Protein 8TJI (pdb70)

Radius of gyration: 29.15 Å; Cα contacts (8 Å, |Δi|>4): 1268; chains: 2; bounding box: 77×82×42 Å

Organism: NCBI:txid77133

Nearest PDB structures (foldseek):
  8tji-assembly1_A  TM=1.003E+00  e=8.456E-65  uncultured bacterium
  8tjk-assembly1_B  TM=1.001E+00  e=4.618E-63  uncultured bacterium
  8tji-assembly1_B  TM=9.912E-01  e=3.218E-62  uncultured bacterium
  8tjk-assembly1_A  TM=9.911E-01  e=1.400E-61  uncultured bacterium
  8tjj-assembly2_C  TM=9.813E-01  e=2.114E-61  uncultured bacterium

B-factor: mean 21.98, std 10.26, range [7.07, 82.97]

Structure (mmCIF, N/CA/C/O backbone):
data_8TJI
#
_entry.id   8TJI
#
_cell.length_a   61.950
_cell.length_b   71.610
_cell.length_c   145.000
_cell.angle_alpha   90.000
_cell.angle_beta   90.000
_cell.angle_gamma   90.000
#
_symmetry.space_group_name_H-M   'P 21 21 21'
#
loop_
_entity.id
_entity.type
_entity.pdbx_description
1 polymer RedM
2 non-polymer 'SULFATE ION'
3 non-polymer 1,2-ETHANEDIOL
4 non-polymer 'CHLORIDE ION'
5 water water
#
loop_
_atom_site.group_PDB
_atom_site.id
_atom_site.type_symbol
_atom_site.label_atom_id
_atom_site.label_alt_id
_atom_site.label_comp_id
_atom_site.label_asym_id
_atom_site.label_entity_id
_atom_site.label_seq_id
_atom_site.pdbx_PDB_ins_code
_atom_site.Cartn_x
_atom_site.Cartn_y
_atom_site.Cartn_z
_atom_site.occupancy
_atom_site.B_iso_or_equiv
_atom_site.auth_seq_id
_atom_site.auth_comp_id
_atom_site.auth_asym_id
_atom_site.auth_atom_id
_atom_site.pdbx_PDB_model_num
ATOM 1 N N . PRO A 1 12 ? 21.97500 32.07600 -28.36600 1.000 55.59319 12 PRO A N 1
ATOM 2 C CA . PRO A 1 12 ? 22.50300 31.07000 -27.44000 1.000 50.75775 12 PRO A CA 1
ATOM 3 C C . PRO A 1 12 ? 21.44700 30.56400 -26.45900 1.000 48.91640 12 PRO A C 1
ATOM 4 O O . PRO A 1 12 ? 20.35700 31.13500 -26.36800 1.000 35.30433 12 PRO A O 1
ATOM 8 N N . ALA A 1 13 ? 21.78200 29.49900 -25.72800 1.000 33.29569 13 ALA A N 1
ATOM 9 C CA . ALA A 1 13 ? 20.80100 28.85300 -24.86200 1.000 24.82325 13 ALA A CA 1
ATOM 10 C C . ALA A 1 13 ? 20.35900 29.77000 -23.72900 1.000 29.48241 13 ALA A C 1
ATOM 11 O O . ALA A 1 13 ? 19.18700 29.75100 -23.33800 1.000 22.77538 13 ALA A O 1
ATOM 13 N N . ILE A 1 14 ? 21.27400 30.58600 -23.19300 1.000 26.59795 14 ILE A N 1
ATOM 14 C CA . ILE A 1 14 ? 20.91200 31.44900 -22.06900 1.000 23.21532 14 ILE A CA 1
ATOM 15 C C . ILE A 1 14 ? 19.83400 32.44600 -22.47900 1.000 26.19582 14 ILE A C 1
ATOM 16 O O . ILE A 1 14 ? 18.93800 32.76900 -21.69100 1.000 21.83360 14 ILE A O 1
ATOM 21 N N . ASP A 1 15 ? 19.89000 32.94000 -23.71800 1.000 26.41138 15 ASP A N 1
ATOM 22 C CA . ASP A 1 15 ? 18.86300 33.86900 -24.17700 1.000 27.14853 15 ASP A CA 1
ATOM 23 C C . ASP A 1 15 ? 17.49200 33.20200 -24.21800 1.000 22.71226 15 ASP A C 1
ATOM 24 O O . ASP A 1 15 ? 16.49300 33.78900 -23.78200 1.000 24.53676 15 ASP A O 1
ATOM 29 N N . ARG A 1 16 ? 17.42400 31.97300 -24.73200 1.000 23.30051 16 ARG A N 1
ATOM 30 C CA . ARG A 1 16 ? 16.15800 31.24600 -24.73700 1.000 18.60696 16 ARG A CA 1
ATOM 31 C C . ARG A 1 16 ? 15.66600 30.99400 -23.31700 1.000 18.58897 16 ARG A C 1
ATOM 32 O O . ARG A 1 16 ? 14.47500 31.15200 -23.02800 1.000 17.79528 16 ARG A O 1
ATOM 40 N N . LEU A 1 17 ? 16.57500 30.59900 -22.42300 1.000 17.08598 17 LEU A N 1
ATOM 41 C CA . LEU A 1 17 ? 16.22100 30.38300 -21.02500 1.000 16.08428 17 LEU A CA 1
ATOM 42 C C . LEU A 1 17 ? 15.64000 31.64900 -20.40800 1.000 18.06174 17 LEU A C 1
ATOM 43 O O . LEU A 1 17 ? 14.61400 31.60500 -19.71800 1.000 17.09357 17 LEU A O 1
ATOM 48 N N . LEU A 1 18 ? 16.28100 32.79600 -20.65200 1.000 17.98393 18 LEU A N 1
ATOM 49 C CA . LEU A 1 18 ? 15.77300 34.04400 -20.09500 1.000 18.30072 18 LEU A CA 1
ATOM 50 C C . LEU A 1 18 ? 14.40500 34.38800 -20.67000 1.000 17.56152 18 LEU A C 1
ATOM 51 O O . LEU A 1 18 ? 13.55100 34.93900 -19.96700 1.000 16.87506 18 LEU A O 1
ATOM 56 N N . GLN A 1 19 ? 14.17900 34.06500 -21.94600 1.000 16.97340 19 GLN A N 1
ATOM 57 C CA . GLN A 1 19 ? 12.88500 34.34500 -22.56100 1.000 17.38451 19 GLN A CA 1
ATOM 58 C C . GLN A 1 19 ? 11.77500 33.52700 -21.91000 1.000 14.60231 19 GLN A C 1
ATOM 59 O O . GLN A 1 19 ? 10.68400 34.04900 -21.64300 1.000 15.54538 19 GLN A O 1
ATOM 65 N N . ILE A 1 20 ? 12.03400 32.24500 -21.64500 1.000 13.03812 20 ILE A N 1
ATOM 66 C CA . ILE A 1 20 ? 11.06700 31.42500 -20.91800 1.000 13.71826 20 ILE A CA 1
ATOM 67 C C . ILE A 1 20 ? 10.83000 32.00000 -19.52900 1.000 13.31905 20 ILE A C 1
ATOM 68 O O . ILE A 1 20 ? 9.68600 32.12600 -19.07300 1.000 12.82604 20 ILE A O 1
ATOM 73 N N . ALA A 1 21 ? 11.91500 32.36200 -18.83900 1.000 12.19271 21 ALA A N 1
ATOM 74 C CA . ALA A 1 21 ? 11.81500 32.81100 -17.45500 1.000 13.75005 21 ALA A CA 1
ATOM 75 C C . ALA A 1 21 ? 10.99200 34.08600 -17.33000 1.000 14.37887 21 ALA A C 1
ATOM 76 O O . ALA A 1 21 ? 10.26700 34.26200 -16.34500 1.000 15.80025 21 ALA A O 1
ATOM 78 N N . THR A 1 22 ? 11.09400 34.99100 -18.30700 1.000 14.53462 22 THR A N 1
ATOM 79 C CA . THR A 1 22 ? 10.34100 36.23800 -18.26500 1.000 15.77912 22 THR A CA 1
ATOM 80 C C . THR A 1 22 ? 9.04200 36.15900 -19.05900 1.000 13.09550 22 THR A C 1
ATOM 81 O O . THR A 1 22 ? 8.39600 37.18900 -19.28200 1.000 14.39728 22 THR A O 1
ATOM 85 N N . GLY A 1 23 ? 8.63000 34.95400 -19.45400 1.000 13.04739 23 GLY A N 1
ATOM 86 C CA . GLY A 1 23 ? 7.42100 34.76200 -20.23500 1.000 12.09685 23 GLY A CA 1
ATOM 87 C C . GLY A 1 23 ? 6.14100 35.14800 -19.52500 1.000 11.06879 23 GLY A C 1
ATOM 88 O O . GLY A 1 23 ? 5.09900 35.23800 -20.18400 1.000 12.72611 23 GLY A O 1
ATOM 89 N N . PHE A 1 24 ? 6.18500 35.38000 -18.20700 1.000 10.81054 24 PHE A N 1
ATOM 90 C CA . PHE A 1 24 ? 4.98100 35.80600 -17.50600 1.000 9.92777 24 PHE A CA 1
ATOM 91 C C . PHE A 1 24 ? 4.48500 37.16300 -17.98600 1.000 10.25783 24 PHE A C 1
ATOM 92 O O . PHE A 1 24 ? 3.29500 37.46100 -17.82500 1.000 10.90372 24 PHE A O 1
ATOM 100 N N . MET A 1 25 ? 5.35900 37.98500 -18.57900 1.000 10.64453 25 MET A N 1
ATOM 101 C CA . MET A 1 25 ? 4.95900 39.33000 -18.99400 1.000 10.46360 25 MET A CA 1
ATOM 102 C C . MET A 1 25 ? 4.06700 39.28300 -20.22800 1.000 12.14432 25 MET A C 1
ATOM 103 O O . MET A 1 25 ? 2.93200 39.77200 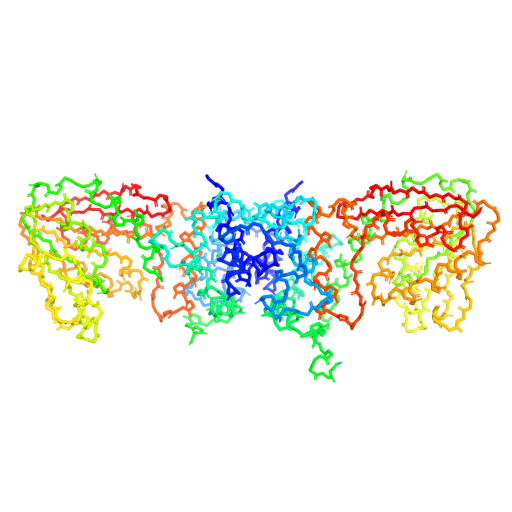-20.20700 1.000 11.96483 25 MET A O 1
ATOM 108 N N . ALA A 1 26 ? 4.56500 38.69200 -21.31700 1.000 10.15498 26 ALA A N 1
ATOM 109 C CA . ALA A 1 26 ? 3.74200 38.54900 -22.51000 1.000 11.00959 26 ALA A CA 1
ATOM 110 C C . ALA A 1 26 ? 2.50000 37.72300 -22.21500 1.000 11.90396 26 ALA A C 1
ATOM 111 O O . ALA A 1 26 ? 1.43200 37.97300 -22.78600 1.000 11.52283 26 ALA A O 1
ATOM 113 N N . SER A 1 27 ? 2.61600 36.75200 -21.30900 1.000 10.80707 27 SER A N 1
ATOM 114 C CA . SER A 1 27 ? 1.45000 35.98600 -20.88800 1.000 9.89297 27 SER A CA 1
ATOM 115 C C . SER A 1 27 ? 0.36000 36.89600 -20.32500 1.000 13.68946 27 SER A C 1
ATOM 116 O O . SER A 1 27 ? -0.79600 36.83400 -20.75900 1.000 13.09340 27 SER A O 1
ATOM 119 N N . LYS A 1 28 ? 0.71300 37.75700 -19.35900 1.000 10.19423 28 LYS A N 1
ATOM 120 C CA . LYS A 1 28 ? -0.28300 38.64600 -18.75800 1.000 10.86846 28 LYS A CA 1
ATOM 121 C C . LYS A 1 28 ? -0.87000 39.61300 -19.77300 1.000 11.27364 28 LYS A C 1
ATOM 122 O O . LYS A 1 28 ? -2.04600 39.97700 -19.67400 1.000 12.93664 28 LYS A O 1
ATOM 128 N N . VAL A 1 29 ? -0.07300 40.06600 -20.73900 1.000 10.14980 29 VAL A N 1
ATOM 129 C CA . VAL A 1 29 ? -0.62100 40.94200 -21.77100 1.000 10.75236 29 VAL A CA 1
ATOM 130 C C . VAL A 1 29 ? -1.78500 40.25600 -22.48100 1.000 11.13894 29 VAL A C 1
ATOM 131 O O . VAL A 1 29 ? -2.86400 40.83900 -22.64600 1.000 11.08704 29 VAL A O 1
ATOM 135 N N . LEU A 1 30 ? -1.58600 38.99700 -22.89100 1.000 10.89451 30 LEU A N 1
ATOM 136 C CA . LEU A 1 30 ? -2.64000 38.24400 -23.56700 1.000 14.19678 30 LEU A CA 1
ATOM 137 C C . LEU A 1 30 ? -3.78600 37.90700 -22.61900 1.000 12.55799 30 LEU A C 1
ATOM 138 O O . LEU A 1 30 ? -4.95800 37.95700 -23.01400 1.000 13.05909 30 LEU A O 1
ATOM 143 N N . LEU A 1 31 ? -3.47100 37.54600 -21.37300 1.000 10.24628 31 LEU A N 1
ATOM 144 C CA . LEU A 1 31 ? -4.52200 37.18400 -20.42800 1.000 11.57608 31 LEU A CA 1
ATOM 145 C C . LEU A 1 31 ? -5.43600 38.36800 -20.13700 1.000 15.13730 31 LEU A C 1
ATOM 146 O O . LEU A 1 31 ? -6.66700 38.21800 -20.07300 1.000 13.78346 31 LEU A O 1
ATOM 151 N N . VAL A 1 32 ? -4.85100 39.55500 -19.96500 1.000 13.79019 32 VAL A N 1
ATOM 152 C CA . VAL A 1 32 ? -5.65400 40.74300 -19.69200 1.000 13.49502 32 VAL A CA 1
ATOM 153 C C . VAL A 1 32 ? -6.48200 41.11700 -20.91500 1.000 14.99442 32 VAL A C 1
ATOM 154 O O . VAL A 1 32 ? -7.65300 41.49900 -20.79500 1.000 13.81041 32 VAL A O 1
ATOM 158 N N . ALA A 1 33 ? -5.90200 40.99200 -22.11300 1.000 11.76887 33 ALA A N 1
ATOM 159 C CA . ALA A 1 33 ? -6.68100 41.22900 -23.32300 1.000 12.45680 33 ALA A CA 1
ATOM 160 C C . ALA A 1 33 ? -7.91200 40.33000 -23.36900 1.000 13.22180 33 ALA A C 1
ATOM 161 O O . ALA A 1 33 ? -9.00600 40.78300 -23.72200 1.000 16.21418 33 ALA A O 1
ATOM 163 N N . ALA A 1 34 ? -7.75300 39.05500 -23.00500 1.000 15.23726 34 ALA A N 1
ATOM 164 C CA . ALA A 1 34 ? -8.89300 38.14300 -22.98200 1.000 14.48229 34 ALA A CA 1
ATOM 165 C C . ALA A 1 34 ? -9.90200 38.53600 -21.90700 1.000 17.63678 34 ALA A C 1
ATOM 166 O O . ALA A 1 34 ? -11.11300 38.51500 -22.15500 1.000 18.78538 34 ALA A O 1
ATOM 168 N N . SER A 1 35 ? -9.42800 38.90300 -20.71300 1.000 14.75862 35 SER A N 1
ATOM 169 C CA . SER A 1 35 ? -10.34300 39.29000 -19.64000 1.000 14.18149 35 SER A CA 1
ATOM 170 C C . SER A 1 35 ? -11.10700 40.56600 -19.97100 1.000 20.41676 35 SER A C 1
ATOM 171 O O . SER A 1 35 ? -12.26400 40.71900 -19.56000 1.000 18.88002 35 SER A O 1
ATOM 174 N N . LEU A 1 36 ? -10.48700 41.48300 -20.71100 1.000 17.41192 36 LEU A N 1
ATOM 175 C CA . LEU A 1 36 ? -11.15900 42.69200 -21.16300 1.000 16.46569 36 LEU A CA 1
ATOM 176 C C . LEU A 1 36 ? -12.12400 42.44500 -22.31400 1.000 16.08004 36 LEU A C 1
ATOM 177 O O . LEU A 1 36 ? -12.90100 43.34500 -22.64800 1.000 18.71104 36 LEU A O 1
ATOM 182 N N . GLY A 1 37 ? -12.09000 41.26400 -22.92700 1.000 17.75783 37 GLY A N 1
ATOM 183 C CA . GLY A 1 37 ? -12.88000 41.02300 -24.11900 1.000 16.77321 37 GLY A CA 1
ATOM 184 C C . GLY A 1 37 ? -12.43600 41.84300 -25.30800 1.000 16.31579 37 GLY A C 1
ATOM 185 O O . GLY A 1 37 ? -13.26200 42.19200 -26.16100 1.000 18.96126 37 GLY A O 1
ATOM 186 N N . LEU A 1 38 ? -11.14100 42.15100 -25.39000 1.000 15.08781 38 LEU A N 1
ATOM 187 C CA . LEU A 1 38 ? -10.63900 43.05400 -26.42100 1.000 15.62184 38 LEU A CA 1
ATOM 188 C C . LEU A 1 38 ? -10.95200 42.53100 -27.81700 1.000 15.18114 38 LEU A C 1
ATOM 189 O O . LEU A 1 38 ? -11.39600 43.28400 -28.69100 1.000 15.76587 38 LEU A O 1
ATOM 194 N N . PHE A 1 39 ? -10.70600 41.24200 -28.05300 1.000 18.01830 39 PHE A N 1
ATOM 195 C CA . PHE A 1 39 ? -10.90800 40.70400 -29.39200 1.000 17.38414 39 PHE A CA 1
ATOM 196 C C . PHE A 1 39 ? -12.38000 40.69400 -29.76200 1.000 17.36106 39 PHE A C 1
ATOM 197 O O . PHE A 1 39 ? -12.72600 40.84500 -30.94200 1.000 19.28436 39 PHE A O 1
ATOM 205 N N . THR A 1 40 ? -13.25700 40.55100 -28.76600 1.000 17.72918 40 THR A N 1
ATOM 206 C CA . THR A 1 40 ? -14.68800 40.65800 -29.01300 1.000 19.68687 40 THR A CA 1
ATOM 207 C C . THR A 1 40 ? -15.08100 42.07800 -29.40300 1.000 21.22477 40 THR A C 1
ATOM 208 O O . THR A 1 40 ? -15.96800 42.26100 -30.24300 1.000 22.82395 40 THR A O 1
ATOM 212 N N . GLU A 1 41 ? -14.41800 43.09100 -28.83200 1.000 20.87953 41 GLU A N 1
ATOM 213 C CA . GLU A 1 41 ? -14.72900 44.47000 -29.20200 1.000 22.44191 41 GLU A CA 1
ATOM 214 C C . GLU A 1 41 ? -14.37300 44.76100 -30.65400 1.000 21.55053 41 GLU A C 1
ATOM 215 O O . GLU A 1 41 ? -15.00300 45.62000 -31.28200 1.000 21.14011 41 GLU A O 1
ATOM 221 N N . LEU A 1 42 ? -13.38400 44.06000 -31.20100 1.000 19.03201 42 LEU A N 1
ATOM 222 C CA . LEU A 1 42 ? -12.96100 44.23500 -32.58400 1.000 18.60019 42 LEU A CA 1
ATOM 223 C C . LEU A 1 42 ? -13.69400 43.31900 -33.55400 1.000 21.69720 42 LEU A C 1
ATOM 224 O O . LEU A 1 42 ? -13.38500 43.33600 -34.75000 1.000 24.77395 42 LEU A O 1
ATOM 229 N N . ALA A 1 43 ? -14.66300 42.53300 -33.07600 1.000 20.88491 43 ALA A N 1
ATOM 230 C CA . ALA A 1 43 ? -15.28200 41.52100 -33.92600 1.000 21.71869 43 ALA A CA 1
ATOM 231 C C . ALA A 1 43 ? -16.06400 42.15000 -35.07300 1.000 27.58851 43 ALA A C 1
ATOM 232 O O . ALA A 1 43 ? -16.08300 41.61000 -36.18500 1.000 29.29418 43 ALA A O 1
ATOM 234 N N . ALA A 1 44 ? -16.71100 43.28700 -34.82600 1.000 25.18450 44 ALA A N 1
ATOM 235 C CA . ALA A 1 44 ? -17.51900 43.93400 -35.85000 1.000 28.06045 44 ALA A CA 1
ATOM 236 C C . ALA A 1 44 ? -16.68800 44.71600 -36.85800 1.000 29.33566 44 ALA A C 1
ATOM 237 O O . ALA A 1 44 ? -17.23200 45.14400 -37.88000 1.000 32.18746 44 ALA A O 1
ATOM 239 N N . GLY A 1 45 ? -15.39800 44.91000 -36.60500 1.000 28.88694 45 GLY A N 1
ATOM 240 C CA . GLY A 1 45 ? -14.55100 45.64400 -37.51500 1.000 28.50975 45 GLY A CA 1
ATOM 241 C C . GLY A 1 45 ? -13.45000 46.39000 -36.79200 1.000 26.99894 45 GLY A C 1
ATOM 242 O O . GLY A 1 45 ? -13.44900 46.49500 -35.56000 1.000 24.75613 45 GLY A O 1
ATOM 243 N N . PRO A 1 46 ? -12.49000 46.92700 -37.54700 1.000 21.33676 46 PRO A N 1
ATOM 244 C CA . PRO A 1 46 ? -11.34700 47.60000 -36.91500 1.000 20.33232 46 PRO A CA 1
ATOM 245 C C . PRO A 1 46 ? -11.77900 48.83900 -36.14300 1.000 20.13788 46 PRO A C 1
ATOM 246 O O . PRO A 1 46 ? -12.79600 49.46400 -36.44900 1.000 25.78054 46 PRO A O 1
ATOM 250 N N . LEU A 1 47 ? -10.97900 49.19800 -35.14000 1.000 20.96493 47 LEU A N 1
ATOM 251 C CA . LEU A 1 47 ? -11.23100 50.37000 -34.31400 1.000 25.38785 47 LEU A CA 1
ATOM 252 C C . LEU A 1 47 ? -9.95000 51.16800 -34.12400 1.000 20.25517 47 LEU A C 1
ATOM 253 O O . LEU A 1 47 ? -8.87000 50.59600 -33.95200 1.000 19.72199 47 LEU A O 1
ATOM 258 N N . ARG A 1 48 ? -10.07600 52.49100 -34.14300 1.000 22.02392 48 ARG A N 1
ATOM 259 C CA . ARG A 1 48 ? -8.93600 53.31800 -33.78900 1.000 22.35169 48 ARG A CA 1
ATOM 260 C C . ARG A 1 48 ? -8.62400 53.16300 -32.30100 1.000 21.41940 48 ARG A C 1
ATOM 261 O O . ARG A 1 48 ? -9.48000 52.78500 -31.49400 1.000 24.54505 48 ARG A O 1
ATOM 269 N N . GLY A 1 49 ? -7.37100 53.45700 -31.94500 1.000 19.13335 49 GLY A N 1
ATOM 270 C CA . GLY A 1 49 ? -6.91800 53.21800 -30.58300 1.000 19.90936 49 GLY A CA 1
ATOM 271 C C . GLY A 1 49 ? -7.71900 53.97700 -29.54100 1.000 21.95363 49 GLY A C 1
ATOM 272 O O . GLY A 1 49 ? -8.02700 53.44500 -28.47000 1.000 23.03402 49 GLY A O 1
ATOM 273 N N . GLU A 1 50 ? -8.06000 55.23200 -29.83200 1.000 21.66990 50 GLU A N 1
ATOM 274 C CA . GLU A 1 50 ? -8.86900 55.99800 -28.88900 1.000 23.34462 50 GLU A CA 1
ATOM 275 C C . GLU A 1 50 ? -10.23600 55.35600 -28.69400 1.000 24.07095 50 GLU A C 1
ATOM 276 O O . GLU A 1 50 ? -10.71500 55.23100 -27.56000 1.000 22.66723 50 GLU A O 1
ATOM 282 N N . GLU A 1 51 ? -10.87400 54.92500 -29.78600 1.000 23.13406 51 GLU A N 1
ATOM 283 C CA . GLU A 1 51 ? -12.16800 54.26100 -29.66200 1.000 27.21252 51 GLU A CA 1
ATOM 284 C C . GLU A 1 51 ? -12.04100 52.95300 -28.89300 1.000 23.20156 51 GLU A C 1
ATOM 285 O O . GLU A 1 51 ? -12.89000 52.63500 -28.05100 1.000 24.37751 51 GLU A O 1
ATOM 291 N N . LEU A 1 52 ? -10.97900 52.18600 -29.15200 1.000 18.52667 52 LEU A N 1
ATOM 292 C CA . LEU A 1 52 ? -10.80500 50.93300 -28.42800 1.000 18.93496 52 LEU A CA 1
ATOM 293 C C . LEU A 1 52 ? -10.52000 51.19900 -26.95800 1.000 21.28930 52 LEU A C 1
ATOM 294 O O . LEU A 1 52 ? -11.04000 50.49900 -26.08300 1.000 20.81100 52 LEU A O 1
ATOM 299 N N . ARG A 1 53 ? -9.70700 52.22000 -26.67100 1.000 18.66415 53 ARG A N 1
ATOM 300 C CA . ARG A 1 53 ? -9.42500 52.58000 -25.28600 1.000 17.16930 53 ARG A CA 1
ATOM 301 C C . ARG A 1 53 ? -10.69600 53.00300 -24.56900 1.000 22.82648 53 ARG A C 1
ATOM 302 O O . ARG A 1 53 ? -10.94400 52.59100 -23.42800 1.000 22.10704 53 ARG A O 1
ATOM 310 N N . ALA A 1 54 ? -11.51400 53.82600 -25.22900 1.000 22.52984 54 ALA A N 1
ATOM 311 C CA . ALA A 1 54 ? -12.75200 54.29400 -24.61900 1.000 23.34038 54 ALA A CA 1
ATOM 312 C C . ALA A 1 54 ? -13.70100 53.13800 -24.33800 1.000 28.08240 54 ALA A C 1
ATOM 313 O O . ALA A 1 54 ? -14.32400 53.08500 -23.27200 1.000 29.83441 54 ALA A O 1
ATOM 315 N N . ARG A 1 55 ? -13.81900 52.19600 -25.27800 1.000 25.68536 55 ARG A N 1
ATOM 316 C CA . ARG A 1 55 ? -14.75300 51.09100 -25.08300 1.000 28.55407 55 ARG A CA 1
ATOM 317 C C . ARG A 1 55 ? -14.28800 50.13900 -23.98900 1.000 23.78931 55 ARG A C 1
ATOM 318 O O . ARG A 1 55 ? -15.12200 49.52500 -23.31500 1.000 27.32807 55 ARG A O 1
ATOM 326 N N . LEU A 1 56 ? -12.97800 50.00500 -23.78600 1.000 23.28050 56 LEU A N 1
ATOM 327 C CA . LEU A 1 56 ? -12.45000 49.14900 -22.73200 1.000 22.54725 56 LEU A CA 1
ATOM 328 C C . LEU A 1 56 ? -12.21900 49.88900 -21.42000 1.000 21.66562 56 LEU A C 1
ATOM 329 O O . LEU A 1 56 ? -11.79700 49.26400 -20.44300 1.000 23.67395 56 LEU A O 1
ATOM 334 N N . ARG A 1 57 ? -12.47200 51.19900 -21.38300 1.000 25.32937 57 ARG A N 1
ATOM 335 C CA . ARG A 1 57 ? -12.31900 52.01000 -20.17300 1.000 27.62547 57 ARG A CA 1
ATOM 336 C C . ARG A 1 57 ? -10.89200 51.95100 -19.63000 1.000 27.71934 57 ARG A C 1
ATOM 337 O O . ARG A 1 57 ? -10.67300 51.89200 -18.41900 1.000 25.10940 57 ARG A O 1
ATOM 339 N N . LEU A 1 58 ? -9.91400 51.96700 -20.53100 1.000 19.88097 58 LEU A N 1
ATOM 340 C CA . LEU A 1 58 ? -8.51200 51.99300 -20.13900 1.000 17.39131 58 LEU A CA 1
ATOM 341 C C . LEU A 1 58 ? -8.02400 53.42900 -20.02600 1.000 20.96815 58 LEU A C 1
ATOM 342 O O . LEU A 1 58 ? -8.54300 54.33700 -20.68000 1.000 23.58104 58 LEU A O 1
ATOM 347 N N . HIS A 1 59 ? -7.01200 53.62500 -19.18900 1.000 23.79834 59 HIS A N 1
ATOM 348 C CA . HIS A 1 59 ? -6.43600 54.94600 -19.02200 1.000 19.13064 59 HIS A CA 1
ATOM 349 C C . HIS A 1 59 ? -5.59400 55.31200 -20.24500 1.000 18.43759 59 HIS A C 1
ATOM 350 O O . HIS A 1 59 ? -4.98800 54.44000 -20.87500 1.000 15.30631 59 HIS A O 1
ATOM 357 N N . PRO A 1 60 ? -5.55600 56.59600 -20.61400 1.000 18.58972 60 PRO A N 1
ATOM 358 C CA . PRO A 1 60 ? -4.78300 56.99100 -21.80500 1.000 18.41508 60 PRO A CA 1
ATOM 359 C C . PRO A 1 60 ? -3.27400 56.83300 -21.66600 1.000 20.40559 60 PRO A C 1
ATOM 360 O O . PRO A 1 60 ? -2.58200 56.84300 -22.69200 1.000 17.43043 60 PRO A O 1
ATOM 364 N N . ARG A 1 61 ? -2.73400 56.68500 -20.45200 1.000 17.52527 61 ARG A N 1
ATOM 365 C CA . ARG A 1 61 ? -1.28100 56.61600 -20.29900 1.000 18.20562 61 ARG A CA 1
ATOM 366 C C . ARG A 1 61 ? -0.68600 55.45700 -21.09400 1.000 14.67757 61 ARG A C 1
ATOM 367 O O . ARG A 1 61 ? 0.27800 55.63500 -21.85000 1.000 15.94347 61 ARG A O 1
ATOM 375 N N . SER A 1 62 ? -1.24300 54.25600 -20.93500 1.000 13.15408 62 SER A N 1
ATOM 376 C CA . SER A 1 62 ? -0.60700 53.05200 -21.45600 1.000 11.25108 62 SER A CA 1
ATOM 377 C C . SER A 1 62 ? -1.47900 52.26000 -22.42100 1.000 14.99957 62 SER A C 1
ATOM 378 O O . SER A 1 62 ? -1.09900 51.14200 -22.79500 1.000 13.19665 62 SER A O 1
ATOM 381 N N . ALA A 1 63 ? -2.62800 52.79700 -22.84100 1.000 14.78519 63 ALA A N 1
ATOM 382 C CA . ALA A 1 63 ? -3.49900 52.03800 -23.73600 1.000 13.65927 63 ALA A CA 1
ATOM 383 C C . ALA A 1 63 ? -2.81000 51.74400 -25.06300 1.000 14.71089 63 ALA A C 1
ATOM 384 O O . ALA A 1 63 ? -2.82700 50.60700 -25.54500 1.000 12.68953 63 ALA A O 1
ATOM 386 N N . ARG A 1 64 ? -2.20200 52.76600 -25.67500 1.000 12.87441 64 ARG A N 1
ATOM 387 C CA . ARG A 1 64 ? -1.49400 52.56100 -26.93500 1.000 12.53359 64 ARG A CA 1
ATOM 388 C C . ARG A 1 64 ? -0.34100 51.57700 -26.77100 1.000 14.66824 64 ARG A C 1
ATOM 389 O O . ARG A 1 64 ? -0.13000 50.71000 -27.62800 1.000 13.97400 64 ARG A O 1
ATOM 397 N N . ASP A 1 65 ? 0.41600 51.69100 -25.67500 1.000 11.89719 65 ASP A N 1
ATOM 398 C CA . ASP A 1 65 ? 1.46900 50.71500 -25.40100 1.000 9.34059 65 ASP A CA 1
ATOM 399 C C . ASP A 1 65 ? 0.90700 49.29900 -25.34400 1.000 9.28776 65 ASP A C 1
ATOM 400 O O . ASP A 1 65 ? 1.48800 48.36600 -25.91100 1.000 8.93157 65 ASP A O 1
ATOM 405 N N . PHE A 1 66 ? -0.22100 49.12600 -24.65500 1.000 11.40631 66 PHE A N 1
ATOM 406 C CA . PHE A 1 66 ? -0.82900 47.80800 -24.51100 1.000 12.71808 66 PHE A CA 1
ATOM 407 C C . PHE A 1 66 ? -1.28100 47.27000 -25.86600 1.000 12.82407 66 PHE A C 1
ATOM 408 O O . PHE A 1 66 ? -0.96900 46.13000 -26.23300 1.000 9.42919 66 PHE A O 1
ATOM 416 N N . PHE A 1 67 ? -1.98400 48.10000 -26.64400 1.000 9.55380 67 PHE A N 1
ATOM 417 C CA . PHE A 1 67 ? -2.45200 47.66300 -27.95500 1.000 11.62405 67 PHE A CA 1
ATOM 418 C C . PHE A 1 67 ? -1.28300 47.31100 -28.86500 1.000 11.18568 67 PHE A C 1
ATOM 419 O O . PHE A 1 67 ? -1.31600 46.29400 -29.56400 1.000 10.53037 67 PHE A O 1
ATOM 427 N N . ASP A 1 68 ? -0.23000 48.13300 -28.86400 1.000 10.34044 68 ASP A N 1
ATOM 428 C CA . ASP A 1 68 ? 0.89900 47.85100 -29.74500 1.000 8.86402 68 ASP A CA 1
ATOM 429 C C . ASP A 1 68 ? 1.70200 46.64500 -29.27300 1.000 8.93317 68 ASP A C 1
ATOM 430 O O . ASP A 1 68 ? 2.32800 45.96900 -30.09600 1.000 8.30164 68 ASP A O 1
ATOM 435 N N . THR A 1 69 ? 1.70800 46.35500 -27.96700 1.000 9.31911 69 THR A N 1
ATOM 436 C CA . THR A 1 69 ? 2.32600 45.10900 -27.53000 1.000 7.93603 69 THR A CA 1
ATOM 437 C C . THR A 1 69 ? 1.61100 43.91900 -28.15700 1.000 8.98353 69 THR A C 1
ATOM 438 O O . THR A 1 69 ? 2.25200 42.98500 -28.65000 1.000 9.42958 69 THR A O 1
ATOM 442 N N . LEU A 1 70 ? 0.27700 43.95300 -28.17700 1.000 8.97742 70 LEU A N 1
ATOM 443 C CA . LEU A 1 70 ? -0.47500 42.89200 -28.84000 1.000 8.79253 70 LEU A CA 1
ATOM 444 C C . LEU A 1 70 ? -0.13000 42.81500 -30.32800 1.000 10.64453 70 LEU A C 1
ATOM 445 O O . LEU A 1 70 ? -0.00400 41.71900 -30.88700 1.000 12.44080 70 LEU A O 1
ATOM 450 N N . VAL A 1 71 ? 0.05800 43.96600 -30.98100 1.000 9.91113 71 VAL A N 1
ATOM 451 C CA . VAL A 1 71 ? 0.46900 43.95800 -32.38600 1.000 9.45109 71 VAL A CA 1
ATOM 452 C C . VAL A 1 71 ? 1.82800 43.28400 -32.54000 1.000 9.38839 71 VAL A C 1
ATOM 453 O O . VAL A 1 71 ? 2.01300 42.40000 -33.38600 1.000 11.00326 71 VAL A O 1
ATOM 457 N N . ALA A 1 72 ? 2.80300 43.69200 -31.72100 1.000 9.21643 72 ALA A N 1
ATOM 458 C CA . ALA A 1 72 ? 4.14700 43.13100 -31.83800 1.000 11.10548 72 ALA A CA 1
ATOM 459 C C . ALA A 1 72 ? 4.17600 41.64500 -31.51500 1.000 11.13291 72 ALA A C 1
ATOM 460 O O . ALA A 1 72 ? 5.02000 40.91200 -32.04400 1.000 12.71566 72 ALA A O 1
ATOM 462 N N . LEU A 1 73 ? 3.28500 41.18800 -30.63700 1.000 9.52029 73 LEU A N 1
ATOM 463 C CA . LEU A 1 73 ? 3.14100 39.76800 -30.34700 1.000 9.84449 73 LEU A CA 1
ATOM 464 C C . LEU A 1 73 ? 2.43400 39.00300 -31.46300 1.000 15.67136 73 LEU A C 1
ATOM 465 O O . LEU A 1 73 ? 2.34000 37.77400 -31.38300 1.000 18.35094 73 LEU A O 1
ATOM 470 N N . GLY A 1 74 ? 1.93800 39.69100 -32.49200 1.000 13.09116 74 GLY A N 1
ATOM 471 C CA . GLY A 1 74 ? 1.30500 39.02100 -33.60800 1.000 11.53727 74 GLY A CA 1
ATOM 472 C C . GLY A 1 74 ? -0.12500 38.58200 -33.38900 1.000 17.82667 74 GLY A C 1
ATOM 473 O O . GLY A 1 74 ? -0.61900 37.72600 -34.13100 1.000 20.65586 74 GLY A O 1
ATOM 474 N N . VAL A 1 75 ? -0.82200 39.14200 -32.40600 1.000 14.32226 75 VAL A N 1
ATOM 475 C CA . VAL A 1 75 ? -2.20700 38.76100 -32.16300 1.000 18.10753 75 VAL A CA 1
ATOM 476 C C . VAL A 1 75 ? -3.20400 39.82000 -32.62100 1.000 17.19799 75 VAL A C 1
ATOM 477 O O . VAL A 1 75 ? -4.38000 39.48700 -32.82400 1.000 20.01995 75 VAL A O 1
ATOM 481 N N . LEU A 1 76 ? -2.77800 41.06400 -32.81500 1.000 12.21405 76 LEU A N 1
ATOM 482 C CA . LEU A 1 76 ? -3.59300 42.09800 -33.43400 1.000 12.74285 76 LEU A CA 1
ATOM 483 C C . LEU A 1 76 ? -2.89300 42.58900 -34.68700 1.000 16.02119 76 LEU A C 1
ATOM 484 O O . LEU A 1 76 ? -1.67200 42.48100 -34.81100 1.000 13.71015 76 LEU A O 1
ATOM 489 N N . GLU A 1 77 ? -3.68200 43.14000 -35.60500 1.000 14.82725 77 GLU A N 1
ATOM 490 C CA . GLU A 1 77 ? -3.17900 43.89400 -36.74100 1.000 13.91937 77 GLU A CA 1
ATOM 491 C C . GLU A 1 77 ? -3.40200 45.37800 -36.48400 1.000 15.36828 77 GLU A C 1
ATOM 492 O O . GLU A 1 77 ? -4.31400 45.76000 -35.74800 1.000 16.98280 77 GLU A O 1
ATOM 498 N N . ARG A 1 78 ? -2.55800 46.21500 -37.08900 1.000 15.45220 78 ARG A N 1
ATOM 499 C CA . ARG A 1 78 ? -2.75700 47.66100 -37.03700 1.000 14.67741 78 ARG A CA 1
ATOM 500 C C . ARG A 1 78 ? -2.26600 48.28800 -38.33500 1.000 16.47686 78 ARG A C 1
ATOM 501 O O . ARG A 1 78 ? -1.15300 47.99600 -38.78500 1.000 14.74181 78 ARG A O 1
ATOM 509 N N . THR A 1 79 ? -3.10000 49.12900 -38.94700 1.000 15.16298 79 THR A N 1
ATOM 510 C CA . THR A 1 79 ? -2.63800 49.98900 -40.02900 1.000 15.95252 79 THR A CA 1
ATOM 511 C C . THR A 1 79 ? -3.41800 51.29500 -39.98600 1.000 23.46976 79 THR A C 1
ATOM 512 O O . THR A 1 79 ? -4.60200 51.30900 -39.63800 1.000 18.49593 79 THR A O 1
ATOM 516 N N . ASN A 1 80 ? -2.73200 52.39600 -40.31100 1.000 20.52987 80 ASN A N 1
ATOM 517 C CA . ASN A 1 80 ? -3.33100 53.73100 -40.26800 1.000 19.82148 80 ASN A CA 1
ATOM 518 C C . ASN A 1 80 ? -3.96800 54.00800 -38.90700 1.000 28.63900 80 ASN A C 1
ATOM 519 O O . ASN A 1 80 ? -5.00000 54.67800 -38.80700 1.000 24.26468 80 ASN A O 1
ATOM 524 N N . GLY A 1 81 ? -3.35900 53.47600 -37.84700 1.000 17.25622 81 GLY A N 1
ATOM 525 C CA . GLY A 1 81 ? -3.84900 53.69900 -36.50000 1.000 18.43486 81 GLY A CA 1
ATOM 526 C C . GLY A 1 81 ? -5.09300 52.93400 -36.11700 1.000 22.73752 81 GLY A C 1
ATOM 527 O O . GLY A 1 81 ? -5.65100 53.19300 -35.04500 1.000 23.15974 81 GLY A O 1
ATOM 528 N N . ALA A 1 82 ? -5.54500 51.99500 -36.94400 1.000 18.69531 82 ALA A N 1
ATOM 529 C CA . ALA A 1 82 ? -6.73300 51.20200 -36.66100 1.000 21.62375 82 ALA A CA 1
ATOM 530 C C . ALA A 1 82 ? -6.33000 49.77100 -36.33400 1.000 18.07467 82 ALA A C 1
ATOM 531 O O . ALA A 1 82 ? -5.61300 49.13400 -37.11200 1.000 19.19967 82 ALA A O 1
ATOM 533 N N . TYR A 1 83 ? -6.81900 49.26700 -35.20400 1.000 15.56775 83 TYR A N 1
ATOM 534 C CA . TYR A 1 83 ? -6.52800 47.91500 -34.74600 1.000 14.51718 83 TYR A CA 1
ATOM 535 C C . TYR A 1 83 ? -7.60800 46.94400 -35.19700 1.000 18.19364 83 TYR A C 1
ATOM 536 O O . TYR A 1 83 ? -8.79400 47.28000 -35.21300 1.000 17.78480 83 TYR A O 1
ATOM 545 N N . ALA A 1 84 ? -7.19200 45.73000 -35.54900 1.000 15.05531 84 ALA A N 1
ATOM 546 C CA . ALA A 1 84 ? -8.11200 44.70200 -36.00900 1.000 15.89555 84 ALA A CA 1
ATOM 547 C C . ALA A 1 84 ? -7.64800 43.34800 -35.49600 1.000 15.79556 84 ALA A C 1
ATOM 548 O O . ALA A 1 84 ? -6.46200 43.14400 -35.22400 1.000 15.51358 84 ALA A O 1
ATOM 550 N N . ASN A 1 85 ? -8.59800 42.42500 -35.36500 1.000 16.38266 85 ASN A N 1
ATOM 551 C CA . ASN A 1 85 ? -8.26000 41.04100 -35.06300 1.000 15.87257 85 ASN A CA 1
ATOM 552 C C . ASN A 1 85 ? -7.36400 40.45300 -36.14700 1.000 15.89485 85 ASN A C 1
ATOM 553 O O . ASN A 1 85 ? -7.45100 40.81600 -37.32300 1.000 19.16123 85 ASN A O 1
ATOM 558 N N . THR A 1 86 ? -6.50000 39.53300 -35.74100 1.000 15.30904 86 THR A N 1
ATOM 559 C CA . THR A 1 86 ? -5.89600 38.59700 -36.67500 1.000 16.67068 86 THR A CA 1
ATOM 560 C C . THR A 1 86 ? -6.89800 37.49000 -36.95800 1.000 19.83990 86 THR A C 1
ATOM 561 O O . THR A 1 86 ? -7.89100 37.34600 -36.24000 1.000 19.94079 86 THR A O 1
ATOM 565 N N . PRO A 1 87 ? -6.68700 36.70000 -38.01500 1.000 20.94967 87 PRO A N 1
ATOM 566 C CA . PRO A 1 87 ? -7.61500 35.58300 -38.26200 1.000 25.87437 87 PRO A CA 1
ATOM 567 C C . PRO A 1 87 ? -7.82000 34.69800 -37.04400 1.000 21.68868 87 PRO A C 1
ATOM 568 O O . PRO A 1 87 ? -8.96000 34.34800 -36.72500 1.000 26.34325 87 PRO A O 1
ATOM 572 N N . ALA A 1 88 ? -6.74200 34.36300 -36.33300 1.000 21.64799 88 ALA A N 1
ATOM 573 C CA . ALA A 1 88 ? -6.85100 33.45100 -35.19900 1.000 22.62437 88 ALA A CA 1
ATOM 574 C C . ALA A 1 88 ? -7.67500 34.05100 -34.06300 1.000 23.03480 88 ALA A C 1
ATOM 575 O O . ALA A 1 88 ? -8.49400 33.35200 -33.45400 1.000 21.38576 88 ALA A O 1
ATOM 577 N N . THR A 1 89 ? -7.47600 35.33700 -33.74600 1.000 20.22863 89 THR A N 1
ATOM 578 C CA . THR A 1 89 ? -8.29400 35.92400 -32.68300 1.000 18.23095 89 THR A CA 1
ATOM 579 C C . THR A 1 89 ? -9.72300 36.18000 -33.15100 1.000 19.94803 89 THR A C 1
ATOM 580 O O . THR A 1 89 ? -10.65600 36.11900 -32.34200 1.000 20.99806 89 THR A O 1
ATOM 584 N N . ALA A 1 90 ? -9.92200 36.45700 -34.44300 1.000 20.19783 90 ALA A N 1
ATOM 585 C CA . ALA A 1 90 ? -11.28200 36.58700 -34.95300 1.000 22.44890 90 ALA A CA 1
ATOM 586 C C . ALA A 1 90 ? -12.01600 35.25500 -34.87800 1.000 24.80642 90 ALA A C 1
ATOM 587 O O . ALA A 1 90 ? -13.21500 35.21200 -34.57700 1.000 28.29892 90 ALA A O 1
ATOM 589 N N . GLN A 1 91 ? -11.30100 34.15600 -35.12000 1.000 21.84906 91 GLN A N 1
ATOM 590 C CA . GLN A 1 91 ? -11.93700 32.84700 -35.17800 1.000 21.81029 91 GLN A CA 1
ATOM 591 C C . GLN A 1 91 ? -12.12500 32.22100 -33.80100 1.000 24.21205 91 GLN A C 1
ATOM 592 O O . GLN A 1 91 ? -13.12400 31.52700 -33.57500 1.000 28.09261 91 GLN A O 1
ATOM 598 N N . TYR A 1 92 ? -11.19600 32.45100 -32.87000 1.000 24.04683 92 TYR A N 1
ATOM 599 C CA . TYR A 1 92 ? -11.15800 31.66900 -31.64500 1.000 22.98305 92 TYR A CA 1
ATOM 600 C C . TYR A 1 92 ? -11.17500 32.47500 -30.35600 1.000 19.57906 92 TYR A C 1
ATOM 601 O O . TYR A 1 92 ? -11.29200 31.86800 -29.28700 1.000 23.24820 92 TYR A O 1
ATOM 610 N N . LEU A 1 93 ? -11.07000 33.80400 -30.40600 1.000 20.02089 93 LEU A N 1
ATOM 611 C CA . LEU A 1 93 ? -11.03100 34.60600 -29.18700 1.000 20.82398 93 LEU A CA 1
ATOM 612 C C . LEU A 1 93 ? -12.16300 35.62500 -29.11900 1.000 18.92030 93 LEU A C 1
ATOM 613 O O . LEU A 1 93 ? -12.08300 36.57800 -28.33600 1.000 19.07159 93 LEU A O 1
ATOM 618 N N . VAL A 1 94 ? -13.21200 35.45100 -29.91400 1.000 19.36298 94 VAL A N 1
ATOM 619 C CA . VAL A 1 94 ? -14.40500 36.28800 -29.83100 1.000 20.73597 94 VAL A CA 1
ATOM 620 C C . VAL A 1 94 ? -15.47100 35.53500 -29.04200 1.000 22.79624 94 VAL A C 1
ATOM 621 O O . VAL A 1 94 ? -15.85500 34.41700 -29.40900 1.000 24.47381 94 VAL A O 1
ATOM 625 N N . ARG A 1 95 ? -15.95200 36.15500 -27.96500 1.000 21.59424 95 ARG A N 1
ATOM 626 C CA . ARG A 1 95 ? -16.92900 35.53000 -27.08500 1.000 22.67726 95 ARG A CA 1
ATOM 627 C C . ARG A 1 95 ? -18.25200 35.29000 -27.80700 1.000 27.60613 95 ARG A C 1
ATOM 628 O O . ARG A 1 95 ? -18.60000 35.96700 -28.77700 1.000 27.21778 95 ARG A O 1
ATOM 636 N N . GLY A 1 96 ? -19.00700 34.31800 -27.30000 1.000 27.54472 96 GLY A N 1
ATOM 637 C CA . GLY A 1 96 ? -20.32100 34.02300 -27.82500 1.000 27.74300 96 GLY A CA 1
ATOM 638 C C . GLY A 1 96 ? -20.34800 33.08200 -29.00600 1.000 30.29143 96 GLY A C 1
ATOM 639 O O . GLY A 1 96 ? -21.43900 32.75200 -29.48900 1.000 36.76272 96 GLY A O 1
ATOM 640 N N . LYS A 1 97 ? -19.19400 32.63900 -29.48500 1.000 27.37428 97 LYS A N 1
ATOM 641 C CA . LYS A 1 97 ? -19.10500 31.70200 -30.59400 1.000 30.08635 97 LYS A CA 1
ATOM 642 C C . LYS A 1 97 ? -18.77200 30.31900 -30.05500 1.000 28.43619 97 LYS A C 1
ATOM 643 O O . LYS A 1 97 ? -18.03000 30.19000 -29.07700 1.000 27.30230 97 LYS A O 1
ATOM 646 N N . SER A 1 98 ? -19.32600 29.28200 -30.68900 1.000 30.09821 98 SER A N 1
ATOM 647 C CA . SER A 1 98 ? -19.05300 27.92700 -30.21700 1.000 30.63144 98 SER A CA 1
ATOM 648 C C . SER A 1 98 ? -17.57100 27.57900 -30.30700 1.000 30.02837 98 SER A C 1
ATOM 649 O O . SER A 1 98 ? -17.09800 26.73200 -29.54100 1.000 29.09581 98 SER A O 1
ATOM 652 N N . ALA A 1 99 ? -16.82500 28.23300 -31.20000 1.000 28.10397 99 ALA A N 1
ATOM 653 C CA . ALA A 1 99 ? -15.39800 27.97500 -31.36100 1.000 29.05949 99 ALA A CA 1
ATOM 654 C C . ALA A 1 99 ? -14.53900 28.65900 -30.30600 1.000 29.24504 99 ALA A C 1
ATOM 655 O O . ALA A 1 99 ? -13.33000 28.40600 -30.26000 1.000 23.98294 99 ALA A O 1
ATOM 657 N N . TYR A 1 100 ? -15.13100 29.50300 -29.46400 1.000 24.64720 100 TYR A N 1
ATOM 658 C CA . TYR A 1 100 ? -14.36700 30.35200 -28.55400 1.000 22.98917 100 TYR A CA 1
ATOM 659 C C . TYR A 1 100 ? -13.48800 29.52300 -27.62200 1.000 22.51327 100 TYR A C 1
ATOM 660 O O . TYR A 1 100 ? -13.98200 28.65700 -26.89100 1.000 23.51950 100 TYR A O 1
ATOM 669 N N . LEU A 1 101 ? -12.18300 29.80300 -27.65000 1.000 21.87285 101 LEU A N 1
ATOM 670 C CA . LEU A 1 101 ? -11.21000 29.17100 -26.76900 1.000 20.60003 101 LEU A CA 1
ATOM 671 C C . LEU A 1 101 ? -10.68300 30.11200 -25.69700 1.000 25.12280 101 LEU A C 1
ATOM 672 O O . LEU A 1 101 ? -9.82000 29.71100 -24.90700 1.000 21.96209 101 LEU A O 1
ATOM 677 N N . GLY A 1 102 ? -11.16200 31.35400 -25.65400 1.000 23.14464 102 GLY A N 1
ATOM 678 C CA . GLY A 1 102 ? -10.64200 32.31300 -24.69900 1.000 17.73307 102 GLY A CA 1
ATOM 679 C C . GLY A 1 102 ? -11.00600 32.03200 -23.26000 1.000 18.18575 102 GLY A C 1
ATOM 680 O O . GLY A 1 102 ? -10.45200 32.68200 -22.36600 1.000 17.41994 102 GLY A O 1
ATOM 681 N N . GLY A 1 103 ? -11.91300 31.08500 -23.01500 1.000 19.56345 103 GLY A N 1
ATOM 682 C CA . GLY A 1 103 ? -12.24000 30.73300 -21.64200 1.000 20.17431 103 GLY A CA 1
ATOM 683 C C . GLY A 1 103 ? -11.02100 30.28100 -20.86400 1.000 22.57364 103 GLY A C 1
ATOM 684 O O . GLY A 1 103 ? -10.88600 30.57600 -19.67400 1.000 19.97940 103 GLY A O 1
ATOM 685 N N . LEU A 1 104 ? -10.12000 29.55100 -21.52600 1.000 19.29578 104 LEU A N 1
ATOM 686 C CA . LEU A 1 104 ? -8.87000 29.16100 -20.88600 1.000 20.33711 104 LEU A CA 1
ATOM 687 C C . LEU A 1 104 ? -8.09100 30.38500 -20.42600 1.000 23.68625 104 LEU A C 1
ATOM 688 O O . LEU A 1 104 ? -7.50700 30.39100 -19.33500 1.000 18.66248 104 LEU A O 1
ATOM 693 N N . LEU A 1 105 ? -8.08500 31.43800 -21.24500 1.000 16.54990 105 LEU A N 1
ATOM 694 C CA . LEU A 1 105 ? -7.34200 32.64600 -20.90500 1.000 15.36212 105 LEU A CA 1
ATOM 695 C C . LEU A 1 105 ? -8.05300 33.44500 -19.82000 1.000 15.56723 105 LEU A C 1
ATOM 696 O O . LEU A 1 105 ? -7.40300 33.99800 -18.92500 1.000 15.54742 105 LEU A O 1
ATOM 701 N N . GLU A 1 106 ? -9.38500 33.52400 -19.88500 1.000 16.52264 106 GLU A N 1
ATOM 702 C CA . GLU A 1 106 ? -10.12400 34.21300 -18.83300 1.000 16.91219 106 GLU A CA 1
ATOM 703 C C . GLU A 1 106 ? -9.91900 33.53400 -17.48600 1.000 18.82361 106 GLU A C 1
ATOM 704 O O . GLU A 1 106 ? -9.71100 34.20400 -16.46700 1.000 17.35131 106 GLU A O 1
ATOM 710 N N . MET A 1 107 ? -9.97300 32.20200 -17.46100 1.000 19.51750 107 MET A N 1
ATOM 711 C CA . MET A 1 107 ? -9.77100 31.48700 -16.20600 1.000 19.65444 107 MET A CA 1
ATOM 712 C C . MET A 1 107 ? -8.32200 31.59900 -15.73800 1.000 21.06168 107 MET A C 1
ATOM 713 O O . MET A 1 107 ? -8.06000 31.71100 -14.53400 1.000 20.26785 107 MET A O 1
ATOM 718 N N . SER A 1 108 ? -7.36900 31.59300 -16.67400 1.000 17.18714 108 SER A N 1
ATOM 719 C CA . SER A 1 108 ? -5.97200 31.78400 -16.29400 1.000 18.43799 108 SER A CA 1
ATOM 720 C C . SER A 1 108 ? -5.76000 33.15300 -15.66500 1.000 15.66812 108 SER A C 1
ATOM 721 O O . SER A 1 108 ? -5.05900 33.28200 -14.65400 1.000 17.55343 108 SER A O 1
ATOM 724 N N . ASP A 1 109 ? -6.36300 34.18800 -16.24800 1.000 15.21569 109 ASP A N 1
ATOM 725 C CA . ASP A 1 109 ? -6.20200 35.53300 -15.71100 1.000 16.37413 109 ASP A CA 1
ATOM 726 C C . ASP A 1 109 ? -6.87000 35.66400 -14.34900 1.000 15.70142 109 ASP A C 1
ATOM 727 O O . ASP A 1 109 ? -6.30600 36.27000 -13.43000 1.000 16.73245 109 ASP A O 1
ATOM 732 N N . ALA A 1 110 ? -8.05900 35.08000 -14.19400 1.000 16.77948 110 ALA A N 1
ATOM 733 C CA . ALA A 1 110 ? -8.83000 35.24900 -12.96700 1.000 17.89108 110 ALA A CA 1
ATOM 734 C C . ALA A 1 110 ? -8.32300 34.37300 -11.83000 1.000 18.59089 110 ALA A C 1
ATOM 735 O O . ALA A 1 110 ? -8.50800 34.72300 -10.65900 1.000 19.64441 110 ALA A O 1
ATOM 737 N N . ARG A 1 111 ? -7.69500 33.23900 -12.13700 1.000 18.55542 111 ARG A N 1
ATOM 738 C CA . ARG A 1 111 ? -7.37700 32.27600 -11.08800 1.000 19.55166 111 ARG A CA 1
ATOM 739 C C . ARG A 1 111 ? -5.97700 31.68100 -11.20500 1.000 19.04652 111 ARG A C 1
ATOM 740 O O . ARG A 1 111 ? -5.24300 31.61800 -10.21200 1.000 19.38388 111 ARG A O 1
ATOM 748 N N . MET A 1 112 ? -5.59500 31.22200 -12.40100 1.000 14.44010 112 MET A N 1
ATOM 749 C CA . MET A 1 112 ? -4.41800 30.36400 -12.49200 1.000 13.03501 112 MET A CA 1
ATOM 750 C C . MET A 1 112 ? -3.10800 31.13500 -12.35900 1.000 11.69008 112 MET A C 1
ATOM 751 O O . MET A 1 112 ? -2.13400 30.59600 -11.81300 1.000 10.91991 112 MET A O 1
ATOM 756 N N . TYR A 1 113 ? -3.04600 32.36700 -12.86800 1.000 11.72041 113 TYR A N 1
ATOM 757 C CA . TYR A 1 113 ? -1.81400 33.14300 -12.75800 1.000 11.29168 113 TYR A CA 1
ATOM 758 C C . TYR A 1 113 ? -1.41100 33.31700 -11.29900 1.000 11.73895 113 TYR A C 1
ATOM 759 O O . TYR A 1 113 ? -0.26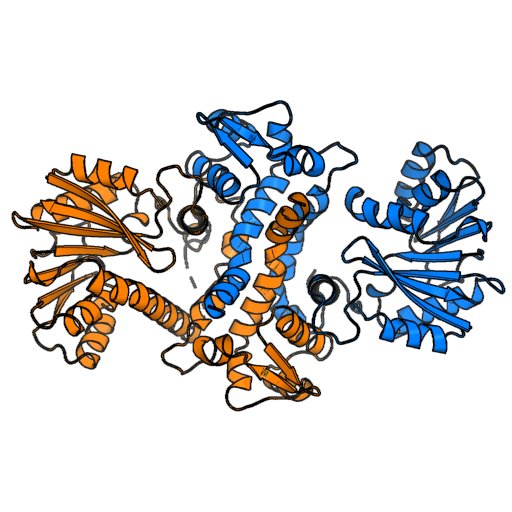100 33.05900 -10.92200 1.000 11.68893 113 TYR A O 1
ATOM 768 N N . GLU A 1 114 ? -2.35800 33.72000 -10.45200 1.000 12.97485 114 GLU A N 1
ATOM 769 C CA . GLU A 1 114 ? -2.03200 33.89300 -9.04200 1.000 12.07799 114 GLU A CA 1
ATOM 770 C C . GLU A 1 114 ? -1.81700 32.55300 -8.35400 1.000 17.18112 114 GLU A C 1
ATOM 771 O O . GLU A 1 114 ? -0.95300 32.43800 -7.47600 1.000 14.07579 114 GLU A O 1
ATOM 777 N N . LEU A 1 115 ? -2.57600 31.52400 -8.74400 1.000 13.44650 115 LEU A N 1
ATOM 778 C CA . LEU A 1 115 ? -2.38900 30.21400 -8.13000 1.000 11.55548 115 LEU A CA 1
ATOM 779 C C . LEU A 1 115 ? -0.98100 29.69800 -8.38500 1.000 13.29180 115 LEU A C 1
ATOM 780 O O . LEU A 1 115 ? -0.30900 29.21100 -7.46900 1.000 12.93383 115 LEU A O 1
ATOM 785 N N . TRP A 1 116 ? -0.50400 29.82300 -9.62400 1.000 9.92284 116 TRP A N 1
ATOM 786 C CA . TRP A 1 116 ? 0.86800 29.44400 -9.92800 1.000 11.43420 116 TRP A CA 1
ATOM 787 C C . TRP A 1 116 ? 1.88600 30.34200 -9.23200 1.000 12.89726 116 TRP A C 1
ATOM 788 O O . TRP A 1 116 ? 3.03700 29.92800 -9.05400 1.000 12.28933 116 TRP A O 1
ATOM 799 N N . GLY A 1 117 ? 1.48500 31.54400 -8.81200 1.000 11.26350 117 GLY A N 1
ATOM 800 C CA . GLY A 1 117 ? 2.33400 32.35400 -7.95600 1.000 10.22296 117 GLY A CA 1
ATOM 801 C C . GLY A 1 117 ? 2.72200 31.66700 -6.66500 1.000 14.67019 117 GLY A C 1
ATOM 802 O O . GLY A 1 117 ? 3.71000 32.06100 -6.03300 1.000 15.03452 117 GLY A O 1
ATOM 803 N N . ARG A 1 118 ? 1.96500 30.64800 -6.25400 1.000 11.79645 118 ARG A N 1
ATOM 804 C CA . ARG A 1 118 ? 2.25100 29.88300 -5.04900 1.000 13.92934 118 ARG A CA 1
ATOM 805 C C . ARG A 1 118 ? 2.91300 28.54700 -5.35600 1.000 14.19447 118 ARG A C 1
ATOM 806 O O . ARG A 1 118 ? 2.85400 27.62700 -4.53100 1.000 12.68963 118 ARG A O 1
ATOM 814 N N . LEU A 1 119 ? 3.54300 28.42000 -6.52600 1.000 10.75127 119 LEU A N 1
ATOM 815 C CA . LEU A 1 119 ? 4.18600 27.15700 -6.88100 1.000 10.66664 119 LEU A CA 1
ATOM 816 C C . LEU A 1 119 ? 5.20300 26.73500 -5.82900 1.000 12.02788 119 LEU A C 1
ATOM 817 O O . LEU A 1 119 ? 5.27500 25.55600 -5.47000 1.000 12.82901 119 LEU A O 1
ATOM 822 N N . ASP A 1 120 ? 5.99800 27.67900 -5.31900 1.000 11.51721 120 ASP A N 1
ATOM 823 C CA . ASP A 1 120 ? 7.04100 27.28700 -4.37500 1.000 13.40860 120 ASP A CA 1
ATOM 824 C C . ASP A 1 120 ? 6.44600 26.70200 -3.09800 1.000 15.76286 120 ASP A C 1
ATOM 825 O O . ASP A 1 120 ? 6.96300 25.71700 -2.56300 1.000 11.87286 120 ASP A O 1
ATOM 830 N N . GLU A 1 121 ? 5.34800 27.27400 -2.59800 1.000 14.23582 121 GLU A N 1
ATOM 831 C CA . GLU A 1 121 ? 4.73600 26.70500 -1.39900 1.000 13.38047 121 GLU A CA 1
ATOM 832 C C . GLU A 1 121 ? 4.14100 25.33000 -1.68300 1.000 12.00077 121 GLU A C 1
ATOM 833 O O . GLU A 1 121 ? 4.18900 24.43900 -0.82600 1.000 12.95277 121 GLU A O 1
ATOM 839 N N . GLY A 1 122 ? 3.58000 25.13700 -2.88000 1.000 10.06363 122 GLY A N 1
ATOM 840 C CA . GLY A 1 122 ? 3.13300 23.80800 -3.26700 1.000 13.96100 122 GLY A CA 1
ATOM 841 C C . GLY A 1 122 ? 4.26700 22.79800 -3.28200 1.000 11.59304 122 GLY A C 1
ATOM 842 O O . GLY A 1 122 ? 4.12500 21.68100 -2.77800 1.000 11.95022 122 GLY A O 1
ATOM 843 N N . LEU A 1 123 ? 5.41800 23.18700 -3.83000 1.000 9.08787 123 LEU A N 1
ATOM 844 C CA . LEU A 1 123 ? 6.54300 22.25700 -3.90500 1.000 9.58116 123 LEU A CA 1
ATOM 845 C C . LEU A 1 123 ? 7.10000 21.94300 -2.52300 1.000 13.40891 123 LEU A C 1
ATOM 846 O O . LEU A 1 123 ? 7.51300 20.80600 -2.25900 1.000 13.84797 123 LEU A O 1
ATOM 851 N N . ARG A 1 124 ? 7.11600 22.93100 -1.62400 1.000 11.16885 124 ARG A N 1
ATOM 852 C CA . ARG A 1 124 ? 7.67600 22.70000 -0.29500 1.000 11.30947 124 ARG A CA 1
ATOM 853 C C . ARG A 1 124 ? 6.76200 21.84900 0.57400 1.000 13.00006 124 ARG A C 1
ATOM 854 O O . ARG A 1 124 ? 7.25000 21.06100 1.39400 1.000 16.45485 124 ARG A O 1
ATOM 862 N N . THR A 1 125 ? 5.44100 21.99800 0.43000 1.000 12.72325 125 THR A N 1
ATOM 863 C CA . THR A 1 125 ? 4.50400 21.36100 1.34800 1.000 15.29211 125 THR A CA 1
ATOM 864 C C . THR A 1 125 ? 3.79600 20.15500 0.76400 1.000 15.21067 125 THR A C 1
ATOM 865 O O . THR A 1 125 ? 3.26000 19.34700 1.53300 1.000 15.07683 125 THR A O 1
ATOM 869 N N . GLY A 1 126 ? 3.76100 20.02900 -0.56100 1.000 11.47132 126 GLY A N 1
ATOM 870 C CA . GLY A 1 126 ? 2.94500 19.01800 -1.20000 1.000 14.54762 126 GLY A CA 1
ATOM 871 C C . GLY A 1 126 ? 1.46000 19.27800 -1.12300 1.000 12.87546 126 GLY A C 1
ATOM 872 O O . GLY A 1 126 ? 0.67200 18.41700 -1.52000 1.000 11.06403 126 GLY A O 1
ATOM 873 N N . ASN A 1 127 ? 1.05600 20.43200 -0.63500 1.000 13.07609 127 ASN A N 1
ATOM 874 C CA . ASN A 1 127 ? -0.34200 20.76300 -0.41300 1.000 12.56724 127 ASN A CA 1
ATOM 875 C C . ASN A 1 127 ? -0.85800 21.69800 -1.49600 1.000 13.68655 127 ASN A C 1
ATOM 876 O O . ASN A 1 127 ? -0.11700 22.54900 -1.99600 1.000 13.70254 127 ASN A O 1
ATOM 881 N N . PRO A 1 128 ? -2.13000 21.58500 -1.85600 1.000 12.12343 128 PRO A N 1
ATOM 882 C CA . PRO A 1 128 ? -2.69800 22.51900 -2.83100 1.000 12.29126 128 PRO A CA 1
ATOM 883 C C . PRO A 1 128 ? -2.75400 23.92300 -2.25500 1.000 15.66638 128 PRO A C 1
ATOM 884 O O . PRO A 1 128 ? -2.74400 24.13100 -1.03900 1.000 16.72529 128 PRO A O 1
ATOM 888 N N . GLN A 1 129 ? -2.81000 24.89600 -3.15800 1.000 15.45032 129 GLN A N 1
ATOM 889 C CA . GLN A 1 129 ? -2.65800 26.30000 -2.80000 1.000 14.24360 129 GLN A CA 1
ATOM 890 C C . GLN A 1 129 ? -3.86400 27.12900 -3.21700 1.000 19.22779 129 GLN A C 1
ATOM 891 O O . GLN A 1 129 ? -3.75600 28.35100 -3.34700 1.000 21.45148 129 GLN A O 1
ATOM 897 N N . ASN A 1 130 ? -5.01000 26.48900 -3.42600 1.000 19.99903 130 ASN A N 1
ATOM 898 C CA . ASN A 1 130 ? -6.20200 27.18500 -3.88500 1.000 26.26526 130 ASN A CA 1
ATOM 899 C C . ASN A 1 130 ? -7.19700 27.39200 -2.75100 1.000 32.17916 130 ASN A C 1
ATOM 900 O O . ASN A 1 130 ? -8.33700 27.79500 -2.98600 1.000 50.12666 130 ASN A O 1
ATOM 905 N N . MET A 1 157 ? -16.11800 28.06100 -20.83100 1.000 56.27277 157 MET A N 1
ATOM 906 C CA . MET A 1 157 ? -15.18200 26.96300 -20.61400 1.000 53.69491 157 MET A CA 1
ATOM 907 C C . MET A 1 157 ? -15.46500 25.78600 -21.54400 1.000 57.87430 157 MET A C 1
ATOM 908 O O . MET A 1 157 ? -14.59100 24.94900 -21.78200 1.000 46.28783 157 MET A O 1
ATOM 910 N N . THR A 1 158 ? -16.69100 25.74000 -22.07400 1.000 59.36028 158 THR A N 1
ATOM 911 C CA . THR A 1 158 ? -17.14500 24.56800 -22.82000 1.000 54.35847 158 THR A CA 1
ATOM 912 C C . THR A 1 158 ? -16.28400 24.29600 -24.04600 1.000 58.36309 158 THR A C 1
ATOM 913 O O . THR A 1 158 ? -16.10500 23.13400 -24.43000 1.000 54.25027 158 THR A O 1
ATOM 915 N N . GLY A 1 159 ? -15.74200 25.34300 -24.67000 1.000 57.69386 159 GLY A N 1
ATOM 916 C CA . GLY A 1 159 ? -14.96000 25.15900 -25.88000 1.000 53.07988 159 GLY A CA 1
ATOM 917 C C . GLY A 1 159 ? -13.68700 24.36100 -25.68500 1.000 46.45118 159 GLY A C 1
ATOM 918 O O . GLY A 1 159 ? -13.17100 23.79000 -26.65100 1.000 48.38400 159 GLY A O 1
ATOM 919 N N . LEU A 1 160 ? -13.17100 24.29900 -24.45400 1.000 37.91707 160 LEU A N 1
ATOM 920 C CA . LEU A 1 160 ? -11.88500 23.64700 -24.22300 1.000 45.93399 160 LEU A CA 1
ATOM 921 C C . LEU A 1 160 ? -11.96000 22.13500 -24.41300 1.000 38.45034 160 LEU A C 1
ATOM 922 O O . LEU A 1 160 ? -10.97600 21.51900 -24.83500 1.000 35.25305 160 LEU A O 1
ATOM 924 N N . SER A 1 161 ? -13.09800 21.52000 -24.10000 1.000 46.13106 161 SER A N 1
ATOM 925 C CA . SER A 1 161 ? -13.25100 20.07500 -24.21900 1.000 29.67922 161 SER A CA 1
ATOM 926 C C . SER A 1 161 ? -13.66100 19.63300 -25.61700 1.000 33.85811 161 SER A C 1
ATOM 927 O O . SER A 1 161 ? -13.78300 18.42500 -25.86000 1.000 25.36592 161 SER A O 1
ATOM 930 N N . MET A 1 162 ? -13.85600 20.57600 -26.54100 1.000 29.85619 162 MET A N 1
ATOM 931 C CA . MET A 1 162 ? -14.45800 20.23900 -27.82700 1.000 28.88509 162 MET A CA 1
ATOM 932 C C . MET A 1 162 ? -13.49900 19.45600 -28.71300 1.000 25.11796 162 MET A C 1
ATOM 933 O O . MET A 1 162 ? -13.90500 18.49100 -29.36700 1.000 23.43403 162 MET A O 1
ATOM 938 N N . ARG A 1 163 ? -12.23000 19.86400 -28.76200 1.000 24.89602 163 ARG A N 1
ATOM 939 C CA . ARG A 1 163 ? -11.26800 19.18700 -29.62500 1.000 22.82884 163 ARG A CA 1
ATOM 940 C C . ARG A 1 163 ? -11.12500 17.71800 -29.24800 1.000 20.26423 163 ARG A C 1
ATOM 941 O O . ARG A 1 163 ? -11.13900 16.83700 -30.11700 1.000 18.67761 163 ARG A O 1
ATOM 949 N N . SER A 1 164 ? -10.98700 17.43400 -27.95000 1.000 20.30248 164 SER A N 1
ATOM 950 C CA . SER A 1 164 ? -10.89400 16.04700 -27.50500 1.000 18.63929 164 SER A CA 1
ATOM 951 C C . SER A 1 164 ? -12.19800 15.30200 -27.74600 1.000 18.15509 164 SER A C 1
ATOM 952 O O . SER A 1 164 ? -12.18500 14.12000 -28.10700 1.000 16.54905 164 SER A O 1
ATOM 955 N N . ALA A 1 165 ? -13.33400 15.97500 -27.54500 1.000 19.89478 165 ALA A N 1
ATOM 956 C CA . ALA A 1 165 ? -14.62800 15.33200 -27.75000 1.000 19.94692 165 ALA A CA 1
ATOM 957 C C . ALA A 1 165 ? -14.79100 14.88500 -29.19400 1.000 18.52746 165 ALA A C 1
ATOM 958 O O . ALA A 1 165 ? -15.24500 13.76600 -29.46200 1.000 17.36307 165 ALA A O 1
ATOM 960 N N . HIS A 1 166 ? -14.41900 15.74600 -30.14200 1.000 19.02345 166 HIS A N 1
ATOM 961 C CA . HIS A 1 166 ? -14.53900 15.38000 -31.54800 1.000 18.29983 166 HIS A CA 1
ATOM 962 C C . HIS A 1 166 ? -13.58900 14.24800 -31.90200 1.000 19.32121 166 HIS A C 1
ATOM 963 O O . HIS A 1 166 ? -13.97900 13.29800 -32.59200 1.000 14.95616 166 HIS A O 1
ATOM 970 N N . ALA A 1 167 ? -12.34400 14.32400 -31.42400 1.000 15.44486 167 ALA A N 1
ATOM 971 C CA . ALA A 1 167 ? -11.37000 13.27800 -31.72300 1.000 14.30223 167 ALA A CA 1
ATOM 972 C C . ALA A 1 167 ? -11.79000 11.93500 -31.13800 1.000 14.94816 167 ALA A C 1
ATOM 973 O O . ALA A 1 167 ? -11.61500 10.89100 -31.77800 1.000 14.42862 167 ALA A O 1
ATOM 975 N N . LEU A 1 168 ? -12.33400 11.93700 -29.91700 1.000 13.40666 168 LEU A N 1
ATOM 976 C CA . LEU A 1 168 ? -12.76400 10.68800 -29.29800 1.000 14.81120 168 LEU A CA 1
ATOM 977 C C . LEU A 1 168 ? -13.79400 9.96900 -30.16300 1.000 14.09796 168 LEU A C 1
ATOM 978 O O . LEU A 1 168 ? -13.75200 8.74100 -30.30100 1.000 14.26779 168 LEU A O 1
ATOM 983 N N . ALA A 1 169 ? -14.71500 10.71600 -30.76800 1.000 13.22388 169 ALA A N 1
ATOM 984 C CA . ALA A 1 169 ? -15.74400 10.09400 -31.59600 1.000 13.09862 169 ALA A CA 1
ATOM 985 C C . ALA A 1 169 ? -15.19000 9.54700 -32.90500 1.000 18.77091 169 ALA A C 1
ATOM 986 O O . ALA A 1 169 ? -15.81700 8.67300 -33.51300 1.000 14.87651 169 ALA A O 1
ATOM 988 N N . GLU A 1 170 ? -14.03800 10.04000 -33.35700 1.000 11.60117 170 GLU A N 1
ATOM 989 C CA . GLU A 1 170 ? -13.43300 9.56200 -34.59500 1.000 13.79980 170 GLU A CA 1
ATOM 990 C C . GLU A 1 170 ? -12.36700 8.49500 -34.38800 1.000 15.23725 170 GLU A C 1
ATOM 991 O O . GLU A 1 170 ? -12.08300 7.74700 -35.32900 1.000 17.56388 170 GLU A O 1
ATOM 997 N N . ALA A 1 171 ? -11.76300 8.40300 -33.19800 1.000 11.41666 171 ALA A N 1
ATOM 998 C CA . ALA A 1 171 ? -10.56700 7.59400 -33.00300 1.000 13.60015 171 ALA A CA 1
ATOM 999 C C . ALA A 1 171 ? -10.86100 6.15900 -32.58200 1.000 12.50101 171 ALA A C 1
ATOM 1000 O O . ALA A 1 171 ? -9.94100 5.33800 -32.56100 1.000 17.84369 171 ALA A O 1
ATOM 1002 N N . ILE A 1 172 ? -12.11100 5.84400 -32.25700 1.000 14.91541 172 ILE A N 1
ATOM 1003 C CA . ILE A 1 172 ? -12.51900 4.52800 -31.77600 1.000 14.75456 172 ILE A CA 1
ATOM 1004 C C . ILE A 1 172 ? -13.64500 4.03500 -32.67300 1.000 19.91796 172 ILE A C 1
ATOM 1005 O O . ILE A 1 172 ? -14.49000 4.82700 -33.10400 1.000 15.36787 172 ILE A O 1
ATOM 1010 N N . ASP A 1 173 ? -13.65400 2.73300 -32.96600 1.000 19.28463 173 ASP A N 1
ATOM 1011 C CA . ASP A 1 173 ? -14.72700 2.13100 -33.75700 1.000 17.66553 173 ASP A CA 1
ATOM 1012 C C . ASP A 1 173 ? -15.94600 1.95700 -32.85500 1.000 18.17898 173 ASP A C 1
ATOM 1013 O O . ASP A 1 173 ? -16.19900 0.89200 -32.28800 1.000 19.29805 173 ASP A O 1
ATOM 1018 N N . TRP A 1 174 ? -16.72200 3.03300 -32.72900 1.000 15.25101 174 TRP A N 1
ATOM 1019 C CA . TRP A 1 174 ? -17.88500 2.99900 -31.85300 1.000 13.83070 174 TRP A CA 1
ATOM 1020 C C . TRP A 1 174 ? -19.00100 2.10100 -32.37400 1.000 14.52429 174 TRP A C 1
ATOM 1021 O O . TRP A 1 174 ? -19.92000 1.78400 -31.60500 1.000 16.53472 174 TRP A O 1
ATOM 1032 N N . SER A 1 175 ? -18.94100 1.67000 -33.63900 1.000 18.85068 175 SER A N 1
ATOM 1033 C CA . SER A 1 175 ? -19.94600 0.74300 -34.15000 1.000 20.37481 175 SER A CA 1
ATOM 1034 C C . SER A 1 175 ? -19.93300 -0.59000 -33.41200 1.000 25.81000 175 SER A C 1
ATOM 1035 O O . SER A 1 175 ? -20.92300 -1.32800 -33.46700 1.000 23.47931 175 SER A O 1
ATOM 1038 N N . ALA A 1 176 ? -18.84100 -0.91500 -32.72200 1.000 22.27432 176 ALA A N 1
ATOM 1039 C CA . ALA A 1 176 ? -18.73800 -2.19200 -32.02700 1.000 21.56730 176 ALA A CA 1
ATOM 1040 C C . ALA A 1 176 ? -19.53000 -2.23600 -30.72800 1.000 20.15275 176 ALA A C 1
ATOM 1041 O O . ALA A 1 176 ? -19.68400 -3.32200 -30.15800 1.000 22.04734 176 ALA A O 1
ATOM 1043 N N . TYR A 1 177 ? -20.03600 -1.10000 -30.25000 1.000 17.21684 177 TYR A N 1
ATOM 1044 C CA . TYR A 1 177 ? -20.65300 -1.00000 -28.93500 1.000 18.60178 177 TYR A CA 1
ATOM 1045 C C . TYR A 1 177 ? -22.05700 -0.43300 -29.07000 1.000 17.96566 177 TYR A C 1
ATOM 1046 O O . TYR A 1 177 ? -22.35800 0.29300 -30.02200 1.000 19.77302 177 TYR A O 1
ATOM 1055 N N . ARG A 1 178 ? -22.92300 -0.79300 -28.12500 1.000 14.49411 178 ARG A N 1
ATOM 1056 C CA . ARG A 1 178 ? -24.28000 -0.25900 -28.10100 1.000 14.55256 178 ARG A CA 1
ATOM 1057 C C . ARG A 1 178 ? -24.48900 0.80000 -27.02600 1.000 15.46655 178 ARG A C 1
ATOM 1058 O O . ARG A 1 178 ? -25.31100 1.70400 -27.21400 1.000 16.26721 178 ARG A O 1
ATOM 1066 N N . THR A 1 179 ? -23.76900 0.71500 -25.91400 1.000 15.71915 179 THR A N 1
ATOM 1067 C CA . THR A 1 179 ? -23.96800 1.61100 -24.78700 1.000 11.75796 179 THR A CA 1
ATOM 1068 C C . THR A 1 179 ? -22.62700 2.16300 -24.32700 1.000 11.85694 179 THR A C 1
ATOM 1069 O O . THR A 1 179 ? -21.58900 1.51000 -24.45600 1.000 13.60817 179 THR A O 1
ATOM 1073 N N . VAL A 1 180 ? -22.65400 3.38500 -23.80400 1.000 10.31313 180 VAL A N 1
ATOM 1074 C CA . VAL A 1 180 ? -21.44900 4.03000 -23.30000 1.000 9.73171 180 VAL A CA 1
ATOM 1075 C C . VAL A 1 180 ? -21.81400 4.79800 -22.04200 1.000 12.86440 180 VAL A C 1
ATOM 1076 O O . VAL A 1 180 ? -22.92300 5.32700 -21.92100 1.000 13.48838 180 VAL A O 1
ATOM 1080 N N . ALA A 1 181 ? -20.89600 4.82300 -21.08400 1.000 10.90131 181 ALA A N 1
ATOM 1081 C CA . ALA A 1 181 ? -21.05500 5.64100 -19.89000 1.000 9.52153 181 ALA A CA 1
ATOM 1082 C C . ALA A 1 181 ? -19.84500 6.55100 -19.76700 1.000 9.88596 181 ALA A C 1
ATOM 1083 O O . ALA A 1 181 ? -18.70300 6.09200 -19.88000 1.000 12.61587 181 ALA A O 1
ATOM 1085 N N . ASP A 1 182 ? -20.09300 7.84000 -19.56900 1.000 8.55860 182 ASP A N 1
ATOM 1086 C CA . ASP A 1 182 ? -19.03100 8.80900 -19.33800 1.000 10.09211 182 ASP A CA 1
ATOM 1087 C C . ASP A 1 182 ? -18.96200 9.05500 -17.83600 1.000 11.20555 182 ASP A C 1
ATOM 1088 O O . ASP A 1 182 ? -19.91300 9.57600 -17.24200 1.000 11.86571 182 ASP A O 1
ATOM 1093 N N . ILE A 1 183 ? -17.84600 8.66100 -17.22900 1.000 9.31069 183 ILE A N 1
ATOM 1094 C CA . ILE A 1 183 ? -17.69300 8.67600 -15.77700 1.000 10.95215 183 ILE A CA 1
ATOM 1095 C C . ILE A 1 183 ? -17.10600 10.02100 -15.36000 1.000 10.43285 183 ILE A C 1
ATOM 1096 O O . ILE A 1 183 ? -15.97500 10.35700 -15.72900 1.000 11.63513 183 ILE A O 1
ATOM 1101 N N . GLY A 1 184 ? -17.87000 10.79600 -14.59300 1.000 11.34472 184 GLY A N 1
ATOM 1102 C CA . GLY A 1 184 ? -17.47700 12.16000 -14.30100 1.000 13.21019 184 GLY A CA 1
ATOM 1103 C C . GLY A 1 184 ? -17.78400 13.05100 -15.48600 1.000 11.07518 184 GLY A C 1
ATOM 1104 O O . GLY A 1 184 ? -16.91300 13.76100 -15.99500 1.000 13.43395 184 GLY A O 1
ATOM 1105 N N . CYS A 1 185 ? -19.03700 13.01700 -15.92700 1.000 10.09373 185 CYS A N 1
ATOM 1106 C CA . CYS A 1 185 ? -19.42500 13.59900 -17.20700 1.000 10.58585 185 CYS A CA 1
ATOM 1107 C C . CYS A 1 185 ? -19.56400 15.11600 -17.18400 1.000 12.94333 185 CYS A C 1
ATOM 1108 O O . CYS A 1 185 ? -19.66600 15.71900 -18.25900 1.000 12.93190 185 CYS A O 1
ATOM 1111 N N . ALA A 1 186 ? -19.58200 15.74300 -16.00500 1.000 12.00539 186 ALA A N 1
ATOM 1112 C CA . ALA A 1 186 ? -19.83700 17.17600 -15.88900 1.000 16.67717 186 ALA A CA 1
ATOM 1113 C C . ALA A 1 186 ? -21.08800 17.55000 -16.68000 1.000 12.10251 186 ALA A C 1
ATOM 1114 O O . ALA A 1 186 ? -22.10200 16.85000 -16.60200 1.000 12.96073 186 ALA A O 1
ATOM 1116 N N . GLU A 1 187 ? -21.03100 18.63500 -17.44900 1.000 13.78528 187 GLU A N 1
ATOM 1117 C CA . GLU A 1 187 ? -22.22400 19.08200 -18.15600 1.000 13.04103 187 GLU A CA 1
ATOM 1118 C C . GLU A 1 187 ? -22.56000 18.21700 -19.36500 1.000 15.56025 187 GLU A C 1
ATOM 1119 O O . GLU A 1 187 ? -23.57500 18.47400 -20.01900 1.000 15.56032 187 GLU A O 1
ATOM 1125 N N . GLY A 1 188 ? -21.74600 17.21100 -19.68100 1.000 14.86320 188 GLY A N 1
ATOM 1126 C CA . GLY A 1 188 ? -22.10500 16.23400 -20.68800 1.000 13.94785 188 GLY A CA 1
ATOM 1127 C C . GLY A 1 188 ? -21.66900 16.54700 -22.10100 1.000 12.64819 188 GLY A C 1
ATOM 1128 O O . GLY A 1 188 ? -22.11200 15.85500 -23.02800 1.000 14.66434 188 GLY A O 1
ATOM 1129 N N . THR A 1 189 ? -20.79700 17.54400 -22.29200 1.000 14.17629 189 THR A N 1
ATOM 1130 C CA . THR A 1 189 ? -20.37900 17.95800 -23.63300 1.000 12.09260 189 THR A CA 1
ATOM 1131 C C . THR A 1 189 ? -19.80900 16.79900 -24.44100 1.000 17.33128 189 THR A C 1
ATOM 1132 O O . THR A 1 189 ? -20.15800 16.60800 -25.61200 1.000 14.04203 189 THR A O 1
ATOM 1136 N N . VAL A 1 190 ? -18.90000 16.03000 -23.84100 1.000 12.99358 190 VAL A N 1
ATOM 1137 C CA . VAL A 1 190 ? -18.21400 14.98200 -24.59200 1.000 12.76812 190 VAL A CA 1
ATOM 1138 C C . VAL A 1 190 ? -19.18300 13.86500 -24.96700 1.000 13.12304 190 VAL A C 1
ATOM 1139 O O . VAL A 1 190 ? -19.20000 13.39200 -26.11100 1.000 13.88006 190 VAL A O 1
ATOM 1143 N N . LEU A 1 191 ? -20.00700 13.43000 -24.01300 1.000 11.73208 191 LEU A N 1
ATOM 1144 C CA . LEU A 1 191 ? -20.93200 12.32900 -24.26500 1.000 9.84755 191 LEU A CA 1
ATOM 1145 C C . LEU A 1 191 ? -22.01400 12.73100 -25.26300 1.000 13.22421 191 LEU A C 1
ATOM 1146 O O . LEU A 1 191 ? -22.40700 11.92900 -26.11900 1.000 12.67923 191 LEU A O 1
ATOM 1151 N N . ILE A 1 192 ? -22.50200 13.97100 -25.17200 1.000 11.15882 192 ILE A N 1
ATOM 1152 C CA . ILE A 1 192 ? -23.50200 14.44500 -26.12300 1.000 11.46667 192 ILE A CA 1
ATOM 1153 C C . ILE A 1 192 ? -22.94500 14.41800 -27.53900 1.000 14.92004 192 ILE A C 1
ATOM 1154 O O . ILE A 1 192 ? -23.60800 13.95000 -28.47100 1.000 14.61156 192 ILE A O 1
ATOM 1159 N N . HIS A 1 193 ? -21.71200 14.89500 -27.72900 1.000 13.88625 193 HIS A N 1
ATOM 1160 C CA . HIS A 1 193 ? -21.15800 14.85500 -29.07600 1.000 13.49374 193 HIS A CA 1
ATOM 1161 C C . HIS A 1 193 ? -21.00000 13.42200 -29.56000 1.000 16.31703 193 HIS A C 1
ATOM 1162 O O . HIS A 1 193 ? -21.28000 13.11700 -30.72600 1.000 14.17462 193 HIS A O 1
ATOM 1169 N N . LEU A 1 194 ? -20.54200 12.53100 -28.68100 1.000 12.93801 194 LEU A N 1
ATOM 1170 C CA . LEU A 1 194 ? -20.37200 11.13900 -29.07400 1.000 14.49416 194 LEU A CA 1
ATOM 1171 C C . LEU A 1 194 ? -21.68800 10.54700 -29.56400 1.000 14.45627 194 LEU A C 1
ATOM 1172 O O . LEU A 1 194 ? -21.72600 9.86500 -30.59800 1.000 14.46635 194 LEU A O 1
ATOM 1177 N N . LEU A 1 195 ? -22.78400 10.82200 -28.84500 1.000 12.17148 195 LEU A N 1
ATOM 1178 C CA . LEU A 1 195 ? -24.08400 10.27900 -29.22000 1.000 13.63828 195 LEU A CA 1
ATOM 1179 C C . LEU A 1 195 ? -24.62700 10.92700 -30.48500 1.000 13.02358 195 LEU A C 1
ATOM 1180 O O . LEU A 1 195 ? -25.31300 10.26700 -31.27500 1.000 15.58597 195 LEU A O 1
ATOM 1185 N N . GLU A 1 196 ? -24.35500 12.21700 -30.68600 1.000 14.86779 196 GLU A N 1
ATOM 1186 C CA . GLU A 1 196 ? -24.78300 12.86400 -31.92100 1.000 14.29842 196 GLU A CA 1
ATOM 1187 C C . GLU A 1 196 ? -24.04000 12.29400 -33.12000 1.000 14.17666 196 GLU A C 1
ATOM 1188 O O . GLU A 1 196 ? -24.62300 12.12000 -34.19900 1.000 16.90507 196 GLU A O 1
ATOM 1194 N N . ARG A 1 197 ? -22.75300 11.99000 -32.94500 1.000 14.95298 197 ARG A N 1
ATOM 1195 C CA . ARG A 1 197 ? -21.94400 11.46800 -34.03800 1.000 15.30329 197 ARG A CA 1
ATOM 1196 C C . ARG A 1 197 ? -22.30100 10.02200 -34.36200 1.000 15.89546 197 ARG A C 1
ATOM 1197 O O . ARG A 1 197 ? -22.21000 9.60900 -35.52600 1.000 16.96644 197 ARG A O 1
ATOM 1205 N N . HIS A 1 198 ? -22.71400 9.24700 -33.35800 1.000 15.86134 198 HIS A N 1
ATOM 1206 C CA . HIS A 1 198 ? -23.00800 7.82200 -33.51400 1.000 14.05152 198 HIS A CA 1
ATOM 1207 C C . HIS A 1 198 ? -24.42900 7.56300 -33.03000 1.000 18.68722 198 HIS A C 1
ATOM 1208 O O . HIS A 1 198 ? -24.65400 7.23700 -31.85700 1.000 14.98046 198 HIS A O 1
ATOM 1215 N N . PRO A 1 199 ? -25.42100 7.69700 -33.91400 1.000 17.86720 199 PRO A N 1
ATOM 1216 C CA . PRO A 1 199 ? -26.82300 7.63200 -33.46900 1.000 16.47072 199 PRO A CA 1
ATOM 1217 C C . PRO A 1 199 ? -27.24900 6.27900 -32.91700 1.000 18.64293 199 PRO A C 1
ATOM 1218 O O . PRO A 1 199 ? -28.30300 6.21100 -32.27600 1.000 19.56541 199 PRO A O 1
ATOM 1222 N N . HIS A 1 200 ? -26.47900 5.21000 -33.12800 1.000 16.70841 200 HIS A N 1
ATOM 1223 C CA . HIS A 1 200 ? -26.85100 3.91000 -32.57600 1.000 20.13455 200 HIS A CA 1
ATOM 1224 C C . HIS A 1 200 ? -26.53800 3.77500 -31.09000 1.000 19.38234 200 HIS A C 1
ATOM 1225 O O . HIS A 1 200 ? -27.00200 2.81400 -30.46400 1.000 20.35225 200 HIS A O 1
ATOM 1232 N N . LEU A 1 201 ? -25.77100 4.69800 -30.51300 1.000 13.39912 201 LEU A N 1
ATOM 1233 C CA . LEU A 1 201 ? -25.30300 4.56100 -29.13900 1.000 13.04082 201 LEU A CA 1
ATOM 1234 C C . LEU A 1 201 ? -26.33700 5.08400 -28.15700 1.000 19.88724 201 LEU A C 1
ATOM 1235 O O . LEU A 1 201 ? -26.99700 6.09300 -28.40800 1.000 17.10995 201 LEU A O 1
ATOM 1240 N N . ARG A 1 202 ? -26.46100 4.39500 -27.03100 1.000 13.65944 202 ARG A N 1
ATOM 1241 C CA . ARG A 1 202 ? -27.18900 4.88900 -25.87600 1.000 12.20409 202 ARG A CA 1
ATOM 1242 C C . ARG A 1 202 ? -26.16900 5.25600 -24.80700 1.000 14.34787 202 ARG A C 1
ATOM 1243 O O . ARG A 1 202 ? -25.18400 4.54100 -24.61700 1.000 16.89476 202 ARG A O 1
ATOM 1251 N N . GLY A 1 203 ? -26.37800 6.38000 -24.13400 1.000 13.60652 203 GLY A N 1
ATOM 1252 C CA . GLY A 1 203 ? -25.36900 6.92300 -23.24500 1.000 15.47840 203 GLY A CA 1
ATOM 1253 C C . GLY A 1 203 ? -25.89900 7.22100 -21.85900 1.000 13.34612 203 GLY A C 1
ATOM 1254 O O . GLY A 1 203 ? -27.06900 7.55100 -21.67300 1.000 15.34995 203 GLY A O 1
ATOM 1255 N N . THR A 1 204 ? -25.00200 7.09900 -20.87900 1.000 12.34905 204 THR A N 1
ATOM 1256 C CA . THR A 1 204 ? -25.26400 7.46600 -19.49100 1.000 11.71444 204 THR A CA 1
ATOM 1257 C C . THR A 1 204 ? -24.15000 8.38500 -19.01300 1.000 11.72874 204 THR A C 1
ATOM 1258 O O . THR A 1 204 ? -22.97300 8.01600 -19.07300 1.000 12.79537 204 THR A O 1
ATOM 1262 N N . GLY A 1 205 ? -24.51700 9.57600 -18.54700 1.000 12.12494 205 GLY A N 1
ATOM 1263 C CA . GLY A 1 205 ? -23.57600 10.47100 -17.89200 1.000 9.98677 205 GLY A CA 1
ATOM 1264 C C . GLY A 1 205 ? -23.66300 10.29300 -16.38800 1.000 10.75005 205 GLY A C 1
ATOM 1265 O O . GLY A 1 205 ? -24.74200 10.38900 -15.80300 1.000 13.40823 205 GLY A O 1
ATOM 1266 N N . PHE A 1 206 ? -22.51400 10.03000 -15.77100 1.000 10.81858 206 PHE A N 1
ATOM 1267 C CA . PHE A 1 206 ? -22.42900 9.75000 -14.33800 1.000 12.28930 206 PHE A CA 1
ATOM 1268 C C . PHE A 1 206 ? -21.65200 10.86900 -13.65600 1.000 12.27908 206 PHE A C 1
ATOM 1269 O O . PHE A 1 206 ? -20.50600 11.14900 -14.02600 1.000 12.81433 206 PHE A O 1
ATOM 1277 N N . ASP A 1 207 ? -22.26500 11.50000 -12.65600 1.000 9.44229 207 ASP A N 1
ATOM 1278 C CA . ASP A 1 207 ? -21.57500 12.52200 -11.87700 1.000 9.79824 207 ASP A CA 1
ATOM 1279 C C . ASP A 1 207 ? -22.36800 12.78000 -10.60100 1.000 12.31096 207 ASP A C 1
ATOM 1280 O O . ASP A 1 207 ? -23.43900 12.20800 -10.38200 1.000 14.24281 207 ASP A O 1
ATOM 1285 N N . LEU A 1 208 ? -21.81300 13.62800 -9.74000 1.000 13.11284 208 LEU A N 1
ATOM 1286 C CA . LEU A 1 208 ? -22.50900 14.02300 -8.52100 1.000 15.08300 208 LEU A CA 1
ATOM 1287 C C . LEU A 1 208 ? -23.86000 14.65200 -8.84900 1.000 19.60932 208 LEU A C 1
ATOM 1288 O O . LEU A 1 208 ? -24.04000 15.27000 -9.90000 1.000 16.67579 208 LEU A O 1
ATOM 1293 N N . ALA A 1 209 ? -24.81100 14.49900 -7.91900 1.000 18.57160 209 ALA A N 1
ATOM 1294 C CA . ALA A 1 209 ? -26.18000 14.95600 -8.16100 1.000 23.16323 209 ALA A CA 1
ATOM 1295 C C . ALA A 1 209 ? -26.22700 16.43900 -8.51300 1.000 20.88580 209 ALA A C 1
ATOM 1296 O O . ALA A 1 209 ? -27.03900 16.86000 -9.34600 1.000 27.52860 209 ALA A O 1
ATOM 1298 N N . ALA A 1 210 ? -25.35000 17.24400 -7.90300 1.000 17.61523 210 ALA A N 1
ATOM 1299 C CA . ALA A 1 210 ? -25.35900 18.68700 -8.12900 1.000 27.39243 210 ALA A CA 1
ATOM 1300 C C . ALA A 1 210 ? -25.04600 19.05900 -9.57200 1.000 28.95225 210 ALA A C 1
ATOM 1301 O O . ALA A 1 210 ? -25.32200 20.19200 -9.98600 1.000 23.48956 210 ALA A O 1
ATOM 1303 N N . VAL A 1 211 ? -24.46300 18.13800 -10.33900 1.000 21.67509 211 VAL A N 1
ATOM 1304 C CA . VAL A 1 211 ? -24.14700 18.39700 -11.73700 1.000 20.65950 211 VAL A CA 1
ATOM 1305 C C . VAL A 1 211 ? -25.38500 18.33000 -12.63300 1.000 19.17381 211 VAL A C 1
ATOM 1306 O O . VAL A 1 211 ? -25.37700 18.91200 -13.72700 1.000 20.01296 211 VAL A O 1
ATOM 1310 N N . ARG A 1 212 ? -26.47100 17.70600 -12.16400 1.000 19.14261 212 ARG A N 1
ATOM 1311 C CA A ARG A 1 212 ? -27.60600 17.41300 -13.04100 0.547 19.26354 212 ARG A CA 1
ATOM 1312 C CA B ARG A 1 212 ? -27.60800 17.41300 -13.03800 0.453 19.29855 212 ARG A CA 1
ATOM 1313 C C . ARG A 1 212 ? -28.18200 18.64200 -13.73400 1.000 22.50793 212 ARG A C 1
ATOM 1314 O O . ARG A 1 212 ? -28.45100 18.56500 -14.94600 1.000 19.43858 212 ARG A O 1
ATOM 1329 N N . PRO A 1 213 ? -28.42000 19.78100 -13.06000 1.000 20.94319 213 PRO A N 1
ATOM 1330 C CA . PRO A 1 213 ? -29.00100 20.92300 -13.79500 1.000 23.75268 213 PRO A CA 1
ATOM 1331 C C . PRO A 1 213 ? -28.19500 21.34300 -15.01900 1.000 23.44275 213 PRO A C 1
ATOM 1332 O O . PRO A 1 213 ? -28.78000 21.59700 -16.07900 1.000 22.21572 213 PRO A O 1
ATOM 1336 N N . SER A 1 214 ? -26.86600 21.40900 -14.90800 1.000 19.41068 214 SER A N 1
ATOM 1337 C CA . SER A 1 214 ? -26.04700 21.80200 -16.05200 1.000 20.06303 214 SER A CA 1
ATOM 1338 C C . SER A 1 214 ? -26.10000 20.75000 -17.15300 1.000 21.70807 214 SER A C 1
ATOM 1339 O O . SER A 1 214 ? -26.18400 21.08600 -18.34100 1.000 22.29914 214 SER A O 1
ATOM 1342 N N . PHE A 1 215 ? -26.05100 19.47300 -16.77100 1.000 17.22574 215 PHE A N 1
ATOM 1343 C CA . PHE A 1 215 ? -26.19700 18.38400 -17.73000 1.000 15.92919 215 PHE A CA 1
ATOM 1344 C C . PHE A 1 215 ? -27.55300 18.44600 -18.42500 1.000 21.52705 215 PHE A C 1
ATOM 1345 O O . PHE A 1 215 ? -27.64500 18.32200 -19.65100 1.000 16.56447 215 PHE A O 1
ATOM 1353 N N . GLN A 1 216 ? -28.62100 18.64600 -17.65000 1.000 19.34697 216 GLN A N 1
ATOM 1354 C CA . GLN A 1 216 ? -29.96200 18.65400 -18.22700 1.000 16.74638 216 GLN A CA 1
ATOM 1355 C C . GLN A 1 216 ? -30.10400 19.74000 -19.28500 1.000 18.70069 216 GLN A C 1
ATOM 1356 O O . GLN A 1 216 ? -30.74200 19.52600 -20.32200 1.000 21.78527 216 GLN A O 1
ATOM 1362 N N . ARG A 1 217 ? -29.51300 20.91300 -19.04200 1.000 20.89271 217 ARG A N 1
ATOM 1363 C CA . ARG A 1 217 ? -29.57900 21.99800 -20.01500 1.000 20.46839 217 ARG A CA 1
ATOM 1364 C C . ARG A 1 217 ? -28.97500 21.57400 -21.34800 1.000 27.80059 217 ARG A C 1
ATOM 1365 O O . ARG A 1 217 ? -29.58500 21.76300 -22.40800 1.000 22.96336 217 ARG A O 1
ATOM 1373 N N . ARG A 1 218 ? -27.77200 20.99600 -21.31500 1.000 19.99720 218 ARG A N 1
ATOM 1374 C CA . ARG A 1 218 ? -27.13800 20.53500 -22.54800 1.000 16.50018 218 ARG A CA 1
ATOM 1375 C C . ARG A 1 218 ? -27.90500 19.36500 -23.15500 1.000 18.30212 218 ARG A C 1
ATOM 1376 O O . ARG A 1 218 ? -28.00500 19.24800 -24.38200 1.000 19.28065 218 ARG A O 1
ATOM 1381 N N . HIS A 1 219 ? -28.44200 18.48500 -22.30700 1.000 17.51114 219 HIS A N 1
ATOM 1382 C CA . HIS A 1 219 ? -29.24000 17.35700 -22.78300 1.000 16.18316 219 HIS A CA 1
ATOM 1383 C C . HIS A 1 219 ? -30.48000 17.84000 -23.53000 1.000 23.14694 219 HIS A C 1
ATOM 1384 O O . HIS A 1 219 ? -30.80200 17.33500 -24.61300 1.000 19.82698 219 HIS A O 1
ATOM 1391 N N . GLU A 1 220 ? -31.18100 18.83100 -22.97400 1.000 19.78025 220 GLU A N 1
ATOM 1392 C CA . GLU A 1 220 ? -32.35200 19.37700 -23.65100 1.000 20.05148 220 GLU A CA 1
ATOM 1393 C C . GLU A 1 220 ? -31.96500 19.99500 -24.98700 1.000 24.81884 220 GLU A C 1
ATOM 1394 O O . GLU A 1 220 ? -32.62500 19.76700 -26.00600 1.000 22.28191 220 GLU A O 1
ATOM 1400 N N . GLU A 1 221 ? -30.88300 20.77800 -24.99900 1.000 20.26160 221 GLU A N 1
ATOM 1401 C CA . GLU A 1 221 ? -30.46900 21.46000 -26.21900 1.000 23.38996 221 GLU A CA 1
ATOM 1402 C C . GLU A 1 221 ? -30.08700 20.47200 -27.31300 1.000 24.40449 221 GLU A C 1
ATOM 1403 O O . GLU A 1 221 ? -30.27400 20.76200 -28.50000 1.000 24.13720 221 GLU A O 1
ATOM 1409 N N . SER A 1 222 ? -29.58400 19.29400 -26.93200 1.000 22.05669 222 SER A N 1
ATOM 1410 C CA . SER A 1 222 ? -29.11200 18.32500 -27.91500 1.000 22.75279 222 SER A CA 1
ATOM 1411 C C . SER A 1 222 ? -30.25700 17.66300 -28.66800 1.000 21.54595 222 SER A C 1
ATOM 1412 O O . SER A 1 222 ? -30.06100 17.19200 -29.79500 1.000 23.63604 222 SER A O 1
ATOM 1415 N N . GLY A 1 223 ? -31.43900 17.58400 -28.06300 1.000 21.88667 223 GLY A N 1
ATOM 1416 C CA . GLY A 1 223 ? -32.51700 16.83300 -28.67400 1.000 23.71565 223 GLY A CA 1
ATOM 1417 C C . GLY A 1 223 ? -32.33800 15.33200 -28.65600 1.000 28.05945 223 GLY A C 1
ATOM 1418 O O . GLY A 1 223 ? -33.10000 14.62400 -29.32100 1.000 27.26940 223 GLY A O 1
ATOM 1419 N N . LEU A 1 224 ? -31.35500 14.82000 -27.90900 1.000 21.01441 224 LEU A N 1
ATOM 1420 C CA . LEU A 1 224 ? -31.11300 13.38200 -27.85400 1.000 24.38809 224 LEU A CA 1
ATOM 1421 C C . LEU A 1 224 ? -32.24000 12.61600 -27.17300 1.000 24.39811 224 LEU A C 1
ATOM 1422 O O . LEU A 1 224 ? -32.38400 11.41300 -27.41800 1.000 24.84921 224 LEU A O 1
ATOM 1427 N N . GLY A 1 225 ? -33.03200 13.27100 -26.32800 1.000 18.24070 225 GLY A N 1
ATOM 1428 C CA . GLY A 1 225 ? -34.15900 12.58700 -25.71400 1.000 23.85193 225 GLY A CA 1
ATOM 1429 C C . GLY A 1 225 ? -33.70800 11.40200 -24.88600 1.000 20.99579 225 GLY A C 1
ATOM 1430 O O . GLY A 1 225 ? -32.67100 11.44000 -24.21500 1.000 24.60096 225 GLY A O 1
ATOM 1431 N N . ASP A 1 226 ? -34.47600 10.31200 -24.95900 1.000 22.23143 226 ASP A N 1
ATOM 1432 C CA . ASP A 1 226 ? -34.23800 9.17800 -24.07400 1.000 25.59804 226 ASP A CA 1
ATOM 1433 C C . ASP A 1 226 ? -33.01200 8.36100 -24.45900 1.000 23.79955 226 ASP A C 1
ATOM 1434 O O . ASP A 1 226 ? -32.70500 7.38100 -23.77300 1.000 28.06924 226 ASP A O 1
ATOM 1439 N N . ARG A 1 227 ? -32.30100 8.74000 -25.52100 1.000 19.09560 227 ARG A N 1
ATOM 1440 C CA . ARG A 1 227 ? -31.04300 8.08000 -25.84400 1.000 20.57783 227 ARG A CA 1
ATOM 1441 C C . ARG A 1 227 ? -29.92200 8.46100 -24.88000 1.000 20.27612 227 ARG A C 1
ATOM 1442 O O . ARG A 1 227 ? -28.88600 7.78800 -24.85000 1.000 17.53495 227 ARG A O 1
ATOM 1450 N N . LEU A 1 228 ? -30.10300 9.52800 -24.10600 1.000 16.83612 228 LEU A N 1
ATOM 1451 C CA . LEU A 1 228 ? -29.12400 9.98800 -23.13300 1.000 14.26983 228 LEU A CA 1
ATOM 1452 C C . LEU A 1 228 ? -29.80200 10.11700 -21.77900 1.000 18.58584 228 LEU A C 1
ATOM 1453 O O . LEU A 1 228 ? -30.94300 10.57500 -21.69600 1.000 19.84665 228 LEU A O 1
ATOM 1458 N N . ALA A 1 229 ? -29.10200 9.71000 -20.72100 1.000 15.54767 229 ALA A N 1
ATOM 1459 C CA . ALA A 1 229 ? -29.62000 9.83900 -19.36800 1.000 14.72996 229 ALA A CA 1
ATOM 1460 C C . ALA A 1 229 ? -28.49700 10.24000 -18.42600 1.000 13.44642 229 ALA A C 1
ATOM 1461 O O . ALA A 1 229 ? -27.33000 9.91100 -18.64600 1.000 14.39638 229 ALA A O 1
ATOM 1463 N N . PHE A 1 230 ? -28.86700 10.96800 -17.37600 1.000 13.60883 230 PHE A N 1
ATOM 1464 C CA . PHE A 1 230 ? -27.96300 11.30800 -16.29000 1.000 15.14576 230 PHE A CA 1
ATOM 1465 C C . PHE A 1 230 ? -28.16800 10.32800 -15.14300 1.000 15.34103 230 PHE A C 1
ATOM 1466 O O . PHE A 1 230 ? -29.30200 9.95600 -14.83100 1.000 15.86744 230 PHE A O 1
ATOM 1474 N N . ARG A 1 231 ? -27.06900 9.91200 -14.52000 1.000 13.11787 231 ARG A N 1
ATOM 1475 C CA . ARG A 1 231 ? -27.12300 9.07300 -13.33000 1.000 15.31568 231 ARG A CA 1
ATOM 1476 C C . ARG A 1 231 ? -26.29100 9.73100 -12.24300 1.000 12.64794 231 ARG A C 1
ATOM 1477 O O . ARG A 1 231 ? -25.08200 9.91100 -12.40600 1.000 12.42305 231 ARG A O 1
ATOM 1485 N N . ALA A 1 232 ? -26.93600 10.08200 -11.13500 1.000 13.56989 232 ALA A N 1
ATOM 1486 C CA . ALA A 1 232 ? -26.23700 10.72400 -10.03500 1.000 12.48209 232 ALA A CA 1
ATOM 1487 C C . ALA A 1 232 ? -25.53500 9.68600 -9.16600 1.000 15.75030 232 ALA A C 1
ATOM 1488 O O . ALA A 1 232 ? -26.08300 8.61400 -8.89200 1.000 15.15416 232 ALA A O 1
ATOM 1490 N N . GLY A 1 233 ? -24.32100 10.00600 -8.73500 1.000 11.96293 233 GLY A N 1
ATOM 1491 C CA . GLY A 1 233 ? -23.60100 9.11000 -7.84800 1.000 17.39434 233 GLY A CA 1
ATOM 1492 C C . GLY A 1 233 ? -22.19000 9.58900 -7.60200 1.000 17.83017 233 GLY A C 1
ATOM 1493 O O . GLY A 1 233 ? -21.66300 10.45500 -8.30100 1.000 13.14707 233 GLY A O 1
ATOM 1494 N N . ASP A 1 234 ? -21.58200 8.99200 -6.58100 1.000 15.30994 234 ASP A N 1
ATOM 1495 C CA . ASP A 1 234 ? -20.19900 9.24500 -6.17900 1.000 14.11333 234 ASP A CA 1
ATOM 1496 C C . ASP A 1 234 ? -19.41200 7.98700 -6.52700 1.000 13.47234 234 ASP A C 1
ATOM 1497 O O . ASP A 1 234 ? -19.64100 6.93200 -5.92600 1.000 16.46202 234 ASP A O 1
ATOM 1502 N N . PHE A 1 235 ? -18.47700 8.09000 -7.48300 1.000 12.83434 235 PHE A N 1
ATOM 1503 C CA . PHE A 1 235 ? -17.81200 6.86500 -7.92100 1.000 14.21631 235 PHE A CA 1
ATOM 1504 C C . PHE A 1 235 ? -16.89400 6.25900 -6.86200 1.000 18.02909 235 PHE A C 1
ATOM 1505 O O . PHE A 1 235 ? -16.40500 5.14200 -7.06500 1.000 19.79319 235 PHE A O 1
ATOM 1513 N N . PHE A 1 236 ? -16.66900 6.93300 -5.73600 1.000 11.90469 236 PHE A N 1
ATOM 1514 C CA . PHE A 1 236 ? -15.93600 6.32500 -4.63300 1.000 15.00459 236 PHE A CA 1
ATOM 1515 C C . PHE A 1 236 ? -16.84800 5.67000 -3.60700 1.000 17.90598 236 PHE A C 1
ATOM 1516 O O . PHE A 1 236 ? -16.35200 5.12000 -2.61700 1.000 21.76263 236 PHE A O 1
ATOM 1524 N N . ALA A 1 237 ? -18.16200 5.71200 -3.81800 1.000 16.99341 237 ALA A N 1
ATOM 1525 C CA . ALA A 1 237 ? -19.11300 5.18500 -2.85200 1.000 19.13629 237 ALA A CA 1
ATOM 1526 C C . ALA A 1 237 ? -20.03400 4.11100 -3.40900 1.000 15.13500 237 ALA A C 1
ATOM 1527 O O . ALA A 1 237 ? -20.68300 3.41400 -2.62000 1.000 19.16704 237 ALA A O 1
ATOM 1529 N N . GLU A 1 238 ? -20.10100 3.94100 -4.72400 1.000 16.86842 238 GLU A N 1
ATOM 1530 C CA . GLU A 1 238 ? -21.06600 3.02700 -5.31400 1.000 17.59392 238 GLU A CA 1
ATOM 1531 C C . GLU A 1 238 ? -20.49900 2.50100 -6.61900 1.000 15.70863 238 GLU A C 1
ATOM 1532 O O . GLU A 1 238 ? -19.53500 3.06500 -7.15500 1.000 16.40346 238 GLU A O 1
ATOM 1538 N N . PRO A 1 239 ? -21.06100 1.41900 -7.15200 1.000 18.55082 239 PRO A N 1
ATOM 1539 C CA . PRO A 1 239 ? -20.56600 0.89100 -8.42100 1.000 17.62264 239 PRO A CA 1
ATOM 1540 C C . PRO A 1 239 ? -20.83200 1.85500 -9.56500 1.000 21.60394 239 PRO A C 1
ATOM 1541 O O . PRO A 1 239 ? -21.70900 2.72100 -9.50800 1.000 17.95884 239 PRO A O 1
ATOM 1545 N N . LEU A 1 240 ? -20.05300 1.68100 -10.61600 1.000 17.09272 240 LEU A N 1
ATOM 1546 C CA . LEU A 1 240 ? -20.22400 2.44900 -11.83400 1.000 15.78874 240 LEU A CA 1
ATOM 1547 C C . LEU A 1 240 ? -21.36100 1.87400 -12.67300 1.000 17.05820 240 LEU A C 1
ATOM 1548 O O . LEU A 1 240 ? -21.72200 0.70100 -12.52800 1.000 17.32551 240 LEU A O 1
ATOM 1553 N N . PRO A 1 241 ? -21.95900 2.68900 -13.54200 1.000 15.33139 241 PRO A N 1
ATOM 1554 C CA . PRO A 1 241 ? -22.97900 2.16900 -14.45900 1.000 15.97912 241 PRO A CA 1
ATOM 1555 C C . PRO A 1 241 ? -22.39300 1.13400 -15.40200 1.000 19.36068 241 PRO A C 1
ATOM 1556 O O . PRO A 1 241 ? -21.29100 1.29900 -15.92900 1.000 16.53272 241 PRO A O 1
ATOM 1560 N N . GLN A 1 242 ? -23.14500 0.06200 -15.61600 1.000 15.94011 242 GLN A N 1
ATOM 1561 C CA . GLN A 1 242 ? -22.76200 -0.90900 -16.62800 1.000 14.50380 242 GLN A CA 1
ATOM 1562 C C . GLN A 1 242 ? -22.98600 -0.32200 -18.01600 1.000 19.63833 242 GLN A C 1
ATOM 1563 O O . GLN A 1 242 ? -24.03300 0.27300 -18.29200 1.000 16.37010 242 GLN A O 1
ATOM 1569 N N . ALA A 1 243 ? -21.99600 -0.48600 -18.88300 1.000 13.95893 243 ALA A N 1
ATOM 1570 C CA . ALA A 1 243 ? -22.10100 -0.10600 -20.28700 1.000 13.38292 243 ALA A CA 1
ATOM 1571 C C . ALA A 1 243 ? -21.02300 -0.87000 -21.03800 1.000 13.96854 243 ALA A C 1
ATOM 1572 O O . ALA A 1 243 ? -20.11100 -1.44100 -20.43500 1.000 15.53707 243 ALA A O 1
ATOM 1574 N N . ASP A 1 244 ? -21.13900 -0.88000 -22.36700 1.000 13.98021 244 ASP A N 1
ATOM 1575 C CA . ASP A 1 244 ? -20.13800 -1.56000 -23.18600 1.000 11.52094 244 ASP A CA 1
ATOM 1576 C C . ASP A 1 244 ? -18.80900 -0.82300 -23.18000 1.000 13.10185 244 ASP A C 1
ATOM 1577 O O . ASP A 1 244 ? -17.76300 -1.44200 -23.40200 1.000 12.25220 244 ASP A O 1
ATOM 1582 N N . ALA A 1 245 ? -18.83300 0.49300 -22.97100 1.000 13.16317 245 ALA A N 1
ATOM 1583 C CA . ALA A 1 245 ? -17.63700 1.32100 -22.96700 1.000 13.20412 245 ALA A CA 1
ATOM 1584 C C . ALA A 1 245 ? -17.76900 2.35400 -21.86000 1.000 13.60337 245 ALA A C 1
ATOM 1585 O O . ALA A 1 245 ? -18.82800 2.97000 -21.71600 1.000 11.28310 245 ALA A O 1
ATOM 1587 N N . LEU A 1 246 ? -16.71000 2.52200 -21.07300 1.000 10.33176 246 LEU A N 1
ATOM 1588 C CA . LEU A 1 246 ? -16.64700 3.51600 -20.00700 1.000 11.19258 246 LEU A CA 1
ATOM 1589 C C . LEU A 1 246 ? -15.53600 4.50500 -20.32900 1.000 13.97087 246 LEU A C 1
ATOM 1590 O O . LEU A 1 246 ? -14.41600 4.09400 -20.64600 1.000 12.83686 246 LEU A O 1
ATOM 1595 N N . VAL A 1 247 ? -15.84100 5.79900 -20.23800 1.000 11.06954 247 VAL A N 1
ATOM 1596 C CA . VAL A 1 247 ? -14.91200 6.86900 -20.59500 1.000 10.56260 247 VAL A CA 1
ATOM 1597 C C . VAL A 1 247 ? -14.51400 7.62300 -19.33200 1.000 11.11886 247 VAL A C 1
ATOM 1598 O O . VAL A 1 247 ? -15.37400 7.98100 -18.51500 1.000 11.68500 247 VAL A O 1
ATOM 1602 N N . PHE A 1 248 ? -13.21500 7.87500 -19.18200 1.000 9.74037 248 PHE A N 1
ATOM 1603 C CA . PHE A 1 248 ? -12.64300 8.64700 -18.07400 1.000 8.85842 248 PHE A CA 1
ATOM 1604 C C . PHE A 1 248 ? -11.84200 9.79100 -18.69100 1.000 10.11791 248 PHE A C 1
ATOM 1605 O O . PHE A 1 248 ? -10.65700 9.62800 -18.99600 1.000 9.25701 248 PHE A O 1
ATOM 1613 N N . GLY A 1 249 ? -12.48100 10.94400 -18.87200 1.000 9.04408 249 GLY A N 1
ATOM 1614 C CA . GLY A 1 249 ? -11.78000 12.08900 -19.43000 1.000 10.50537 249 GLY A CA 1
ATOM 1615 C C . GLY A 1 249 ? -11.27400 13.03000 -18.35800 1.000 11.03287 249 GLY A C 1
ATOM 1616 O O . GLY A 1 249 ? -12.07100 13.71600 -17.71300 1.000 11.87104 249 GLY A O 1
ATOM 1617 N N . HIS A 1 250 ? -9.95600 13.05700 -18.14300 1.000 9.58391 250 HIS A N 1
ATOM 1618 C CA . HIS A 1 250 ? -9.35400 13.91000 -17.11600 1.000 11.44368 250 HIS A CA 1
ATOM 1619 C C . HIS A 1 250 ? -9.98800 13.65300 -15.75100 1.000 12.61352 250 HIS A C 1
ATOM 1620 O O . HIS A 1 250 ? -10.33700 14.58400 -15.02400 1.000 12.99215 250 HIS A O 1
ATOM 1627 N N . ILE A 1 251 ? -10.16000 12.37500 -15.42000 1.000 9.36710 251 ILE A N 1
ATOM 1628 C CA . ILE A 1 251 ? -10.70900 11.95900 -14.13400 1.000 9.35273 251 ILE A CA 1
ATOM 1629 C C . ILE A 1 251 ? -9.60200 11.43000 -13.23100 1.000 14.01474 251 ILE A C 1
ATOM 1630 O O . ILE A 1 251 ? -9.39700 11.94500 -12.12600 1.000 11.77382 251 ILE A O 1
ATOM 1635 N N . LEU A 1 252 ? -8.89500 10.38600 -13.68100 1.000 9.82782 252 LEU A N 1
ATOM 1636 C CA . LEU A 1 252 ? -7.94100 9.70500 -12.80700 1.000 10.02911 252 LEU A CA 1
ATOM 1637 C C . LEU A 1 252 ? -6.88200 10.66400 -12.27400 1.000 9.30151 252 LEU A C 1
ATOM 1638 O O . LEU A 1 252 ? -6.46100 10.55600 -11.11700 1.000 11.51158 252 LEU A O 1
ATOM 1643 N N . SER A 1 253 ? -6.45000 11.61400 -13.10500 1.000 10.37722 253 SER A N 1
ATOM 1644 C CA . SER A 1 253 ? -5.40200 12.55400 -12.73400 1.000 9.53247 253 SER A CA 1
ATOM 1645 C C . SER A 1 253 ? -5.80500 13.49300 -11.60200 1.000 13.82982 253 SER A C 1
ATOM 1646 O O . SER A 1 253 ? -4.93600 14.18100 -11.06000 1.000 11.86950 253 SER A O 1
ATOM 1649 N N . ASN A 1 254 ? -7.08600 13.55100 -11.23500 1.000 10.25411 254 ASN A N 1
ATOM 1650 C CA . ASN A 1 254 ? -7.51100 14.41400 -10.13800 1.000 11.40365 254 ASN A CA 1
ATOM 1651 C C . ASN A 1 254 ? -7.36000 13.77200 -8.76500 1.000 12.66323 254 ASN A C 1
ATOM 1652 O O . ASN A 1 254 ? -7.58800 14.45100 -7.75300 1.000 13.33282 254 ASN A O 1
ATOM 1657 N N . TRP A 1 255 ? -6.96600 12.50300 -8.70000 1.000 13.25426 255 TRP A N 1
ATOM 1658 C CA . TRP A 1 255 ? -7.07800 11.72000 -7.48000 1.000 11.35225 255 TRP A CA 1
ATOM 1659 C C . TRP A 1 255 ? -5.77500 10.99900 -7.18300 1.000 13.39389 255 TRP A C 1
ATOM 1660 O O . TRP A 1 255 ? -4.99600 10.69600 -8.09200 1.000 12.94933 255 TRP A O 1
ATOM 1671 N N . ALA A 1 256 ? -5.56000 10.71300 -5.90000 1.000 13.36360 256 ALA A N 1
ATOM 1672 C CA . ALA A 1 256 ? -4.39700 9.93600 -5.49600 1.000 12.98111 256 ALA A CA 1
ATOM 1673 C C . ALA A 1 256 ? -4.41100 8.56700 -6.17000 1.000 16.51798 256 ALA A C 1
ATOM 1674 O O . ALA A 1 256 ? -5.46900 8.02300 -6.50600 1.000 15.97459 256 ALA A O 1
ATOM 1676 N N . LEU A 1 257 ? -3.21400 8.01500 -6.36500 1.000 16.93852 257 LEU A N 1
ATOM 1677 C CA . LEU A 1 257 ? -3.05600 6.76200 -7.10400 1.000 17.44101 257 LEU A CA 1
ATOM 1678 C C . LEU A 1 257 ? -3.93000 5.62100 -6.59200 1.000 16.86203 257 LEU A C 1
ATOM 1679 O O . LEU A 1 257 ? -4.53700 4.92600 -7.42400 1.000 15.06522 257 LEU A O 1
ATOM 1684 N N . PRO A 1 258 ? -4.03300 5.35200 -5.28300 1.000 15.91233 258 PRO A N 1
ATOM 1685 C CA . PRO A 1 258 ? -4.94700 4.28500 -4.85000 1.000 17.35132 258 PRO A CA 1
ATOM 1686 C C . PRO A 1 258 ? -6.38200 4.52800 -5.27100 1.000 18.85898 258 PRO A C 1
ATOM 1687 O O . PRO A 1 258 ? -7.09500 3.56900 -5.59100 1.000 18.10252 258 PRO A O 1
ATOM 1691 N N . LYS A 1 259 ? -6.82800 5.78600 -5.29200 1.000 16.68871 259 LYS A N 1
ATOM 1692 C CA . LYS A 1 259 ? -8.19900 6.06800 -5.71200 1.000 15.65595 259 LYS A CA 1
ATOM 1693 C C . LYS A 1 259 ? -8.37000 5.87600 -7.21500 1.000 17.27852 259 LYS A C 1
ATOM 1694 O O . LYS A 1 259 ? -9.40500 5.37200 -7.66600 1.000 15.50971 259 LYS A O 1
ATOM 1700 N N . ALA A 1 260 ? -7.37500 6.28700 -8.00600 1.000 11.61002 260 ALA A N 1
ATOM 1701 C CA . ALA A 1 260 ? -7.41100 6.02800 -9.44000 1.000 14.12389 260 ALA A CA 1
ATOM 1702 C C . ALA A 1 260 ? -7.45300 4.53000 -9.71700 1.000 17.43203 260 ALA A C 1
ATOM 1703 O O . ALA A 1 260 ? -8.16500 4.07000 -10.61900 1.000 13.51128 260 ALA A O 1
ATOM 1705 N N . LYS A 1 261 ? -6.70400 3.75000 -8.94200 1.000 15.16414 261 LYS A N 1
ATOM 1706 C CA . LYS A 1 261 ? -6.73100 2.30300 -9.12200 1.000 14.44871 261 LYS A CA 1
ATOM 1707 C C . LYS A 1 261 ? -8.09400 1.73200 -8.75800 1.000 16.20861 261 LYS A C 1
ATOM 1708 O O . LYS A 1 261 ? -8.57400 0.79000 -9.40500 1.000 17.59978 261 LYS A O 1
ATOM 1714 N N . THR A 1 262 ? -8.74200 2.29900 -7.73900 1.000 17.44426 262 THR A N 1
ATOM 1715 C CA . THR A 1 262 ? -10.08200 1.85600 -7.37300 1.000 14.27243 262 THR A CA 1
ATOM 1716 C C . THR A 1 262 ? -11.07100 2.10100 -8.50400 1.000 15.47795 262 THR A C 1
ATOM 1717 O O . THR A 1 262 ? -11.93400 1.25600 -8.77800 1.000 16.40088 262 THR A O 1
ATOM 1721 N N . LEU A 1 263 ? -10.95300 3.24400 -9.18200 1.000 14.76785 263 LEU A N 1
ATOM 1722 C CA . LEU A 1 263 ? -11.85300 3.53300 -10.29500 1.000 12.46336 263 LEU A CA 1
ATOM 1723 C C . LEU A 1 263 ? -11.65000 2.54900 -11.44000 1.000 13.98112 263 LEU A C 1
ATOM 1724 O O . LEU A 1 263 ? -12.61600 2.15500 -12.10300 1.000 12.81632 263 LEU A O 1
ATOM 1729 N N . LEU A 1 264 ? -10.40000 2.14700 -11.69500 1.000 13.83027 264 LEU A N 1
ATOM 1730 C CA . LEU A 1 264 ? -10.14400 1.17200 -12.75300 1.000 14.50338 264 LEU A CA 1
ATOM 1731 C C . LEU A 1 264 ? -10.68400 -0.20600 -12.38400 1.000 17.33076 264 LEU A C 1
ATOM 1732 O O . LEU A 1 264 ? -11.19100 -0.93100 -13.25000 1.000 14.52268 264 LEU A O 1
ATOM 1737 N N . ARG A 1 265 ? -10.56900 -0.59600 -11.11000 1.000 14.62480 265 ARG A N 1
ATOM 1738 C CA . ARG A 1 265 ? -11.21500 -1.82700 -10.65900 1.000 16.18242 265 ARG A CA 1
ATOM 1739 C C . ARG A 1 265 ? -12.71800 -1.76200 -10.89300 1.000 18.63877 265 ARG A C 1
ATOM 1740 O O . ARG A 1 265 ? -13.32300 -2.70900 -11.41200 1.000 16.85035 265 ARG A O 1
ATOM 1748 N N . LYS A 1 266 ? -13.34000 -0.64100 -10.51800 1.000 14.31179 266 LYS A N 1
ATOM 1749 C CA . LYS A 1 266 ? -14.78100 -0.51300 -10.70100 1.000 17.34285 266 LYS A CA 1
ATOM 1750 C C . LYS A 1 266 ? -15.15900 -0.50700 -12.17500 1.000 15.45742 266 LYS A C 1
ATOM 1751 O O . LYS A 1 266 ? -16.21600 -1.03700 -12.54000 1.000 16.93929 266 LYS A O 1
ATOM 1757 N N . ALA A 1 267 ? -14.31600 0.07800 -13.03300 1.000 13.41642 267 ALA A N 1
ATOM 1758 C CA . ALA A 1 267 ? -14.58300 0.03200 -14.46800 1.000 14.86473 267 ALA A CA 1
ATOM 1759 C C . ALA A 1 267 ? -14.55900 -1.40200 -14.97200 1.000 16.38793 267 ALA A C 1
ATOM 1760 O O . ALA A 1 267 ? -15.43300 -1.81200 -15.74400 1.000 14.02011 267 ALA A O 1
ATOM 1762 N N . HIS A 1 268 ? -13.57500 -2.18800 -14.52600 1.000 15.12738 268 HIS A N 1
ATOM 1763 C CA . HIS A 1 268 ? -13.52100 -3.59100 -14.92600 1.000 15.30566 268 HIS A CA 1
ATOM 1764 C C . HIS A 1 268 ? -14.77400 -4.33900 -14.49000 1.000 18.72993 268 HIS A C 1
ATOM 1765 O O . HIS A 1 268 ? -15.27400 -5.20800 -15.21700 1.000 17.22034 268 HIS A O 1
ATOM 1772 N N . GLU A 1 269 ? -15.30600 -4.00700 -13.31300 1.000 15.59514 269 GLU A N 1
ATOM 1773 C CA . GLU A 1 269 ? -16.49800 -4.68800 -12.82200 1.000 15.66564 269 GLU A CA 1
ATOM 1774 C C . GLU A 1 269 ? -17.74500 -4.28100 -13.59800 1.000 16.27951 269 GLU A C 1
ATOM 1775 O O . GLU A 1 269 ? -18.67600 -5.08300 -13.73200 1.000 19.37553 269 GLU A O 1
ATOM 1781 N N . ALA A 1 270 ? -17.77600 -3.05500 -14.12800 1.000 15.14824 270 ALA A N 1
ATOM 1782 C CA . ALA A 1 270 ? -18.95300 -2.55800 -14.83000 1.000 16.32648 270 ALA A CA 1
ATOM 1783 C C . ALA A 1 270 ? -19.01400 -3.00100 -16.28600 1.000 14.92699 270 ALA A C 1
ATOM 1784 O O . ALA A 1 270 ? -20.09500 -2.97200 -16.88500 1.000 18.24191 270 ALA A O 1
ATOM 1786 N N . LEU A 1 271 ? -17.91700 -3.40900 -16.84700 1.000 13.18247 271 LEU A N 1
ATOM 1787 C CA . LEU A 1 271 ? -17.85800 -3.69700 -18.27400 1.000 12.54676 271 LEU A CA 1
ATOM 1788 C C . LEU A 1 271 ? -18.23200 -5.14900 -18.56900 1.000 16.60688 271 LEU A C 1
ATOM 1789 O O . LEU A 1 271 ? -18.08500 -6.02700 -17.71100 1.000 17.15078 271 LEU A O 1
ATOM 1794 N N . PRO A 1 272 ? -18.72200 -5.42800 -19.77300 1.000 14.40112 272 PRO A N 1
ATOM 1795 C CA . PRO A 1 272 ? -18.91100 -6.80900 -20.21200 1.000 16.00457 272 PRO A CA 1
ATOM 1796 C C . PRO A 1 272 ? -17.62000 -7.35100 -20.81400 1.000 13.87695 272 PRO A C 1
ATOM 1797 O O . PRO A 1 272 ? -16.66200 -6.61600 -21.05600 1.000 15.75012 272 PRO A O 1
ATOM 1801 N N . GLU A 1 273 ? -17.63300 -8.65300 -21.09300 1.000 16.46745 273 GLU A N 1
ATOM 1802 C CA . GLU A 1 273 ? -16.54400 -9.24400 -21.85500 1.000 18.78003 273 GLU A CA 1
ATOM 1803 C C . GLU A 1 273 ? -16.43000 -8.53600 -23.19700 1.000 14.86126 273 GLU A C 1
ATOM 1804 O O . GLU A 1 273 ? -17.42200 -8.37700 -23.91800 1.000 16.07560 273 GLU A O 1
ATOM 1810 N N . GLY A 1 274 ? -15.22300 -8.08600 -23.52000 1.000 16.98316 274 GLY A N 1
ATOM 1811 C CA . GLY A 1 274 ? -15.00900 -7.36100 -24.75000 1.000 15.67803 274 GLY A CA 1
ATOM 1812 C C . GLY A 1 274 ? -15.34000 -5.88800 -24.68200 1.000 16.34977 274 GLY A C 1
ATOM 1813 O O . GLY A 1 274 ? -15.14300 -5.18000 -25.67700 1.000 17.26846 274 GLY A O 1
ATOM 1814 N N . GLY A 1 275 ? -15.84800 -5.40500 -23.55300 1.000 15.91952 275 GLY A N 1
ATOM 1815 C CA . GLY A 1 275 ? -16.03900 -3.98300 -23.38000 1.000 14.55620 275 GLY A CA 1
ATOM 1816 C C . GLY A 1 275 ? -14.71000 -3.27300 -23.19600 1.000 13.04126 275 GLY A C 1
ATOM 1817 O O . GLY A 1 275 ? -13.66800 -3.88400 -22.94500 1.000 15.12093 275 GLY A O 1
ATOM 1818 N N . ILE A 1 276 ? -14.74200 -1.94900 -23.33000 1.000 11.76994 276 ILE A N 1
ATOM 1819 C CA . ILE A 1 276 ? -13.51300 -1.16700 -23.30700 1.000 11.55543 276 ILE A CA 1
ATOM 1820 C C . ILE A 1 276 ? -13.61200 -0.06700 -22.26900 1.000 15.63585 276 ILE A C 1
ATOM 1821 O O . ILE A 1 276 ? -14.69000 0.47700 -22.00600 1.000 12.31153 276 ILE A O 1
ATOM 1826 N N . VAL A 1 277 ? -12.46500 0.25900 -21.67600 1.000 10.13719 277 VAL A N 1
ATOM 1827 C CA . VAL A 1 277 ? -12.30500 1.46700 -20.87600 1.000 10.35303 277 VAL A CA 1
ATOM 1828 C C . VAL A 1 277 ? -11.46400 2.44300 -21.69000 1.000 13.50138 277 VAL A C 1
ATOM 1829 O O . VAL A 1 277 ? -10.48300 2.04500 -22.33200 1.000 12.74279 277 VAL A O 1
ATOM 1833 N N . VAL A 1 278 ? -11.89500 3.70100 -21.73100 1.000 9.72985 278 VAL A N 1
ATOM 1834 C CA . VAL A 1 278 ? -11.24900 4.73600 -22.53200 1.000 11.58994 278 VAL A CA 1
ATOM 1835 C C . VAL A 1 278 ? -10.85300 5.86100 -21.58500 1.000 12.83754 278 VAL A C 1
ATOM 1836 O O . VAL A 1 278 ? -11.71700 6.51900 -20.99800 1.000 13.72339 278 VAL A O 1
ATOM 1840 N N . ILE A 1 279 ? -9.55100 6.07500 -21.43000 1.000 10.62155 279 ILE A N 1
ATOM 1841 C CA . ILE A 1 279 ? -9.00100 7.08200 -20.53200 1.000 10.84750 279 ILE A CA 1
ATOM 1842 C C . ILE A 1 279 ? -8.28200 8.10200 -21.39600 1.000 11.21438 279 ILE A C 1
ATOM 1843 O O . ILE A 1 279 ? -7.50600 7.71900 -22.27300 1.000 13.52936 279 ILE A O 1
ATOM 1848 N N . TYR A 1 280 ? -8.52600 9.39300 -21.16900 1.000 10.64271 280 TYR A N 1
ATOM 1849 C CA . TYR A 1 280 ? -7.70200 10.36300 -21.87700 1.000 11.24492 280 TYR A CA 1
ATOM 1850 C C . TYR A 1 280 ? -7.28700 11.48900 -20.94000 1.000 13.44324 280 TYR A C 1
ATOM 1851 O O . TYR A 1 280 ? -7.99800 11.84100 -19.99000 1.000 11.06944 280 TYR A O 1
ATOM 1860 N N . GLU A 1 281 ? -6.07900 11.99000 -21.19000 1.000 11.27607 281 GLU A N 1
ATOM 1861 C CA . GLU A 1 281 ? -5.35600 12.90500 -20.31400 1.000 11.27909 281 GLU A CA 1
ATOM 1862 C C . GLU A 1 281 ? -4.33500 13.65100 -21.15800 1.000 12.02228 281 GLU A C 1
ATOM 1863 O O . GLU A 1 281 ? -4.01400 13.24500 -22.27200 1.000 11.06618 281 GLU A O 1
ATOM 1869 N N . THR A 1 282 ? -3.78300 14.72700 -20.59700 1.000 12.62988 282 THR A N 1
ATOM 1870 C CA A THR A 1 282 ? -2.55800 15.29700 -21.16700 0.505 10.97857 282 THR A CA 1
ATOM 1871 C CA B THR A 1 282 ? -2.56100 15.32600 -21.11700 0.495 11.02997 282 THR A CA 1
ATOM 1872 C C . THR A 1 282 ? -1.38400 14.53100 -20.55800 1.000 14.49429 282 THR A C 1
ATOM 1873 O O . THR A 1 282 ? -0.69600 14.96700 -19.63600 1.000 12.41815 282 THR A O 1
ATOM 1880 N N . LEU A 1 283 ? -1.18500 13.33100 -21.09600 1.000 12.10910 283 LEU A N 1
ATOM 1881 C CA . LEU A 1 283 ? -0.19900 12.41700 -20.53100 1.000 9.33337 283 LEU A CA 1
ATOM 1882 C C . LEU A 1 283 ? 1.21300 12.97500 -20.64800 1.000 13.56553 283 LEU A C 1
ATOM 1883 O O . LEU A 1 283 ? 1.55900 13.65500 -21.61500 1.000 14.18117 283 LEU A O 1
ATOM 1888 N N . ILE A 1 284 ? 2.03500 12.66600 -19.64400 1.000 12.48387 284 ILE A N 1
ATOM 1889 C CA . ILE A 1 284 ? 3.47900 12.84000 -19.75000 1.000 11.72502 284 ILE A CA 1
ATOM 1890 C C . ILE A 1 284 ? 4.02900 11.72200 -20.62600 1.000 12.83808 284 ILE A C 1
ATOM 1891 O O . ILE A 1 284 ? 3.49600 10.60400 -20.63500 1.000 13.63754 284 ILE A O 1
ATOM 1896 N N . ASP A 1 285 ? 5.09200 12.01400 -21.37400 1.000 14.44746 285 ASP A N 1
ATOM 1897 C CA . ASP A 1 285 ? 5.75300 10.98200 -22.16300 1.000 18.55217 285 ASP A CA 1
ATOM 1898 C C . ASP A 1 285 ? 6.34300 9.91500 -21.24700 1.000 14.94298 285 ASP A C 1
ATOM 1899 O O . ASP A 1 285 ? 6.69000 10.17900 -20.09600 1.000 14.78547 285 ASP A O 1
ATOM 1904 N N . ASP A 1 286 ? 6.46400 8.69100 -21.77700 1.000 13.05778 286 ASP A N 1
ATOM 1905 C CA . ASP A 1 286 ? 6.92100 7.57600 -20.94800 1.000 19.09475 286 ASP A CA 1
ATOM 1906 C C . ASP A 1 286 ? 8.28000 7.86200 -20.31200 1.000 20.30949 286 ASP A C 1
ATOM 1907 O O . ASP A 1 286 ? 8.51700 7.51100 -19.14900 1.000 17.51389 286 ASP A O 1
ATOM 1912 N N . GLU A 1 287 ? 9.18300 8.50200 -21.05000 1.000 16.08696 287 GLU A N 1
ATOM 1913 C CA . GLU A 1 287 ? 10.51100 8.78400 -20.52100 1.000 19.04427 287 GLU A CA 1
ATOM 1914 C C . GLU A 1 287 ? 10.55600 10.02600 -19.63800 1.000 21.07452 287 GLU A C 1
ATOM 1915 O O . GLU A 1 287 ? 11.62000 10.33300 -19.08900 1.000 19.48697 287 GLU A O 1
ATOM 1921 N N . ARG A 1 288 ? 9.43500 10.73200 -19.48500 1.000 14.24996 288 ARG A N 1
ATOM 1922 C CA . ARG A 1 288 ? 9.31400 11.86500 -18.56100 1.000 19.49121 288 ARG A CA 1
ATOM 1923 C C . ARG A 1 288 ? 10.40600 12.90900 -18.79500 1.000 16.02644 288 ARG A C 1
ATOM 1924 O O . ARG A 1 288 ? 11.04000 13.40300 -17.86100 1.000 17.01553 288 ARG A O 1
ATOM 1932 N N . ARG A 1 289 ? 10.62600 13.25900 -20.06400 1.000 16.57297 289 ARG A N 1
ATOM 1933 C CA . ARG A 1 289 ? 11.63900 14.26300 -20.36400 1.000 16.32713 289 ARG A CA 1
ATOM 1934 C C . ARG A 1 289 ? 11.26300 15.18800 -21.51900 1.000 18.50907 289 ARG A C 1
ATOM 1935 O O . ARG A 1 289 ? 12.10400 15.99400 -21.94000 1.000 21.51753 289 ARG A O 1
ATOM 1943 N N . GLU A 1 290 ? 10.03400 15.13200 -22.02800 1.000 17.16168 290 GLU A N 1
ATOM 1944 C CA . GLU A 1 290 ? 9.73100 15.83900 -23.26700 1.000 19.01545 290 GLU A CA 1
ATOM 1945 C C . GLU A 1 290 ? 8.40600 16.59600 -23.23100 1.000 18.76102 290 GLU A C 1
ATOM 1946 O O . GLU A 1 290 ? 8.29600 17.68900 -23.79500 1.000 18.98024 290 GLU A O 1
ATOM 1952 N N . ASN A 1 291 ? 7.39300 16.03300 -22.58000 1.000 15.48316 291 ASN A N 1
ATOM 1953 C CA . ASN A 1 291 ? 6.02700 16.55600 -22.67800 1.000 14.46745 291 ASN A CA 1
ATOM 1954 C C . ASN A 1 291 ? 5.80400 17.69200 -21.68600 1.000 14.01547 291 ASN A C 1
ATOM 1955 O O . ASN A 1 291 ? 5.35300 17.48200 -20.55900 1.000 13.43027 291 ASN A O 1
ATOM 1960 N N . VAL A 1 292 ? 6.07900 18.92700 -22.12700 1.000 13.60883 292 VAL A N 1
ATOM 1961 C CA . VAL A 1 292 ? 5.91000 20.08100 -21.23700 1.000 14.09083 292 VAL A CA 1
ATOM 1962 C C . VAL A 1 292 ? 4.46000 20.26800 -20.80500 1.000 13.79552 292 VAL A C 1
ATOM 1963 O O . VAL A 1 292 ? 4.22100 20.46900 -19.60300 1.000 12.23614 292 VAL A O 1
ATOM 1967 N N . PRO A 1 293 ? 3.45900 20.21600 -21.69600 1.000 11.96882 293 PRO A N 1
ATOM 1968 C CA . PRO A 1 293 ? 2.07100 20.36000 -21.21100 1.000 13.23914 293 PRO A CA 1
ATOM 1969 C C . PRO A 1 293 ? 1.69600 19.36000 -20.13100 1.000 13.14889 293 PRO A C 1
ATOM 1970 O O . PRO A 1 293 ? 1.07200 19.74300 -19.13300 1.000 13.57449 293 PRO A O 1
ATOM 1974 N N . GLY A 1 294 ? 2.06100 18.08700 -20.30500 1.000 12.42750 294 GLY A N 1
ATOM 1975 C CA . GLY A 1 294 ? 1.72000 17.08800 -19.30800 1.000 10.90807 294 GLY A CA 1
ATOM 1976 C C . GLY A 1 294 ? 2.42700 17.31900 -17.98500 1.000 10.02102 294 GLY A C 1
ATOM 1977 O O . GLY A 1 294 ? 1.82400 17.18100 -16.91600 1.000 10.36683 294 GLY A O 1
ATOM 1978 N N . LEU A 1 295 ? 3.71400 17.66600 -18.03700 1.000 9.20929 295 LEU A N 1
ATOM 1979 C CA . LEU A 1 295 ? 4.44500 17.91400 -16.80000 1.000 9.43355 295 LEU A CA 1
ATOM 1980 C C . LEU A 1 295 ? 3.90900 19.15000 -16.09400 1.000 9.02634 295 LEU A C 1
ATOM 1981 O O . LEU A 1 295 ? 3.73300 19.14200 -14.87100 1.000 10.12728 295 LEU A O 1
ATOM 1986 N N . LEU A 1 296 ? 3.60600 20.21200 -16.85100 1.000 10.20518 296 LEU A N 1
ATOM 1987 C CA . LEU A 1 296 ? 2.98600 21.38000 -16.23700 1.000 14.29024 296 LEU A CA 1
ATOM 1988 C C . LEU A 1 296 ? 1.63200 21.03300 -15.63900 1.000 13.42497 296 LEU A C 1
ATOM 1989 O O . LEU A 1 296 ? 1.28100 21.52300 -14.55600 1.000 12.01149 296 LEU A O 1
ATOM 1994 N N . MET A 1 297 ? 0.85500 20.18600 -16.32400 1.000 10.57101 297 MET A N 1
ATOM 1995 C CA . MET A 1 297 ? -0.43000 19.76900 -15.77000 1.000 10.89214 297 MET A CA 1
ATOM 1996 C C . MET A 1 297 ? -0.25600 19.02800 -14.451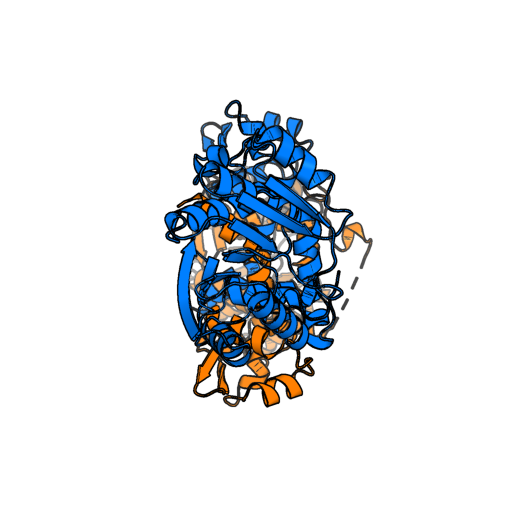00 1.000 10.12382 297 MET A C 1
ATOM 1997 O O . MET A 1 297 ? -1.10700 19.13900 -13.56300 1.000 12.28824 297 MET A O 1
ATOM 2002 N N . SER A 1 298 ? 0.82500 18.25900 -14.30300 1.000 9.85503 298 SER A N 1
ATOM 2003 C CA . SER A 1 298 ? 1.05200 17.59200 -13.02600 1.000 10.35868 298 SER A CA 1
ATOM 2004 C C . SER A 1 298 ? 1.28100 18.60600 -11.91400 1.000 8.92901 298 SER A C 1
ATOM 2005 O O . SER A 1 298 ? 0.83600 18.39700 -10.78100 1.000 8.91598 298 SER A O 1
ATOM 2008 N N . LEU A 1 299 ? 1.94600 19.72200 -12.22500 1.000 8.84223 299 LEU A N 1
ATOM 2009 C CA . LEU A 1 299 ? 2.13200 20.76800 -11.22500 1.000 10.71783 299 LEU A CA 1
ATOM 2010 C C . LEU A 1 299 ? 0.83900 21.52900 -10.97300 1.000 8.62934 299 LEU A C 1
ATOM 2011 O O . LEU A 1 299 ? 0.58500 21.97000 -9.84600 1.000 10.36437 299 LEU A O 1
ATOM 2016 N N . THR A 1 300 ? 0.00500 21.68400 -12.00200 1.000 8.82577 300 THR A N 1
ATOM 2017 C CA . THR A 1 300 ? -1.33700 22.20600 -11.78400 1.000 13.62661 300 THR A CA 1
ATOM 2018 C C . THR A 1 300 ? -2.13200 21.30800 -10.84200 1.000 11.65939 300 THR A C 1
ATOM 2019 O O . THR A 1 300 ? -2.82000 21.80200 -9.94200 1.000 11.45361 300 THR A O 1
ATOM 2023 N N . MET A 1 301 ? -2.00800 19.98600 -10.99500 1.000 9.03367 301 MET A N 1
ATOM 2024 C CA . MET A 1 301 ? -2.70200 19.08100 -10.08400 1.000 11.31794 301 MET A CA 1
ATOM 2025 C C . MET A 1 301 ? -2.19200 19.23900 -8.65600 1.000 13.67025 301 MET A C 1
ATOM 2026 O O . MET A 1 301 ? -2.96700 19.13700 -7.70000 1.000 11.58263 301 MET A O 1
ATOM 2031 N N . LEU A 1 302 ? -0.89500 19.50400 -8.49400 1.000 9.81325 302 LEU A N 1
ATOM 2032 C CA . LEU A 1 302 ? -0.35300 19.79100 -7.16900 1.000 11.10803 302 LEU A CA 1
ATOM 2033 C C . LEU A 1 302 ? -1.02600 21.01200 -6.56100 1.000 11.04611 302 LEU A C 1
ATOM 2034 O O . LEU A 1 302 ? -1.42700 21.00700 -5.39100 1.000 9.21111 302 LEU A O 1
ATOM 2039 N N . LEU A 1 303 ? -1.17000 22.07100 -7.35500 1.000 9.49030 303 LEU A N 1
ATOM 2040 C CA . LEU A 1 303 ? -1.69100 23.32500 -6.83200 1.000 8.81157 303 LEU A CA 1
ATOM 2041 C C . LEU A 1 303 ? -3.19500 23.28900 -6.59300 1.000 10.81769 303 LEU A C 1
ATOM 2042 O O . LEU A 1 303 ? -3.68800 24.06700 -5.77200 1.000 13.76685 303 LEU A O 1
ATOM 2047 N N . GLU A 1 304 ? -3.92400 22.40300 -7.27600 1.000 11.34842 304 GLU A N 1
ATOM 2048 C CA . GLU A 1 304 ? -5.38300 22.40500 -7.25900 1.000 13.36832 304 GLU A CA 1
ATOM 2049 C C . GLU A 1 304 ? -5.99300 21.29500 -6.41600 1.000 16.50632 304 GLU A C 1
ATOM 2050 O O . GLU A 1 304 ? -7.13400 21.44200 -5.96100 1.000 18.40598 304 GLU A O 1
ATOM 2056 N N . THR A 1 305 ? -5.29700 20.18100 -6.22500 1.000 12.37775 305 THR A N 1
ATOM 2057 C CA . THR A 1 305 ? -5.88600 19.01100 -5.59500 1.000 14.77638 305 THR A CA 1
ATOM 2058 C C . THR A 1 305 ? -4.99400 18.48900 -4.48000 1.000 12.97709 305 THR A C 1
ATOM 2059 O O . THR A 1 305 ? -3.78100 18.73000 -4.47000 1.000 12.48267 305 THR A O 1
ATOM 2063 N N . PRO A 1 306 ? -5.56700 17.76000 -3.52500 1.000 13.58755 306 PRO A N 1
ATOM 2064 C CA . PRO A 1 306 ? -4.73100 17.14800 -2.48400 1.000 15.22666 306 PRO A CA 1
ATOM 2065 C C . PRO A 1 306 ? -3.92500 15.95300 -2.96000 1.000 14.59718 306 PRO A C 1
ATOM 2066 O O . PRO A 1 306 ? -2.88500 15.66500 -2.35000 1.000 17.45113 306 PRO A O 1
ATOM 2070 N N . GLY A 1 307 ? -4.34700 15.25900 -4.02300 1.000 12.94275 307 GLY A N 1
ATOM 2071 C CA . GLY A 1 307 ? -3.65900 14.04700 -4.43000 1.000 16.05391 307 GLY A CA 1
ATOM 2072 C C . GLY A 1 307 ? -3.48400 13.81300 -5.92000 1.000 12.27886 307 GLY A C 1
ATOM 2073 O O . GLY A 1 307 ? -2.84700 12.83000 -6.31700 1.000 13.86904 307 GLY A O 1
ATOM 2074 N N . GLY A 1 308 ? -4.01500 14.70700 -6.75300 1.000 11.05781 308 GLY A N 1
ATOM 2075 C CA . GLY A 1 308 ? -3.93000 14.51900 -8.18800 1.000 10.80695 308 GLY A CA 1
ATOM 2076 C C . GLY A 1 308 ? -2.50900 14.61100 -8.71900 1.000 16.59695 308 GLY A C 1
ATOM 2077 O O . GLY A 1 308 ? -1.59900 15.16700 -8.10000 1.000 12.02575 308 GLY A O 1
ATOM 2078 N N . PHE A 1 309 ? -2.32800 14.05100 -9.91100 1.000 14.10358 309 PHE A N 1
ATOM 2079 C CA . PHE A 1 309 ? -1.02800 13.96400 -10.56000 1.000 12.42252 309 PHE A CA 1
ATOM 2080 C C . PHE A 1 309 ? -1.25000 13.57600 -12.01100 1.000 10.30560 309 PHE A C 1
ATOM 2081 O O . PHE A 1 309 ? -2.22200 12.89000 -12.33500 1.000 12.41405 309 PHE A O 1
ATOM 2089 N N . GLU A 1 310 ? -0.35100 14.02800 -12.87600 1.000 11.58516 310 GLU A N 1
ATOM 2090 C CA . GLU A 1 310 ? -0.32700 13.56200 -14.25300 1.000 8.40328 310 GLU A CA 1
ATOM 2091 C C . GLU A 1 310 ? 0.56900 12.33100 -14.33300 1.000 8.08278 310 GLU A C 1
ATOM 2092 O O . GLU A 1 310 ? 1.48100 12.15600 -13.51900 1.000 10.45518 310 GLU A O 1
ATOM 2098 N N . TYR A 1 311 ? 0.29800 11.46500 -15.30800 1.000 12.19942 311 TYR A N 1
ATOM 2099 C CA . TYR A 1 311 ? 1.00700 10.20000 -15.40200 1.000 12.66607 311 TYR A CA 1
ATOM 2100 C C . TYR A 1 311 ? 1.33700 9.88600 -16.85700 1.000 10.84108 311 TYR A C 1
ATOM 2101 O O . TYR A 1 311 ? 0.99000 10.63300 -17.77500 1.000 10.97679 311 TYR A O 1
ATOM 2110 N N . THR A 1 312 ? 2.05000 8.78400 -17.06100 1.000 12.34523 312 THR A N 1
ATOM 2111 C CA . THR A 1 312 ? 2.44400 8.36900 -18.39800 1.000 12.91653 312 THR A CA 1
ATOM 2112 C C . THR A 1 312 ? 1.53200 7.26000 -18.90100 1.000 12.78237 312 THR A C 1
ATOM 2113 O O . THR A 1 312 ? 0.81900 6.60800 -18.13600 1.000 11.02546 312 THR A O 1
ATOM 2117 N N . GLY A 1 313 ? 1.57500 7.03900 -20.21400 1.000 10.08504 313 GLY A N 1
ATOM 2118 C CA . GLY A 1 313 ? 0.86900 5.89500 -20.76500 1.000 10.83244 313 GLY A CA 1
ATOM 2119 C C . GLY A 1 313 ? 1.34000 4.58900 -20.15600 1.000 13.11515 313 GLY A C 1
ATOM 2120 O O . GLY A 1 313 ? 0.53100 3.71300 -19.83900 1.000 12.42192 313 GLY A O 1
ATOM 2121 N N . ALA A 1 314 ? 2.66000 4.44000 -19.99200 1.000 13.77067 314 ALA A N 1
ATOM 2122 C CA . ALA A 1 314 ? 3.20400 3.21100 -19.42500 1.000 15.49287 314 ALA A CA 1
ATOM 2123 C C . ALA A 1 314 ? 2.69800 2.99400 -18.00500 1.000 15.51888 314 ALA A C 1
ATOM 2124 O O . ALA A 1 314 ? 2.37700 1.85800 -17.62400 1.000 16.31553 314 ALA A O 1
ATOM 2126 N N . ASP A 1 315 ? 2.63300 4.07100 -17.21200 1.000 13.60076 315 ASP A N 1
ATOM 2127 C CA . ASP A 1 315 ? 2.02700 4.01100 -15.88200 1.000 17.87237 315 ASP A CA 1
ATOM 2128 C C . ASP A 1 315 ? 0.63300 3.41600 -15.96400 1.000 16.42606 315 ASP A C 1
ATOM 2129 O O . ASP A 1 315 ? 0.30300 2.45200 -15.26300 1.000 15.47774 315 ASP A O 1
ATOM 2134 N N . CYS A 1 316 ? -0.19700 3.99100 -16.83600 1.000 12.85061 316 CYS A N 1
ATOM 2135 C CA . CYS A 1 316 ? -1.60000 3.60800 -16.91200 1.000 14.72634 316 CYS A CA 1
ATOM 2136 C C . CYS A 1 316 ? -1.75600 2.16500 -17.37300 1.000 14.40490 316 CYS A C 1
ATOM 2137 O O . CYS A 1 316 ? -2.61900 1.43600 -16.86900 1.000 14.06701 316 CYS A O 1
ATOM 2140 N N . ARG A 1 317 ? -0.92700 1.72800 -18.32400 1.000 12.56941 317 ARG A N 1
ATOM 2141 C CA . ARG A 1 317 ? -1.00900 0.34600 -18.78500 1.000 14.17645 317 ARG A CA 1
ATOM 2142 C C . ARG A 1 317 ? -0.69900 -0.63700 -17.66000 1.000 16.72126 317 ARG A C 1
ATOM 2143 O O . ARG A 1 317 ? -1.28700 -1.72300 -17.60600 1.000 18.01733 317 ARG A O 1
ATOM 2151 N N . GLU A 1 318 ? 0.22000 -0.27800 -16.75500 1.000 18.03640 318 GLU A N 1
ATOM 2152 C CA . GLU A 1 318 ? 0.48000 -1.11600 -15.58300 1.000 19.19441 318 GLU A CA 1
ATOM 2153 C C . GLU A 1 318 ? -0.75300 -1.20700 -14.69100 1.000 16.92269 318 GLU A C 1
ATOM 2154 O O . GLU A 1 318 ? -1.15000 -2.29900 -14.26600 1.000 16.80804 318 GLU A O 1
ATOM 2160 N N . TRP A 1 319 ? -1.35000 -0.05600 -14.36600 1.000 15.40237 319 TRP A N 1
ATOM 2161 C CA . TRP A 1 319 ? -2.55900 -0.06000 -13.54800 1.000 19.12810 319 TRP A CA 1
ATOM 2162 C C . TRP A 1 319 ? -3.64800 -0.89300 -14.20200 1.000 17.37141 319 TRP A C 1
ATOM 2163 O O . TRP A 1 319 ? -4.35200 -1.65400 -13.52800 1.000 17.19801 319 TRP A O 1
ATOM 2174 N N . LEU A 1 320 ? -3.80600 -0.75100 -15.52100 1.000 16.73027 320 LEU A N 1
ATOM 2175 C CA . LEU A 1 320 ? -4.86000 -1.47300 -16.22300 1.000 12.94457 320 LEU A CA 1
ATOM 2176 C C . LEU A 1 320 ? -4.61700 -2.97100 -16.17400 1.000 16.05263 320 LEU A C 1
ATOM 2177 O O . LEU A 1 320 ? -5.55900 -3.75200 -16.00600 1.000 16.15211 320 LEU A O 1
ATOM 2182 N N . ALA A 1 321 ? -3.35400 -3.38800 -16.29000 1.000 15.87274 321 ALA A N 1
ATOM 2183 C CA . ALA A 1 321 ? -3.04000 -4.80700 -16.17400 1.000 19.40004 321 ALA A CA 1
ATOM 2184 C C . ALA A 1 321 ? -3.35400 -5.32400 -14.77700 1.000 23.02290 321 ALA A C 1
ATOM 2185 O O . ALA A 1 321 ? -3.91700 -6.41400 -14.62200 1.000 21.01242 321 ALA A O 1
ATOM 2187 N N . ASP A 1 322 ? -3.00300 -4.55100 -13.74600 1.000 20.38942 322 ASP A N 1
ATOM 2188 C CA . ASP A 1 322 ? -3.28000 -4.97600 -12.37700 1.000 19.89028 322 ASP A CA 1
ATOM 2189 C C . ASP A 1 322 ? -4.77500 -5.05800 -12.10600 1.000 24.62236 322 ASP A C 1
ATOM 2190 O O . ASP A 1 322 ? -5.21400 -5.89200 -11.30200 1.000 24.30704 322 ASP A O 1
ATOM 2195 N N . ALA A 1 323 ? -5.56700 -4.21700 -12.76900 1.000 21.37516 323 ALA A N 1
ATOM 2196 C CA . ALA A 1 323 ? -7.01100 -4.23500 -12.60500 1.000 20.86184 323 ALA A CA 1
ATOM 2197 C C . ALA A 1 323 ? -7.67500 -5.37400 -13.36600 1.000 25.34163 323 ALA A C 1
ATOM 2198 O O . ALA A 1 323 ? -8.88800 -5.56600 -13.22900 1.000 24.75236 323 ALA A O 1
ATOM 2200 N N . GLY A 1 324 ? -6.91900 -6.12000 -14.16700 1.000 21.59764 324 GLY A N 1
ATOM 2201 C CA . GLY A 1 324 ? -7.43500 -7.28800 -14.84900 1.000 24.81388 324 GLY A CA 1
ATOM 2202 C C . GLY A 1 324 ? -7.72300 -7.11000 -16.32400 1.000 23.98695 324 GLY A C 1
ATOM 2203 O O . GLY A 1 324 ? -8.24400 -8.04200 -16.94800 1.000 24.61065 324 GLY A O 1
ATOM 2204 N N . PHE A 1 325 ? -7.40600 -5.95500 -16.90300 1.000 20.10433 325 PHE A N 1
ATOM 2205 C CA . PHE A 1 325 ? -7.72500 -5.73800 -18.30600 1.000 16.18825 325 PHE A CA 1
ATOM 2206 C C . PHE A 1 325 ? -6.82400 -6.58200 -19.19500 1.000 31.01296 325 PHE A C 1
ATOM 2207 O O . PHE A 1 325 ? -5.63400 -6.75700 -18.91800 1.000 24.80700 325 PHE A O 1
ATOM 2215 N N . ARG A 1 326 ? -7.42300 -7.12900 -20.25800 1.000 31.70061 326 ARG A N 1
ATOM 2216 C CA . ARG A 1 326 ? -6.77200 -8.16700 -21.05400 1.000 34.54715 326 ARG A CA 1
ATOM 2217 C C . ARG A 1 326 ? -5.61800 -7.60400 -21.87100 1.000 32.95044 326 ARG A C 1
ATOM 2218 O O . ARG A 1 326 ? -4.57200 -8.25000 -22.00900 1.000 32.25122 326 ARG A O 1
ATOM 2226 N N . GLU A 1 327 ? -5.79300 -6.40900 -22.42600 1.000 24.42497 327 GLU A N 1
ATOM 2227 C CA . GLU A 1 327 ? -4.75900 -5.75600 -23.21600 1.000 25.26585 327 GLU A CA 1
ATOM 2228 C C . GLU A 1 327 ? -5.01100 -4.25800 -23.16700 1.000 29.28070 327 GLU A C 1
ATOM 2229 O O . GLU A 1 327 ? -6.07600 -3.80900 -22.74000 1.000 32.22289 327 GLU A O 1
ATOM 2235 N N . SER A 1 328 ? -4.02400 -3.48600 -23.62200 1.000 18.37242 328 SER A N 1
ATOM 2236 C CA . SER A 1 328 ? -4.13200 -2.03200 -23.57500 1.000 15.79408 328 SER A CA 1
ATOM 2237 C C . SER A 1 328 ? -3.23100 -1.41200 -24.63400 1.000 17.13221 328 SER A C 1
ATOM 2238 O O . SER A 1 328 ? -2.24900 -2.02000 -25.07300 1.000 19.49906 328 SER A O 1
ATOM 2241 N N . ARG A 1 329 ? -3.57300 -0.18300 -25.03300 1.000 13.15507 329 ARG A N 1
ATOM 2242 C CA . ARG A 1 329 ? -2.72200 0.58000 -25.93600 1.000 18.18983 329 ARG A CA 1
ATOM 2243 C C . ARG A 1 329 ? -2.83300 2.07100 -25.63300 1.000 17.02434 329 ARG A C 1
ATOM 2244 O O . ARG A 1 329 ? -3.84600 2.54700 -25.11300 1.000 15.16134 329 ARG A O 1
ATOM 2252 N N . VAL A 1 330 ? -1.76700 2.79900 -25.95000 1.000 12.39943 330 VAL A N 1
ATOM 2253 C CA . VAL A 1 330 ? -1.73300 4.25600 -25.85400 1.000 14.61271 330 VAL A CA 1
ATOM 2254 C C . VAL A 1 330 ? -1.74700 4.83100 -27.26100 1.000 14.31674 330 VAL A C 1
ATOM 2255 O O . VAL A 1 330 ? -1.00800 4.36300 -28.13300 1.000 18.71261 330 VAL A O 1
ATOM 2259 N N . GLN A 1 331 ? -2.57400 5.85400 -27.48300 1.000 14.02111 331 GLN A N 1
ATOM 2260 C CA . GLN A 1 331 ? -2.65300 6.52100 -28.77900 1.000 15.48956 331 GLN A CA 1
ATOM 2261 C C . GLN A 1 331 ? -2.68100 8.02700 -28.57700 1.000 16.06362 331 GLN A C 1
ATOM 2262 O O . GLN A 1 331 ? -3.30900 8.51800 -27.63900 1.000 16.20886 331 GLN A O 1
ATOM 2268 N N . TYR A 1 332 ? -2.01500 8.75800 -29.46600 1.000 17.07280 33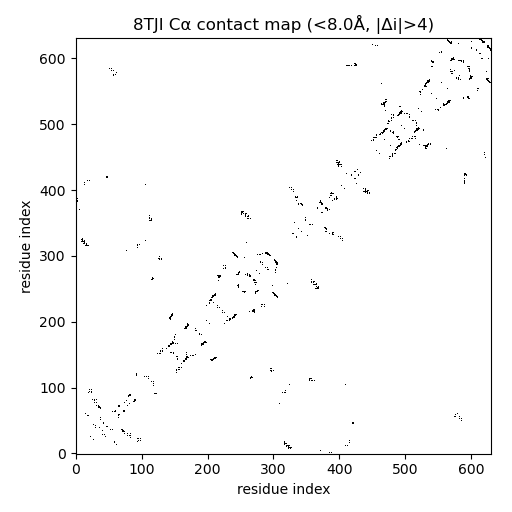2 TYR A N 1
ATOM 2269 C CA . TYR A 1 332 ? -2.23300 10.19500 -29.52600 1.000 15.02477 332 TYR A CA 1
ATOM 2270 C C . TYR A 1 332 ? -3.66700 10.45100 -29.96900 1.000 15.01809 332 TYR A C 1
ATOM 2271 O O . TYR A 1 332 ? -4.18600 9.77800 -30.86200 1.000 16.50043 332 TYR A O 1
ATOM 2280 N N . LEU A 1 333 ? -4.32300 11.40600 -29.32100 1.000 10.23387 333 LEU A N 1
ATOM 2281 C CA . LEU A 1 333 ? -5.72600 11.68200 -29.59500 1.000 12.66791 333 LEU A CA 1
ATOM 2282 C C . LEU A 1 333 ? -5.92000 13.03500 -30.26400 1.000 12.09678 333 LEU A C 1
ATOM 2283 O O . LEU A 1 333 ? -6.50000 13.12300 -31.35100 1.000 11.59568 333 LEU A O 1
ATOM 2288 N N . ALA A 1 334 ? -5.45300 14.10900 -29.63200 1.000 12.26288 334 ALA A N 1
ATOM 2289 C CA . ALA A 1 334 ? -5.67700 15.44700 -30.17000 1.000 13.73762 334 ALA A CA 1
ATOM 2290 C C . ALA A 1 334 ? -4.62200 16.35200 -29.54500 1.000 13.02614 334 ALA A C 1
ATOM 2291 O O . ALA A 1 334 ? -4.77800 16.77500 -28.39700 1.000 15.00393 334 ALA A O 1
ATOM 2293 N N . GLY A 1 335 ? -3.56300 16.63100 -30.29900 1.000 13.96872 335 GLY A N 1
ATOM 2294 C CA . GLY A 1 335 ? -2.47400 17.43900 -29.79600 1.000 18.07908 335 GLY A CA 1
ATOM 2295 C C . GLY A 1 335 ? -1.90400 16.85300 -28.52000 1.000 11.72334 335 GLY A C 1
ATOM 2296 O O . GLY A 1 335 ? -1.50800 15.68300 -28.47200 1.000 15.08667 335 GLY A O 1
ATOM 2297 N N . PRO A 1 336 ? -1.89000 17.64800 -27.44300 1.000 14.20137 336 PRO A N 1
ATOM 2298 C CA . PRO A 1 336 ? -1.29900 17.17400 -26.18200 1.000 18.00801 336 PRO A CA 1
ATOM 2299 C C . PRO A 1 336 ? -2.14000 16.13300 -25.46900 1.000 14.04580 336 PRO A C 1
ATOM 2300 O O . PRO A 1 336 ? -1.66900 15.56600 -24.47400 1.000 15.73921 336 PRO A O 1
ATOM 2304 N N . GLU A 1 337 ? -3.36800 15.88600 -25.92300 1.000 12.63535 337 GLU A N 1
ATOM 2305 C CA . GLU A 1 337 ? -4.23800 14.89000 -25.31500 1.000 11.91901 337 GLU A CA 1
ATOM 2306 C C . GLU A 1 337 ? -3.95300 13.53300 -25.93700 1.000 11.97312 337 GLU A C 1
ATOM 2307 O O . GLU A 1 337 ? -3.85500 13.41700 -27.16200 1.000 10.92100 337 GLU A O 1
ATOM 2313 N N . SER A 1 338 ? -3.79100 12.51700 -25.09200 1.000 11.21947 338 SER A N 1
ATOM 2314 C CA . SER A 1 338 ? -3.60600 11.14500 -25.53800 1.000 10.08220 338 SER A CA 1
ATOM 2315 C C . SER A 1 338 ? -4.61100 10.25200 -24.82600 1.000 12.03031 338 SER A C 1
ATOM 2316 O O . SER A 1 338 ? -5.15100 10.60800 -23.78000 1.000 13.91866 338 SER A O 1
ATOM 2319 N N . MET A 1 339 ? -4.87000 9.07800 -25.39100 1.000 11.42620 339 MET A N 1
ATOM 2320 C CA . MET A 1 339 ? -5.79600 8.17500 -24.73300 1.000 12.69492 339 MET A CA 1
ATOM 2321 C C . MET A 1 339 ? -5.15600 6.82000 -24.49700 1.000 12.34360 339 MET A C 1
ATOM 2322 O O . MET A 1 339 ? -4.24900 6.39400 -25.21900 1.000 14.08858 339 MET A O 1
ATOM 2327 N N . VAL A 1 340 ? -5.60600 6.18100 -23.42600 1.000 10.95207 340 VAL A N 1
ATOM 2328 C CA . VAL A 1 340 ? -5.26100 4.80400 -23.10900 1.000 11.41159 340 VAL A CA 1
ATOM 2329 C C . VAL A 1 340 ? -6.54800 4.00300 -23.20900 1.000 11.46757 340 VAL A C 1
ATOM 2330 O O . VAL A 1 340 ? -7.57700 4.40300 -22.65300 1.000 13.43839 340 VAL A O 1
ATOM 2334 N N . ILE A 1 341 ? -6.50700 2.89900 -23.94800 1.000 12.32994 341 ILE A N 1
ATOM 2335 C CA . ILE A 1 341 ? -7.68100 2.06400 -24.16300 1.000 10.74630 341 ILE A CA 1
ATOM 2336 C C . ILE A 1 341 ? -7.33300 0.64700 -23.75100 1.000 14.89311 341 ILE A C 1
ATOM 2337 O O . ILE A 1 341 ? -6.25700 0.14600 -24.09100 1.000 16.71915 341 ILE A O 1
ATOM 2342 N N . ALA A 1 342 ? -8.24500 -0.00400 -23.03400 1.000 13.11265 342 ALA A N 1
ATOM 2343 C CA . ALA A 1 342 ? -8.03900 -1.38100 -22.62100 1.000 15.24934 342 ALA A CA 1
ATOM 2344 C C . ALA A 1 342 ? -9.33100 -2.15800 -22.81500 1.000 13.89183 342 ALA A C 1
ATOM 2345 O O . ALA A 1 342 ? -10.42500 -1.59200 -22.75400 1.000 14.98172 342 ALA A O 1
ATOM 2347 N N . THR A 1 343 ? -9.19600 -3.45500 -23.06000 1.000 12.96033 343 THR A N 1
ATOM 2348 C CA . THR A 1 343 ? -10.34000 -4.33000 -23.27100 1.000 13.77415 343 THR A CA 1
ATOM 2349 C C . THR A 1 343 ? -10.47400 -5.26600 -22.08300 1.000 14.00448 343 THR A C 1
ATOM 2350 O O . THR A 1 343 ? -9.47300 -5.78000 -21.57500 1.000 15.67602 343 THR A O 1
ATOM 2354 N N . LYS A 1 344 ? -11.70700 -5.47500 -21.63400 1.000 16.35396 344 LYS A N 1
ATOM 2355 C CA . LYS A 1 344 ? -11.96300 -6.46200 -20.60200 1.000 19.83362 344 LYS A CA 1
ATOM 2356 C C . LYS A 1 344 ? -12.01800 -7.85100 -21.23300 1.000 21.16799 344 LYS A C 1
ATOM 2357 O O . LYS A 1 344 ? -11.40400 -8.78900 -20.72600 1.000 21.24037 344 LYS A O 1
ATOM 2364 N N . PRO B 1 12 ? -0.54400 26.09700 -36.19700 1.000 46.54794 12 PRO B N 1
ATOM 2365 C CA . PRO B 1 12 ? -1.49100 27.20300 -36.37900 1.000 36.79591 12 PRO B CA 1
ATOM 2366 C C . PRO B 1 12 ? -1.16600 28.42100 -35.51500 1.000 32.81697 12 PRO B C 1
ATOM 2367 O O . PRO B 1 12 ? -0.46300 28.30100 -34.50900 1.000 37.44927 12 PRO B O 1
ATOM 2369 N N . ALA B 1 13 ? -1.68600 29.58600 -35.91100 1.000 27.89476 13 ALA B N 1
ATOM 2370 C CA . ALA B 1 13 ? -1.45100 30.79800 -35.13600 1.000 24.26984 13 ALA B CA 1
ATOM 2371 C C . ALA B 1 13 ? -2.13300 30.72800 -33.77700 1.000 25.44943 13 ALA B C 1
ATOM 2372 O O . ALA B 1 13 ? -1.59700 31.23700 -32.78900 1.000 25.72737 13 ALA B O 1
ATOM 2374 N N . ILE B 1 14 ? -3.31500 30.10400 -33.70100 1.000 23.75032 14 ILE B N 1
ATOM 2375 C CA . ILE B 1 14 ? -4.02000 30.04400 -32.42100 1.000 19.84025 14 ILE B CA 1
ATOM 2376 C C . ILE B 1 14 ? -3.22700 29.22500 -31.40900 1.000 18.47467 14 ILE B C 1
ATOM 2377 O O . ILE B 1 14 ? -3.20900 29.54100 -30.21300 1.000 19.75191 14 ILE B O 1
ATOM 2382 N N . ASP B 1 15 ? -2.54200 28.17300 -31.87100 1.000 20.35095 15 ASP B N 1
ATOM 2383 C CA . ASP B 1 15 ? -1.72500 27.37300 -30.96500 1.000 24.47585 15 ASP B CA 1
ATOM 2384 C C . ASP B 1 15 ? -0.56200 28.18400 -30.40800 1.000 20.08609 15 ASP B C 1
ATOM 2385 O O . ASP B 1 15 ? -0.25100 28.09200 -29.21500 1.000 21.59332 15 ASP B O 1
ATOM 2390 N N . ARG B 1 16 ? 0.10100 28.96900 -31.25900 1.000 21.73233 16 ARG B N 1
ATOM 2391 C CA . ARG B 1 16 ? 1.16600 29.84600 -30.78100 1.000 21.07986 16 ARG B CA 1
ATOM 2392 C C . ARG B 1 16 ? 0.62300 30.87200 -29.79900 1.000 21.31602 16 ARG B C 1
ATOM 2393 O O . ARG B 1 16 ? 1.23700 31.13600 -28.75700 1.000 21.09325 16 ARG B O 1
ATOM 2401 N N . LEU B 1 17 ? -0.53900 31.44700 -30.11100 1.000 17.41651 17 LEU B N 1
ATOM 2402 C CA . LEU B 1 17 ? -1.16600 32.41200 -29.21500 1.000 14.94030 17 LEU B CA 1
ATOM 2403 C C . LEU B 1 17 ? -1.42100 31.80600 -27.84100 1.000 17.53377 17 LEU B C 1
ATOM 2404 O O . LEU B 1 17 ? -1.08000 32.40400 -26.81500 1.000 16.91418 17 LEU B O 1
ATOM 2409 N N . LEU B 1 18 ? -2.04600 30.62500 -27.80400 1.000 15.03075 18 LEU B N 1
ATOM 2410 C CA . LEU B 1 18 ? -2.33900 29.98100 -26.52600 1.000 16.55072 18 LEU B CA 1
ATOM 2411 C C . LEU B 1 18 ? -1.06200 29.65200 -25.76000 1.000 19.42882 18 LEU B C 1
ATOM 2412 O O . LEU B 1 18 ? -1.03500 29.73400 -24.52700 1.000 17.28144 18 LEU B O 1
ATOM 2417 N N . GLN B 1 19 ? 0.00300 29.27200 -26.47100 1.000 15.02432 19 GLN B N 1
ATOM 2418 C CA . GLN B 1 19 ? 1.26700 28.97500 -25.80400 1.000 14.84710 19 GLN B CA 1
ATOM 2419 C C . GLN B 1 19 ? 1.84900 30.22000 -25.14500 1.000 19.56430 19 GLN B C 1
ATOM 2420 O O . GLN B 1 19 ? 2.31400 30.16400 -24.00200 1.000 18.63175 19 GLN B O 1
ATOM 2423 N N . ILE B 1 20 ? 1.82700 31.35500 -25.84500 1.000 14.65600 20 ILE B N 1
ATOM 2424 C CA . ILE B 1 20 ? 2.28000 32.60100 -25.23000 1.000 14.06778 20 ILE B CA 1
ATOM 2425 C C . ILE B 1 20 ? 1.39500 32.95100 -24.04400 1.000 13.60714 20 ILE B C 1
ATOM 2426 O O . ILE B 1 20 ? 1.88100 33.36600 -22.98400 1.000 14.04967 20 ILE B O 1
ATOM 2431 N N . ALA B 1 21 ? 0.08200 32.77900 -24.20200 1.000 12.48211 21 ALA B N 1
ATOM 2432 C CA . ALA B 1 21 ? -0.86100 33.19500 -23.16900 1.000 14.84078 21 ALA B CA 1
ATOM 2433 C C . ALA B 1 21 ? -0.68800 32.40100 -21.88000 1.000 11.60328 21 ALA B C 1
ATOM 2434 O O . ALA B 1 21 ? -0.89600 32.94400 -20.78700 1.000 13.88084 21 ALA B O 1
ATOM 2436 N N . THR B 1 22 ? -0.32900 31.12500 -21.97900 1.000 13.00402 22 THR B N 1
ATOM 2437 C CA . THR B 1 22 ? -0.15800 30.28900 -20.79900 1.000 13.80599 22 THR B CA 1
ATOM 2438 C C . THR B 1 22 ? 1.30200 30.16900 -20.38900 1.000 14.98080 22 THR B C 1
ATOM 2439 O O . THR B 1 22 ? 1.63800 29.30700 -19.57200 1.000 13.37840 22 THR B O 1
ATOM 2443 N N . GLY B 1 23 ? 2.16900 31.03300 -20.91900 1.000 11.79360 23 GLY B N 1
ATOM 2444 C CA . GLY B 1 23 ? 3.58800 30.97000 -20.62200 1.000 9.98485 23 GLY B CA 1
ATOM 2445 C C . GLY B 1 23 ? 3.95100 31.30600 -19.19000 1.000 8.85863 23 GLY B C 1
ATOM 2446 O O . GLY B 1 23 ? 5.11300 31.12600 -18.81500 1.000 11.62258 23 GLY B O 1
ATOM 2447 N N . PHE B 1 24 ? 2.99500 31.78500 -18.38700 1.000 10.18232 24 PHE B N 1
ATOM 2448 C CA . PHE B 1 24 ? 3.30000 32.08300 -16.99300 1.000 9.23624 24 PHE B CA 1
ATOM 2449 C C . PHE B 1 24 ? 3.70400 30.82600 -16.23000 1.000 9.31276 24 PHE B C 1
ATOM 2450 O O . PHE B 1 24 ? 4.44800 30.91500 -15.24700 1.000 11.69713 24 PHE B O 1
ATOM 2458 N N . MET B 1 25 ? 3.23900 29.65200 -16.66600 1.000 10.85903 25 MET B N 1
ATOM 2459 C CA . MET B 1 25 ? 3.53600 28.41800 -15.94200 1.000 9.94066 25 MET B CA 1
ATOM 2460 C C . MET B 1 25 ? 4.99600 28.01300 -16.10400 1.000 11.28794 25 MET B C 1
ATOM 2461 O O . MET B 1 25 ? 5.71100 27.80900 -15.11500 1.000 11.85700 25 MET B O 1
ATOM 2466 N N . ALA B 1 26 ? 5.45400 27.85900 -17.34900 1.000 10.35264 26 ALA B N 1
ATOM 2467 C CA . ALA B 1 26 ? 6.86100 27.52900 -17.55900 1.000 10.31929 26 ALA B CA 1
ATOM 2468 C C . ALA B 1 26 ? 7.76000 28.60100 -16.97300 1.000 12.30605 26 ALA B C 1
ATOM 2469 O O . ALA B 1 26 ? 8.84400 28.29200 -16.46100 1.000 11.63663 26 ALA B O 1
ATOM 2471 N N . SER B 1 27 ? 7.31600 29.85900 -17.02400 1.000 10.11082 27 SER B N 1
ATOM 2472 C CA . SER B 1 27 ? 8.06200 30.94200 -16.39800 1.000 9.98755 27 SER B CA 1
ATOM 2473 C C . SER B 1 27 ? 8.25000 30.68300 -14.90800 1.000 11.19202 27 SER B C 1
ATOM 2474 O O . SER B 1 27 ? 9.38000 30.70000 -14.40700 1.000 11.57783 27 SER B O 1
ATOM 2477 N N . LYS B 1 28 ? 7.15300 30.41300 -14.18800 1.000 9.98566 28 LYS B N 1
ATOM 2478 C CA . LYS B 1 28 ? 7.24300 30.18600 -12.74400 1.000 10.84394 28 LYS B CA 1
ATOM 2479 C C . LYS B 1 28 ? 8.12700 28.99500 -12.41100 1.000 10.93872 28 LYS B C 1
ATOM 2480 O O . LYS B 1 28 ? 8.80000 28.98900 -11.37400 1.000 11.19670 28 LYS B O 1
ATOM 2486 N N . VAL B 1 29 ? 8.11400 27.95800 -13.25200 1.000 9.50366 29 VAL B N 1
ATOM 2487 C CA . VAL B 1 29 ? 8.99000 26.81300 -13.00700 1.000 9.30209 29 VAL B CA 1
ATOM 2488 C C . VAL B 1 29 ? 10.44600 27.26100 -12.94800 1.000 10.62173 29 VAL B C 1
ATOM 2489 O O . VAL B 1 29 ? 11.17600 26.92700 -12.00900 1.000 12.23960 29 VAL B O 1
ATOM 2493 N N . LEU B 1 30 ? 10.88400 28.03700 -13.94500 1.000 10.62662 30 LEU B N 1
ATOM 2494 C CA . LEU B 1 30 ? 12.27200 28.49900 -13.96600 1.000 9.52051 30 LEU B CA 1
ATOM 2495 C C . LEU B 1 30 ? 12.54400 29.48300 -12.83400 1.000 11.20662 30 LEU B C 1
ATOM 2496 O O . LEU B 1 30 ? 13.60900 29.43900 -12.20500 1.000 11.55159 30 LEU B O 1
ATOM 2501 N N . LEU B 1 31 ? 11.59800 30.38600 -12.57600 1.000 10.99900 31 LEU B N 1
ATOM 2502 C CA . LEU B 1 31 ? 11.77700 31.38300 -11.52600 1.000 11.41086 31 LEU B CA 1
ATOM 2503 C C . LEU B 1 31 ? 11.95400 30.72000 -10.16500 1.000 12.96124 31 LEU B C 1
ATOM 2504 O O . LEU B 1 31 ? 12.84700 31.08900 -9.39200 1.000 12.22216 31 LEU B O 1
ATOM 2509 N N . VAL B 1 32 ? 11.12400 29.72200 -9.86100 1.000 9.64934 32 VAL B N 1
ATOM 2510 C CA . VAL B 1 32 ? 11.22600 29.05300 -8.56600 1.000 10.05332 32 VAL B CA 1
ATOM 2511 C C . VAL B 1 32 ? 12.51700 28.25100 -8.47900 1.000 11.82563 32 VAL B C 1
ATOM 2512 O O . VAL B 1 32 ? 13.17500 28.22900 -7.43500 1.000 11.64523 32 VAL B O 1
ATOM 2516 N N . ALA B 1 33 ? 12.91000 27.58900 -9.57000 1.000 11.95198 33 ALA B N 1
ATOM 2517 C CA . ALA B 1 33 ? 14.17700 26.86500 -9.55600 1.000 13.51375 33 ALA B CA 1
ATOM 2518 C C . ALA B 1 33 ? 15.32600 27.80300 -9.22500 1.000 12.55869 33 ALA B C 1
ATOM 2519 O O . ALA B 1 33 ? 16.22000 27.45000 -8.44800 1.000 11.45796 33 ALA B O 1
ATOM 2521 N N . ALA B 1 34 ? 15.29900 29.01600 -9.78400 1.000 10.99186 34 ALA B N 1
ATOM 2522 C CA . ALA B 1 34 ? 16.31100 30.01800 -9.46600 1.000 10.11063 34 ALA B CA 1
ATOM 2523 C C . ALA B 1 34 ? 16.24000 30.43500 -8.00100 1.000 10.63544 34 ALA B C 1
ATOM 2524 O O . ALA B 1 34 ? 17.27100 30.51400 -7.32300 1.000 13.46686 34 ALA B O 1
ATOM 2526 N N . SER B 1 35 ? 15.03200 30.72300 -7.49500 1.000 10.76184 35 SER B N 1
ATOM 2527 C CA . SER B 1 35 ? 14.90400 31.11400 -6.09300 1.000 11.85502 35 SER B CA 1
ATOM 2528 C C . SER B 1 35 ? 15.38500 30.01600 -5.15900 1.000 13.03371 35 SER B C 1
ATOM 2529 O O . SER B 1 35 ? 15.93500 30.31300 -4.09200 1.000 15.65623 35 SER B O 1
ATOM 2532 N N . LEU B 1 36 ? 15.18200 28.75000 -5.53500 1.000 10.06703 36 LEU B N 1
ATOM 2533 C CA . LEU B 1 36 ? 15.65600 27.63300 -4.72400 1.000 14.45721 36 LEU B CA 1
ATOM 2534 C C . LEU B 1 36 ? 17.16200 27.43100 -4.80800 1.000 14.79765 36 LEU B C 1
ATOM 2535 O O . LEU B 1 36 ? 17.71000 26.66400 -4.00500 1.000 13.76459 36 LEU B O 1
ATOM 2540 N N . GLY B 1 37 ? 17.83800 28.09100 -5.74500 1.000 13.10469 37 GLY B N 1
ATOM 2541 C CA . GLY B 1 37 ? 19.23800 27.79100 -5.99000 1.000 12.45679 37 GLY B CA 1
ATOM 2542 C C . GLY B 1 37 ? 19.46200 26.39000 -6.51000 1.000 14.06949 37 GLY B C 1
ATOM 2543 O O . GLY B 1 37 ? 20.51100 25.79100 -6.24100 1.000 11.98162 37 GLY B O 1
ATOM 2544 N N . LEU B 1 38 ? 18.49900 25.85500 -7.26500 1.000 11.57754 38 LEU B N 1
ATOM 2545 C CA . LEU B 1 38 ? 18.58000 24.46700 -7.71000 1.000 11.72237 38 LEU B CA 1
ATOM 2546 C C . LEU B 1 38 ? 19.85300 24.21900 -8.50700 1.000 12.41654 38 LEU B C 1
ATOM 2547 O O . LEU B 1 38 ? 20.55600 23.22600 -8.29000 1.000 11.87302 38 LEU B O 1
ATOM 2552 N N . PHE B 1 39 ? 20.16100 25.11500 -9.44600 1.000 11.28378 39 PHE B N 1
ATOM 2553 C CA . PHE B 1 39 ? 21.31100 24.89800 -10.31400 1.000 12.14049 39 PHE B CA 1
ATOM 2554 C C . PHE B 1 39 ? 22.61900 25.00100 -9.54900 1.000 13.74349 39 PHE B C 1
ATOM 2555 O O . PHE B 1 39 ? 23.59900 24.33700 -9.90400 1.000 13.71836 39 PHE B O 1
ATOM 2563 N N . THR B 1 40 ? 22.65100 25.81800 -8.49500 1.000 14.63379 40 THR B N 1
ATOM 2564 C CA . THR B 1 40 ? 23.82900 25.86700 -7.64100 1.000 14.90651 40 THR B CA 1
ATOM 2565 C C . THR B 1 40 ? 24.03200 24.53900 -6.92000 1.000 12.96370 40 THR B C 1
ATOM 2566 O O . THR B 1 40 ? 25.16800 24.08100 -6.75900 1.000 13.70180 40 THR B O 1
ATOM 2570 N N . GLU B 1 41 ? 22.94000 23.88900 -6.50300 1.000 16.66176 41 GLU B N 1
ATOM 2571 C CA . GLU B 1 41 ? 23.07200 22.58800 -5.84900 1.000 16.49196 41 GLU B CA 1
ATOM 2572 C C . GLU B 1 41 ? 23.70300 21.55500 -6.77400 1.000 17.77422 41 GLU B C 1
ATOM 2573 O O . GLU B 1 41 ? 24.33900 20.60300 -6.30300 1.000 16.12121 41 GLU B O 1
ATOM 2579 N N . LEU B 1 42 ? 23.55800 21.72600 -8.08600 1.000 15.08449 42 LEU B N 1
ATOM 2580 C CA . LEU B 1 42 ? 24.10300 20.78300 -9.05100 1.000 13.05379 42 LEU B CA 1
ATOM 2581 C C . LEU B 1 42 ? 25.45200 21.21700 -9.61300 1.000 18.61968 42 LEU B C 1
ATOM 2582 O O . LEU B 1 42 ? 25.97600 20.54500 -10.50500 1.000 17.72127 42 LEU B O 1
ATOM 2587 N N . ALA B 1 43 ? 26.02600 22.31500 -9.10800 1.000 16.43718 43 ALA B N 1
ATOM 2588 C CA . ALA B 1 43 ? 27.25200 22.86000 -9.69000 1.000 17.62304 43 ALA B CA 1
ATOM 2589 C C . ALA B 1 43 ? 28.39200 21.85100 -9.65000 1.000 22.82778 43 ALA B C 1
ATOM 2590 O O . ALA B 1 43 ? 29.12300 21.69200 -10.63500 1.000 20.52264 43 ALA B O 1
ATOM 2592 N N . ALA B 1 44 ? 28.56200 21.16100 -8.52100 1.000 19.69893 44 ALA B N 1
ATOM 2593 C CA . ALA B 1 44 ? 29.68400 20.24800 -8.34500 1.000 22.67896 44 ALA B CA 1
ATOM 2594 C C . ALA B 1 44 ? 29.52800 18.94700 -9.12000 1.000 24.62763 44 ALA B C 1
ATOM 2595 O O . ALA B 1 44 ? 30.52600 18.26300 -9.36500 1.000 24.15411 44 ALA B O 1
ATOM 2597 N N . GLY B 1 45 ? 28.31000 18.58400 -9.50100 1.000 20.33925 45 GLY B N 1
ATOM 2598 C CA . GLY B 1 45 ? 28.07700 17.35100 -10.20700 1.000 20.32793 45 GLY B CA 1
ATOM 2599 C C . GLY B 1 45 ? 26.63000 16.92300 -10.11200 1.000 15.78074 45 GLY B C 1
ATOM 2600 O O . GLY B 1 45 ? 25.81600 17.54600 -9.42500 1.000 19.67693 45 GLY B O 1
ATOM 2601 N N . PRO B 1 46 ? 26.28400 15.84400 -10.80900 1.000 21.32930 46 PRO B N 1
ATOM 2602 C CA . PRO B 1 46 ? 24.88900 15.39700 -10.82800 1.000 15.54702 46 PRO B CA 1
ATOM 2603 C C . PRO B 1 46 ? 24.42300 14.90100 -9.46700 1.000 17.59079 46 PRO B C 1
ATOM 2604 O O . PRO B 1 46 ? 25.20300 14.40400 -8.65200 1.000 18.64616 46 PRO B O 1
ATOM 2608 N N . LEU B 1 47 ? 23.12100 15.04900 -9.23200 1.000 15.53099 47 LEU B N 1
ATOM 2609 C CA . LEU B 1 47 ? 22.46100 14.53100 -8.04500 1.000 17.40245 47 LEU B CA 1
ATOM 2610 C C . LEU B 1 47 ? 21.21700 13.76200 -8.45300 1.000 14.98597 47 LEU B C 1
ATOM 2611 O O . LEU B 1 47 ? 20.50000 14.16700 -9.37400 1.000 15.46975 47 LEU B O 1
ATOM 2616 N N . ARG B 1 48 ? 20.97100 12.65000 -7.76700 1.000 17.84877 48 ARG B N 1
ATOM 2617 C CA . ARG B 1 48 ? 19.72000 11.93600 -7.94100 1.000 17.10286 48 ARG B CA 1
ATOM 2618 C C . ARG B 1 48 ? 18.56700 12.77300 -7.40100 1.000 17.44286 48 ARG B C 1
ATOM 2619 O O . ARG B 1 48 ? 18.75500 13.68500 -6.59000 1.000 13.85269 48 ARG B O 1
ATOM 2627 N N . GLY B 1 49 ? 17.35600 12.44900 -7.86600 1.000 15.06193 49 GLY B N 1
ATOM 2628 C CA . GLY B 1 49 ? 16.19600 13.25200 -7.50500 1.000 15.74383 49 GLY B CA 1
ATOM 2629 C C . GLY B 1 49 ? 15.96400 13.31800 -6.00800 1.000 14.12260 49 GLY B C 1
ATOM 2630 O O . GLY B 1 49 ? 15.64900 14.38000 -5.46700 1.000 16.02387 49 GLY B O 1
ATOM 2631 N N . GLU B 1 50 ? 16.11100 12.18400 -5.31700 1.000 15.51019 50 GLU B N 1
ATOM 2632 C CA . GLU B 1 50 ? 15.87100 12.17900 -3.87700 1.000 16.92647 50 GLU B CA 1
ATOM 2633 C C . GLU B 1 50 ? 16.88900 13.04200 -3.14200 1.000 17.50835 50 GLU B C 1
ATOM 2634 O O . GLU B 1 50 ? 16.54500 13.72600 -2.17000 1.000 16.68063 50 GLU B O 1
ATOM 2640 N N . GLU B 1 51 ? 18.14800 13.01900 -3.58200 1.000 15.30700 51 GLU B N 1
ATOM 2641 C CA . GLU B 1 51 ? 19.15100 13.84400 -2.92300 1.000 15.30140 51 GLU B CA 1
ATOM 2642 C C . GLU B 1 51 ? 18.92500 15.31900 -3.22500 1.000 14.99942 51 GLU B C 1
ATOM 2643 O O . GLU B 1 51 ? 19.03700 16.16400 -2.33100 1.000 16.92137 51 GLU B O 1
ATOM 2649 N N . LEU B 1 52 ? 18.59500 15.64900 -4.47900 1.000 12.46255 52 LEU B N 1
ATOM 2650 C CA . LEU B 1 52 ? 18.28000 17.03600 -4.80800 1.000 10.93099 52 LEU B CA 1
ATOM 2651 C C . LEU B 1 52 ? 17.05100 17.51400 -4.04100 1.000 13.84620 52 LEU B C 1
ATOM 2652 O O . LEU B 1 52 ? 17.02400 18.64700 -3.53800 1.000 14.13571 52 LEU B O 1
ATOM 2657 N N . ARG B 1 53 ? 16.03200 16.65400 -3.92600 1.000 11.22438 53 ARG B N 1
ATOM 2658 C CA . ARG B 1 53 ? 14.85100 16.99600 -3.13900 1.000 13.62966 53 ARG B CA 1
ATOM 2659 C C . ARG B 1 53 ? 15.23800 17.30700 -1.70300 1.000 13.02885 53 ARG B C 1
ATOM 2660 O O . ARG B 1 53 ? 14.83800 18.33700 -1.14700 1.000 13.63191 53 ARG B O 1
ATOM 2668 N N . ALA B 1 54 ? 16.03200 16.42500 -1.09300 1.000 13.27046 54 ALA B N 1
ATOM 2669 C CA . ALA B 1 54 ? 16.42200 16.61200 0.29800 1.000 15.57119 54 ALA B CA 1
ATOM 2670 C C . ALA B 1 54 ? 17.18700 17.91500 0.49400 1.000 14.70929 54 ALA B C 1
ATOM 2671 O O . ALA B 1 54 ? 16.96900 18.62600 1.48100 1.000 16.92505 54 ALA B O 1
ATOM 2673 N N . ARG B 1 55 ? 18.08700 18.25200 -0.43500 1.000 13.56548 55 ARG B N 1
ATOM 2674 C CA . ARG B 1 55 ? 18.90500 19.44400 -0.23800 1.000 14.94444 55 ARG B CA 1
ATOM 2675 C C . ARG B 1 55 ? 18.08800 20.71800 -0.39800 1.000 14.55839 55 ARG B C 1
ATOM 2676 O O . ARG B 1 55 ? 18.41500 21.73900 0.21800 1.000 18.23387 55 ARG B O 1
ATOM 2684 N N . LEU B 1 56 ? 17.01300 20.67100 -1.18600 1.000 13.21094 56 LEU B N 1
ATOM 2685 C CA . LEU B 1 56 ? 16.13300 21.81200 -1.38300 1.000 13.67815 56 LEU B CA 1
ATOM 2686 C C . LEU B 1 56 ? 14.97600 21.83500 -0.39400 1.000 14.78334 56 LEU B C 1
ATOM 2687 O O . LEU B 1 56 ? 14.18600 22.78600 -0.40800 1.000 14.36663 56 LEU B O 1
ATOM 2692 N N . ARG B 1 57 ? 14.86300 20.80800 0.45300 1.000 12.07818 57 ARG B N 1
ATOM 2693 C CA . ARG B 1 57 ? 13.79300 20.69400 1.44800 1.000 14.85888 57 ARG B CA 1
ATOM 2694 C C . ARG B 1 57 ? 12.41500 20.69700 0.79100 1.000 14.25898 57 ARG B C 1
ATOM 2695 O O . ARG B 1 57 ? 11.46600 21.29600 1.30500 1.000 15.79412 57 ARG B O 1
ATOM 2703 N N . LEU B 1 58 ? 12.30000 20.01800 -0.34700 1.000 11.85276 58 LEU B N 1
ATOM 2704 C CA . LEU B 1 58 ? 11.02500 19.91400 -1.03700 1.000 12.35226 58 LEU B CA 1
ATOM 2705 C C . LEU B 1 58 ? 10.27700 18.65500 -0.60700 1.000 14.33762 58 LEU B C 1
ATOM 2706 O O . LEU B 1 58 ? 10.86900 17.66400 -0.16600 1.000 15.11319 58 LEU B O 1
ATOM 2711 N N . HIS B 1 59 ? 8.95700 18.71500 -0.73600 1.000 12.55840 59 HIS B N 1
ATOM 2712 C CA . HIS B 1 59 ? 8.11500 17.57600 -0.42400 1.000 12.79917 59 HIS B CA 1
ATOM 2713 C C . HIS B 1 59 ? 8.22800 16.51500 -1.52100 1.000 12.26496 59 HIS B C 1
ATOM 2714 O O . HIS B 1 59 ? 8.41500 16.83900 -2.69800 1.000 14.31419 59 HIS B O 1
ATOM 2721 N N . PRO B 1 60 ? 8.12800 15.23100 -1.16200 1.000 12.20094 60 PRO B N 1
ATOM 2722 C CA . PRO B 1 60 ? 8.26400 14.17700 -2.18100 1.000 14.18224 60 PRO B CA 1
ATOM 2723 C C . PRO B 1 60 ? 7.11500 14.10600 -3.17600 1.000 11.14148 60 PRO B C 1
ATOM 2724 O O . PRO B 1 60 ? 7.27200 13.43900 -4.20600 1.000 13.13158 60 PRO B O 1
ATOM 2728 N N . ARG B 1 61 ? 5.98100 14.76300 -2.92100 1.000 11.85407 61 ARG B N 1
ATOM 2729 C CA . ARG B 1 61 ? 4.83500 14.61900 -3.81800 1.000 10.16116 61 ARG B CA 1
ATOM 2730 C C . ARG B 1 61 ? 5.18800 15.03400 -5.24200 1.000 10.33386 61 ARG B C 1
ATOM 2731 O O . ARG B 1 61 ? 4.93600 14.29100 -6.20000 1.000 12.35113 61 ARG B O 1
ATOM 2739 N N . SER B 1 62 ? 5.78400 16.21700 -5.40300 1.000 11.80591 62 SER B N 1
ATOM 2740 C CA . SER B 1 62 ? 5.91500 16.81900 -6.72100 1.000 11.04584 62 SER B CA 1
ATOM 2741 C C . SER B 1 62 ? 7.35200 17.16900 -7.08800 1.000 10.38160 62 SER B C 1
ATOM 2742 O O . SER B 1 62 ? 7.57000 17.80200 -8.12600 1.000 14.20276 62 SER B O 1
ATOM 2745 N N . ALA B 1 63 ? 8.33700 16.77300 -6.27800 1.000 11.46021 63 ALA B N 1
ATOM 2746 C CA . ALA B 1 63 ? 9.72300 17.12000 -6.58700 1.000 9.43645 63 ALA B CA 1
ATOM 2747 C C . ALA B 1 63 ? 10.15300 16.54900 -7.93000 1.000 11.92338 63 ALA B C 1
ATOM 2748 O O . ALA B 1 63 ? 10.75100 17.25200 -8.75500 1.000 11.20116 63 ALA B O 1
ATOM 2750 N N . ARG B 1 64 ? 9.85100 15.27000 -8.17100 1.000 14.40546 64 ARG B N 1
ATOM 2751 C CA . ARG B 1 64 ? 10.23100 14.64300 -9.43300 1.000 13.84351 64 ARG B CA 1
ATOM 2752 C C . ARG B 1 64 ? 9.55100 15.31400 -10.62000 1.000 15.97755 64 ARG B C 1
ATOM 2753 O O . ARG B 1 64 ? 10.18900 15.55800 -11.65100 1.000 13.21464 64 ARG B O 1
ATOM 2761 N N . ASP B 1 65 ? 8.25100 15.60100 -10.50200 1.000 14.12771 65 ASP B N 1
ATOM 2762 C CA . ASP B 1 65 ? 7.56000 16.35200 -11.54800 1.000 14.06243 65 ASP B CA 1
ATOM 2763 C C . ASP B 1 65 ? 8.25600 17.67900 -11.82400 1.000 13.61641 65 ASP B C 1
ATOM 2764 O O . ASP B 1 65 ? 8.44100 18.06200 -12.98400 1.000 11.62107 65 ASP B O 1
ATOM 2769 N N . PHE B 1 66 ? 8.65300 18.38800 -10.76800 1.000 11.96628 66 PHE B N 1
ATOM 2770 C CA . PHE B 1 66 ? 9.31400 19.68300 -10.92100 1.000 11.03877 66 PHE B CA 1
ATOM 2771 C C . PHE B 1 66 ? 10.65200 19.53200 -11.64100 1.000 10.60666 66 PHE B C 1
ATOM 2772 O O . PHE B 1 66 ? 10.93400 20.24600 -12.61300 1.000 10.21067 66 PHE B O 1
ATOM 2780 N N . PHE B 1 67 ? 11.48200 18.58600 -11.19000 1.000 11.61711 67 PHE B N 1
ATOM 2781 C CA . PHE B 1 67 ? 12.77800 18.37400 -11.83000 1.000 10.95845 67 PHE B CA 1
ATOM 2782 C C . PHE B 1 67 ? 12.61000 17.97100 -13.28700 1.000 11.64235 67 PHE B C 1
ATOM 2783 O O . PHE B 1 67 ? 13.35000 18.43900 -14.16100 1.000 11.24701 67 PHE B O 1
ATOM 2791 N N . ASP B 1 68 ? 11.64200 17.09600 -13.56500 1.000 10.44890 68 ASP B N 1
ATOM 2792 C CA . ASP B 1 68 ? 11.44500 16.62000 -14.92900 1.000 12.40066 68 ASP B CA 1
ATOM 2793 C C . ASP B 1 68 ? 10.85600 17.70200 -15.82600 1.000 9.23899 68 ASP B C 1
ATOM 2794 O O . ASP B 1 68 ? 11.14600 17.72500 -17.02800 1.000 12.33559 68 ASP B O 1
ATOM 2799 N N . THR B 1 69 ? 10.03600 18.60400 -15.27200 1.000 9.99861 69 THR B N 1
ATOM 2800 C CA . THR B 1 69 ? 9.59200 19.75100 -16.05700 1.000 10.77885 69 THR B CA 1
ATOM 2801 C C . THR B 1 69 ? 10.78000 20.59000 -16.50300 1.000 12.30838 69 THR B C 1
ATOM 2802 O O . THR B 1 69 ? 10.82900 21.05100 -17.64900 1.000 11.41161 69 THR B O 1
ATOM 2806 N N . LEU B 1 70 ? 11.74700 20.80300 -15.60500 1.000 10.08359 70 LEU B N 1
ATOM 2807 C CA . LEU B 1 70 ? 12.96400 21.51700 -15.98300 1.000 11.71145 70 LEU B CA 1
ATOM 2808 C C . LEU B 1 70 ? 13.71800 20.78900 -17.09600 1.000 12.06441 70 LEU B C 1
ATOM 2809 O O . LEU B 1 70 ? 14.25200 21.42700 -18.01100 1.000 11.62400 70 LEU B O 1
ATOM 2814 N N . VAL B 1 71 ? 13.77000 19.45400 -17.03800 1.000 10.27344 71 VAL B N 1
ATOM 2815 C CA . VAL B 1 71 ? 14.38700 18.67700 -18.11800 1.000 13.93685 71 VAL B CA 1
ATOM 2816 C C . VAL B 1 71 ? 13.64600 18.90600 -19.43200 1.000 15.41352 71 VAL B C 1
ATOM 2817 O O . VAL B 1 71 ? 14.26000 19.14600 -20.47900 1.000 14.24221 71 VAL B O 1
ATOM 2821 N N . ALA B 1 72 ? 12.31300 18.83200 -19.39900 1.000 11.98203 72 ALA B N 1
ATOM 2822 C CA . ALA B 1 72 ? 11.53900 18.97300 -20.63200 1.000 13.37463 72 ALA B CA 1
ATOM 2823 C C . ALA B 1 72 ? 11.62000 20.38500 -21.19700 1.000 15.46049 72 ALA B C 1
ATOM 2824 O O . ALA B 1 72 ? 11.49800 20.56800 -22.41700 1.000 14.69539 72 ALA B O 1
ATOM 2826 N N . LEU B 1 73 ? 11.81200 21.38600 -20.33800 1.000 13.04325 73 LEU B N 1
ATOM 2827 C CA . LEU B 1 73 ? 12.04000 22.75600 -20.78300 1.000 16.20221 73 LEU B CA 1
ATOM 2828 C C . LEU B 1 73 ? 13.45100 22.97700 -21.31300 1.000 19.54336 73 LEU B C 1
ATOM 2829 O O . LEU B 1 73 ? 13.73700 24.05600 -21.84500 1.000 18.02932 73 LEU B O 1
ATOM 2834 N N . GLY B 1 74 ? 14.33000 21.98600 -21.18800 1.000 13.60527 74 GLY B N 1
ATOM 2835 C CA . GLY B 1 74 ? 15.67100 22.09200 -21.72500 1.000 13.44231 74 GLY B CA 1
ATOM 2836 C C . GLY B 1 74 ? 16.66600 22.80300 -20.84000 1.000 19.07290 74 GLY B C 1
ATOM 2837 O O . GLY B 1 74 ? 17.71500 23.23000 -21.33200 1.000 21.88095 74 GLY B O 1
ATOM 2838 N N . VAL B 1 75 ? 16.38100 22.94900 -19.54700 1.000 16.40097 75 VAL B N 1
ATOM 2839 C CA . VAL B 1 75 ? 17.30100 23.63800 -18.64500 1.000 16.50494 75 VAL B CA 1
ATOM 2840 C C . VAL B 1 75 ? 17.98800 22.70500 -17.65900 1.000 19.62563 75 VAL B C 1
ATOM 2841 O O . VAL B 1 75 ? 18.91500 23.14500 -16.96200 1.000 26.23500 75 VAL B O 1
ATOM 2845 N N . LEU B 1 76 ? 17.59400 21.43800 -17.59200 1.000 13.57849 76 LEU B N 1
ATOM 2846 C CA . LEU B 1 76 ? 18.34200 20.42100 -16.86500 1.000 12.36152 76 LEU B CA 1
ATOM 2847 C C . LEU B 1 76 ? 18.56600 19.21600 -17.76400 1.000 15.24048 76 LEU B C 1
ATOM 2848 O O . LEU B 1 76 ? 17.80800 18.96500 -18.70600 1.000 16.52151 76 LEU B O 1
ATOM 2853 N N . GLU B 1 77 ? 19.61500 18.46800 -17.44500 1.000 14.84337 77 GLU B N 1
ATOM 2854 C CA . GLU B 1 77 ? 19.87200 17.15900 -18.02300 1.000 18.75216 77 GLU B CA 1
ATOM 2855 C C . GLU B 1 77 ? 19.50600 16.08900 -17.00200 1.000 17.98988 77 GLU B C 1
ATOM 2856 O O . GLU B 1 77 ? 19.51800 16.33100 -15.79300 1.000 17.47197 77 GLU B O 1
ATOM 2862 N N . ARG B 1 78 ? 19.15800 14.90500 -17.49600 1.000 17.26687 78 ARG B N 1
ATOM 2863 C CA . ARG B 1 78 ? 18.93800 13.76400 -16.61900 1.000 15.99359 78 ARG B CA 1
ATOM 2864 C C . ARG B 1 78 ? 19.47800 12.52200 -17.30500 1.000 23.55521 78 ARG B C 1
ATOM 2865 O O . ARG B 1 78 ? 19.13300 12.24900 -18.45800 1.000 22.93199 78 ARG B O 1
ATOM 2873 N N . THR B 1 79 ? 20.32700 11.78000 -16.59800 1.000 18.65946 79 THR B N 1
ATOM 2874 C CA . THR B 1 79 ? 20.97600 10.59200 -17.14700 1.000 25.13151 79 THR B CA 1
ATOM 2875 C C . THR B 1 79 ? 20.91900 9.50000 -16.09100 1.000 28.58256 79 THR B C 1
ATOM 2876 O O . THR B 1 79 ? 21.56400 9.61900 -15.04400 1.000 28.59729 79 THR B O 1
ATOM 2880 N N . ASN B 1 80 ? 20.14800 8.44800 -16.36500 1.000 28.31725 80 ASN B N 1
ATOM 2881 C CA . ASN B 1 80 ? 19.99100 7.32300 -15.44400 1.000 29.39557 80 ASN B CA 1
ATOM 2882 C C . ASN B 1 80 ? 19.54700 7.79700 -14.06300 1.000 26.35959 80 ASN B C 1
ATOM 2883 O O . ASN B 1 80 ? 20.01200 7.30700 -13.03400 1.000 30.04826 80 ASN B O 1
ATOM 2888 N N . GLY B 1 81 ? 18.64300 8.77300 -14.04200 1.000 20.80478 81 GLY B N 1
ATOM 2889 C CA . GLY B 1 81 ? 18.06000 9.24500 -12.80500 1.000 20.54891 81 GLY B CA 1
ATOM 2890 C C . GLY B 1 81 ? 18.84600 10.31100 -12.06800 1.000 20.41562 81 GLY B C 1
ATOM 2891 O O . GLY B 1 81 ? 18.44700 10.68800 -10.96000 1.000 24.20369 81 GLY B O 1
ATOM 2892 N N . ALA B 1 82 ? 19.94500 10.80200 -12.63400 1.000 20.81028 82 ALA B N 1
ATOM 2893 C CA . ALA B 1 82 ? 20.74700 11.85400 -12.02500 1.000 20.92868 82 ALA B CA 1
ATOM 2894 C C . ALA B 1 82 ? 20.57300 13.14600 -12.81400 1.000 20.87416 82 ALA B C 1
ATOM 2895 O O . ALA B 1 82 ? 20.79000 13.16800 -14.03100 1.000 22.92209 82 ALA B O 1
ATOM 2897 N N . TYR B 1 83 ? 20.19000 14.21200 -12.11800 1.000 16.56120 83 TYR B N 1
ATOM 2898 C CA . TYR B 1 83 ? 19.97200 15.51600 -12.72800 1.000 13.92784 83 TYR B CA 1
ATOM 2899 C C . TYR B 1 83 ? 21.26500 16.31600 -12.75300 1.000 17.78920 83 TYR B C 1
ATOM 2900 O O . TYR B 1 83 ? 22.09700 16.21100 -11.85200 1.000 16.20425 83 TYR B O 1
ATOM 2909 N N . ALA B 1 84 ? 21.42400 17.12500 -13.79700 1.000 15.03708 84 ALA B N 1
ATOM 2910 C CA . ALA B 1 84 ? 22.65000 17.88800 -13.97000 1.000 14.61887 84 ALA B CA 1
ATOM 2911 C C . ALA B 1 84 ? 22.33300 19.18300 -14.69800 1.000 14.35120 84 ALA B C 1
ATOM 2912 O O . ALA B 1 84 ? 21.32700 19.29600 -15.40200 1.000 18.03000 84 ALA B O 1
ATOM 2914 N N . ASN B 1 85 ? 23.21500 20.15900 -14.52100 1.000 16.04807 85 ASN B N 1
ATOM 2915 C CA . ASN B 1 85 ? 23.09100 21.42500 -15.22500 1.000 14.67451 85 ASN B CA 1
ATOM 2916 C C . ASN B 1 85 ? 23.29800 21.23900 -16.72600 1.000 15.34290 85 ASN B C 1
ATOM 2917 O O . ASN B 1 85 ? 24.05000 20.37000 -17.17200 1.000 16.94394 85 ASN B O 1
ATOM 2922 N N . THR B 1 86 ? 22.61300 22.06900 -17.50600 1.000 18.75890 86 THR B N 1
ATOM 2923 C CA . THR B 1 86 ? 22.95100 22.25300 -18.90800 1.000 16.47947 86 THR B CA 1
ATOM 2924 C C . THR B 1 86 ? 24.10300 23.24200 -19.01000 1.000 16.37262 86 THR B C 1
ATOM 2925 O O . THR B 1 86 ? 24.46700 23.88700 -18.02600 1.000 17.60728 86 THR B O 1
ATOM 2929 N N . PRO B 1 87 ? 24.72200 23.37600 -20.18800 1.000 15.98906 87 PRO B N 1
ATOM 2930 C CA . PRO B 1 87 ? 25.76900 24.40200 -20.32900 1.000 16.76680 87 PRO B CA 1
ATOM 2931 C C . PRO B 1 87 ? 25.32700 25.78300 -19.87000 1.000 18.68171 87 PRO B C 1
ATOM 2932 O O . PRO B 1 87 ? 26.07900 26.47500 -19.17200 1.000 20.23421 87 PRO B O 1
ATOM 2936 N N . ALA B 1 88 ? 24.11200 26.19800 -20.23300 1.000 17.38143 88 ALA B N 1
ATOM 2937 C CA . ALA B 1 88 ? 23.66500 27.54400 -19.89600 1.000 20.61394 88 ALA B CA 1
ATOM 2938 C C . ALA B 1 88 ? 23.44900 27.70400 -18.39500 1.000 18.04048 88 ALA B C 1
ATOM 2939 O O . ALA B 1 88 ? 23.81500 28.73900 -17.82500 1.000 17.80525 88 ALA B O 1
ATOM 2941 N N . THR B 1 89 ? 22.86000 26.70100 -17.72900 1.000 14.08508 89 THR B N 1
ATOM 2942 C CA . THR B 1 89 ? 22.62800 26.87000 -16.29300 1.000 15.54224 89 THR B CA 1
ATOM 2943 C C . THR B 1 89 ? 23.92600 26.74400 -15.50600 1.000 16.20823 89 THR B C 1
ATOM 2944 O O . THR B 1 89 ? 24.11100 27.44700 -14.50700 1.000 16.53354 89 THR B O 1
ATOM 2948 N N . ALA B 1 90 ? 24.84800 25.88600 -15.94900 1.000 15.20936 90 ALA B N 1
ATOM 2949 C CA . ALA B 1 90 ? 26.14400 25.79800 -15.28100 1.000 15.69453 90 ALA B CA 1
ATOM 2950 C C . ALA B 1 90 ? 26.90200 27.11400 -15.37800 1.000 21.11885 90 ALA B C 1
ATOM 2951 O O . ALA B 1 90 ? 27.57600 27.52600 -14.42500 1.000 19.15729 90 ALA B O 1
ATOM 2953 N N . GLN B 1 91 ? 26.79400 27.79400 -16.52000 1.000 17.27753 91 GLN B N 1
ATOM 2954 C CA . GLN B 1 91 ? 27.56100 29.01400 -16.75300 1.000 19.22001 91 GLN B CA 1
ATOM 2955 C C . GLN B 1 91 ? 26.94600 30.22300 -16.05700 1.000 21.40117 91 GLN B C 1
ATOM 2956 O O . GLN B 1 91 ? 27.67300 31.05600 -15.49800 1.000 19.42541 91 GLN B O 1
ATOM 2962 N N . TYR B 1 92 ? 25.61500 30.33400 -16.08000 1.000 18.88968 92 TYR B N 1
ATOM 2963 C CA . TYR B 1 92 ? 24.92800 31.57700 -15.75700 1.000 15.15194 92 TYR B CA 1
ATOM 2964 C C . TYR B 1 92 ? 23.99100 31.50500 -14.56200 1.000 15.83247 92 TYR B C 1
ATOM 2965 O O . TYR B 1 92 ? 23.56300 32.56300 -14.08200 1.000 17.13154 92 TYR B O 1
ATOM 2974 N N . LEU B 1 93 ? 23.64100 30.30900 -14.08000 1.000 17.20917 93 LEU B N 1
ATOM 2975 C CA . LEU B 1 93 ? 22.66800 30.17200 -12.99800 1.000 13.48338 93 LEU B CA 1
ATOM 2976 C C . LEU B 1 93 ? 23.27000 29.51300 -11.76200 1.000 12.13892 93 LEU B C 1
ATOM 2977 O O . LEU B 1 93 ? 22.52800 29.02200 -10.90200 1.000 14.98785 93 LEU B O 1
ATOM 2982 N N . VAL B 1 94 ? 24.59300 29.49700 -11.65600 1.000 16.15168 94 VAL B N 1
ATOM 2983 C CA . VAL B 1 94 ? 25.29100 28.97500 -10.48800 1.000 14.82751 94 VAL B CA 1
ATOM 2984 C C . VAL B 1 94 ? 25.77600 30.15600 -9.65700 1.000 15.74218 94 VAL B C 1
ATOM 2985 O O . VAL B 1 94 ? 26.59400 30.95900 -10.12300 1.000 19.23216 94 VAL B O 1
ATOM 2989 N N . ARG B 1 95 ? 25.26200 30.26500 -8.43100 1.000 16.56761 95 ARG B N 1
ATOM 2990 C CA . ARG B 1 95 ? 25.64700 31.35600 -7.54600 1.000 16.88984 95 ARG B CA 1
ATOM 2991 C C . ARG B 1 95 ? 27.14500 31.32000 -7.26800 1.000 24.14637 95 ARG B C 1
ATOM 2992 O O . ARG B 1 95 ? 27.77000 30.25700 -7.23500 1.000 23.27454 95 ARG B O 1
ATOM 3000 N N . GLY B 1 96 ? 27.72500 32.50400 -7.06900 1.000 19.37942 96 GLY B N 1
ATOM 3001 C CA . GLY B 1 96 ? 29.13000 32.61700 -6.74200 1.000 20.34034 96 GLY B CA 1
ATOM 3002 C C . GLY B 1 96 ? 30.05900 32.77300 -7.92600 1.000 23.96547 96 GLY B C 1
ATOM 3003 O O . GLY B 1 96 ? 31.24300 33.07400 -7.72800 1.000 30.96924 96 GLY B O 1
ATOM 3004 N N . LYS B 1 97 ? 29.57500 32.55600 -9.14300 1.000 22.16682 97 LYS B N 1
ATOM 3005 C CA . LYS B 1 97 ? 30.35200 32.82200 -10.34100 1.000 22.75364 97 LYS B CA 1
ATOM 3006 C C . LYS B 1 97 ? 30.12900 34.25800 -10.78800 1.000 27.40975 97 LYS B C 1
ATOM 3007 O O . LYS B 1 97 ? 29.04500 34.82200 -10.61300 1.000 25.37356 97 LYS B O 1
ATOM 3013 N N . SER B 1 98 ? 31.16800 34.84300 -11.38500 1.000 26.62619 98 SER B N 1
ATOM 3014 C CA . SER B 1 98 ? 31.06700 36.22600 -11.83400 1.000 23.39585 98 SER B CA 1
ATOM 3015 C C . SER B 1 98 ? 30.02600 36.38600 -12.93300 1.000 24.30164 98 SER B C 1
ATOM 3016 O O . SER B 1 98 ? 29.45900 37.47200 -13.09300 1.000 30.54441 98 SER B O 1
ATOM 3019 N N . ALA B 1 99 ? 29.75200 35.32500 -13.69000 1.000 22.84201 99 ALA B N 1
ATOM 3020 C CA . ALA B 1 99 ? 28.75800 35.38700 -14.75500 1.000 26.23485 99 ALA B CA 1
ATOM 3021 C C . ALA B 1 99 ? 27.33400 35.14400 -14.27100 1.000 24.86047 99 ALA B C 1
ATOM 3022 O O . ALA B 1 99 ? 26.42400 35.09500 -15.10500 1.000 29.00390 99 ALA B O 1
ATOM 3024 N N . TYR B 1 100 ? 27.11500 35.00000 -12.96300 1.000 19.09272 100 TYR B N 1
ATOM 3025 C CA . TYR B 1 100 ? 25.79700 34.63000 -12.44800 1.000 15.69427 100 TYR B CA 1
ATOM 3026 C C . TYR B 1 100 ? 24.75100 35.68300 -12.79300 1.000 21.57343 100 TYR B C 1
ATOM 3027 O O . TYR B 1 100 ? 24.89100 36.85500 -12.43000 1.000 20.31279 100 TYR B O 1
ATOM 3036 N N . LEU B 1 101 ? 23.69500 35.25300 -13.48700 1.000 16.99987 101 LEU B N 1
ATOM 3037 C CA . LEU B 1 101 ? 22.56800 36.10700 -13.83500 1.000 19.66890 101 LEU B CA 1
ATOM 3038 C C . LEU B 1 101 ? 21.28700 35.70200 -13.12600 1.000 22.22303 101 LEU B C 1
ATOM 3039 O O . LEU B 1 101 ? 20.24900 36.33800 -13.34100 1.000 17.07609 101 LEU B O 1
ATOM 3044 N N . GLY B 1 102 ? 21.32800 34.66200 -12.29200 1.000 16.62327 102 GLY B N 1
ATOM 3045 C CA . GLY B 1 102 ? 20.11800 34.17000 -11.66200 1.000 17.94040 102 GLY B CA 1
ATOM 3046 C C . GLY B 1 102 ? 19.42500 35.18400 -10.77800 1.000 15.55513 102 GLY B C 1
ATOM 3047 O O . GLY B 1 102 ? 18.23300 35.03200 -10.49700 1.000 15.50383 102 GLY B O 1
ATOM 3048 N N . GLY B 1 103 ? 20.14300 36.21800 -10.33200 1.000 16.16914 103 GLY B N 1
ATOM 3049 C CA . GLY B 1 103 ? 19.50600 37.26400 -9.55400 1.000 17.85622 103 GLY B CA 1
ATOM 3050 C C . GLY B 1 103 ? 18.36500 37.93600 -10.29100 1.000 20.53442 103 GLY B C 1
ATOM 3051 O O . GLY B 1 103 ? 17.40100 38.39000 -9.66800 1.000 17.43937 103 GLY B O 1
ATOM 3052 N N . LEU B 1 104 ? 18.45300 38.01600 -11.62100 1.000 14.60210 104 LEU B N 1
ATOM 3053 C CA . LEU B 1 104 ? 17.32000 38.52400 -12.38900 1.000 19.25607 104 LEU B CA 1
ATOM 3054 C C . LEU B 1 104 ? 16.09800 37.63700 -12.19700 1.000 15.32699 104 LEU B C 1
ATOM 3055 O O . LEU B 1 104 ? 14.97000 38.13100 -12.06800 1.000 16.07136 104 LEU B O 1
ATOM 3060 N N . LEU B 1 105 ? 16.30500 36.32100 -12.17000 1.000 15.94801 105 LEU B N 1
ATOM 3061 C CA . LEU B 1 105 ? 15.18100 35.41000 -11.98200 1.000 17.19545 105 LEU B CA 1
ATOM 3062 C C . LEU B 1 105 ? 14.70200 35.41700 -10.53400 1.000 16.33454 105 LEU B C 1
ATOM 3063 O O . LEU B 1 105 ? 13.49600 35.33600 -10.27400 1.000 14.17905 105 LEU B O 1
ATOM 3068 N N . GLU B 1 106 ? 15.62800 35.51000 -9.57500 1.000 12.17589 106 GLU B N 1
ATOM 3069 C CA . GLU B 1 106 ? 15.22000 35.56400 -8.17300 1.000 15.10690 106 GLU B CA 1
ATOM 3070 C C . GLU B 1 106 ? 14.31800 36.76400 -7.89700 1.000 19.52998 106 GLU B C 1
ATOM 3071 O O . GLU B 1 106 ? 13.31800 36.64700 -7.17700 1.000 16.43521 106 GLU B O 1
ATOM 3077 N N . MET B 1 107 ? 14.65000 37.92900 -8.45700 1.000 16.31170 107 MET B N 1
ATOM 3078 C CA . MET B 1 107 ? 13.82500 39.10600 -8.19700 1.000 20.32885 107 MET B CA 1
ATOM 3079 C C . MET B 1 107 ? 12.52000 39.06300 -8.98400 1.000 20.42115 107 MET B C 1
ATOM 3080 O O . MET B 1 107 ? 11.48800 39.54600 -8.50200 1.000 17.36186 107 MET B O 1
ATOM 3085 N N . SER B 1 108 ? 12.54200 38.51400 -10.20300 1.000 14.69973 108 SER B N 1
ATOM 3086 C CA . SER B 1 108 ? 11.28800 38.29700 -10.91700 1.000 12.86348 108 SER B CA 1
ATOM 3087 C C . SER B 1 108 ? 10.36500 37.40100 -10.10800 1.000 13.57159 108 SER B C 1
ATOM 3088 O O . SER B 1 108 ? 9.16500 37.67700 -9.98400 1.000 13.89024 108 SER B O 1
ATOM 3091 N N . ASP B 1 109 ? 10.91500 36.32500 -9.54100 1.000 14.58130 109 ASP B N 1
ATOM 3092 C CA . ASP B 1 109 ? 10.13000 35.42900 -8.70000 1.000 13.68338 109 ASP B CA 1
ATOM 3093 C C . ASP B 1 109 ? 9.56400 36.16900 -7.49700 1.000 14.80491 109 ASP B C 1
ATOM 3094 O O . ASP B 1 109 ? 8.37400 36.05300 -7.18200 1.000 16.41212 109 ASP B O 1
ATOM 3099 N N . ALA B 1 110 ? 10.40800 36.94600 -6.81700 1.000 14.09435 110 ALA B N 1
ATOM 3100 C CA . ALA B 1 110 ? 10.03900 37.55100 -5.54400 1.000 18.04417 110 ALA B CA 1
ATOM 3101 C C . ALA B 1 110 ? 9.17000 38.78900 -5.69300 1.000 18.37868 110 ALA B C 1
ATOM 3102 O O . ALA B 1 110 ? 8.48700 39.16800 -4.73300 1.000 17.39743 110 ALA B O 1
ATOM 3104 N N . ARG B 1 111 ? 9.16900 39.42600 -6.86200 1.000 13.30771 111 ARG B N 1
ATOM 3105 C CA . ARG B 1 111 ? 8.55800 40.74200 -6.97000 1.000 12.43578 111 ARG B CA 1
ATOM 3106 C C . ARG B 1 111 ? 7.86200 40.99700 -8.30300 1.000 12.60331 111 ARG B C 1
ATOM 3107 O O . ARG B 1 111 ? 6.70700 41.43400 -8.31600 1.000 14.86438 111 ARG B O 1
ATOM 3115 N N . MET B 1 112 ? 8.53700 40.73100 -9.42700 1.000 12.93493 112 MET B N 1
ATOM 3116 C CA A MET B 1 112 ? 7.98400 41.17400 -10.70500 0.551 10.79476 112 MET B CA 1
ATOM 3117 C CA B MET B 1 112 ? 8.01000 41.15000 -10.72700 0.449 10.84203 112 MET B CA 1
ATOM 3118 C C . MET B 1 112 ? 6.80700 40.31900 -11.15800 1.000 13.38927 112 MET B C 1
ATOM 3119 O O . MET B 1 112 ? 5.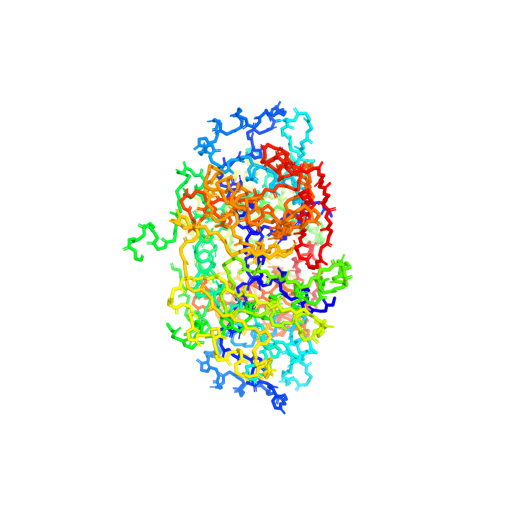88800 40.84100 -11.80300 1.000 10.92336 112 MET B O 1
ATOM 3128 N N . TYR B 1 113 ? 6.80700 39.02200 -10.84400 1.000 11.26324 113 TYR B N 1
ATOM 3129 C CA . TYR B 1 113 ? 5.68400 38.17300 -11.23500 1.000 10.20593 113 TYR B CA 1
ATOM 3130 C C . TYR B 1 113 ? 4.37800 38.69600 -10.64500 1.000 10.80231 113 TYR B C 1
ATOM 3131 O O . TYR B 1 113 ? 3.37300 38.83800 -11.35100 1.000 12.10635 113 TYR B O 1
ATOM 3140 N N . GLU B 1 114 ? 4.38300 39.01600 -9.35200 1.000 11.91355 114 GLU B N 1
ATOM 3141 C CA . GLU B 1 114 ? 3.16100 39.51600 -8.72900 1.000 12.35456 114 GLU B CA 1
ATOM 3142 C C . GLU B 1 114 ? 2.84900 40.93900 -9.16600 1.000 11.77065 114 GLU B C 1
ATOM 3143 O O . GLU B 1 114 ? 1.67300 41.30800 -9.27300 1.000 14.21413 114 GLU B O 1
ATOM 3149 N N . LEU B 1 115 ? 3.87500 41.74800 -9.43300 1.000 10.99208 115 LEU B N 1
ATOM 3150 C CA . LEU B 1 115 ? 3.63100 43.10200 -9.92600 1.000 12.09684 115 LEU B CA 1
ATOM 3151 C C . LEU B 1 115 ? 2.89100 43.06800 -11.25700 1.000 13.86547 115 LEU B C 1
ATOM 3152 O O . LEU B 1 115 ? 1.92400 43.80600 -11.46300 1.000 13.42729 115 LEU B O 1
ATOM 3157 N N . TRP B 1 116 ? 3.32400 42.19800 -12.17000 1.000 10.53676 116 TRP B N 1
ATOM 3158 C CA . TRP B 1 116 ? 2.61900 42.05400 -13.44000 1.000 10.89154 116 TRP B CA 1
ATOM 3159 C C . TRP B 1 116 ? 1.23400 41.43700 -13.27700 1.000 12.03904 116 TRP B C 1
ATOM 3160 O O . TRP B 1 116 ? 0.39100 41.58800 -14.17100 1.000 11.95940 116 TRP B O 1
ATOM 3171 N N . GLY B 1 117 ? 0.97100 40.75700 -12.16100 1.000 11.76094 117 GLY B N 1
ATOM 3172 C CA . GLY B 1 117 ? -0.38600 40.34400 -11.85600 1.000 13.56058 117 GLY B CA 1
ATOM 3173 C C . GLY B 1 117 ? -1.34700 41.50500 -11.71500 1.000 13.40821 117 GLY B C 1
ATOM 3174 O O . GLY B 1 117 ? -2.56400 41.30900 -11.79000 1.000 16.17065 117 GLY B O 1
ATOM 3175 N N . ARG B 1 118 ? -0.82500 42.71500 -11.50300 1.000 13.62878 118 ARG B N 1
ATOM 3176 C CA . ARG B 1 118 ? -1.63100 43.92100 -11.38000 1.000 14.11286 118 ARG B CA 1
ATOM 3177 C C . ARG B 1 118 ? -1.70500 44.70700 -12.68200 1.000 14.48890 118 ARG B C 1
ATOM 3178 O O . ARG B 1 118 ? -2.05500 45.89000 -12.65800 1.000 15.50606 118 ARG B O 1
ATOM 3186 N N . LEU B 1 119 ? -1.38000 44.07600 -13.81600 1.000 11.11882 119 LEU B N 1
ATOM 3187 C CA . LEU B 1 119 ? -1.39800 44.78900 -15.09300 1.000 10.74629 119 LEU B CA 1
ATOM 3188 C C . LEU B 1 119 ? -2.76000 45.41900 -15.36800 1.000 12.90080 119 LEU B C 1
ATOM 3189 O O . LEU B 1 119 ? -2.83600 46.56500 -15.83100 1.000 13.04637 119 LEU B O 1
ATOM 3194 N N . ASP B 1 120 ? -3.84700 44.68100 -15.10600 1.000 14.04025 120 ASP B N 1
ATOM 3195 C CA . ASP B 1 120 ? -5.18400 45.20800 -15.37600 1.000 17.88366 120 ASP B CA 1
ATOM 3196 C C . ASP B 1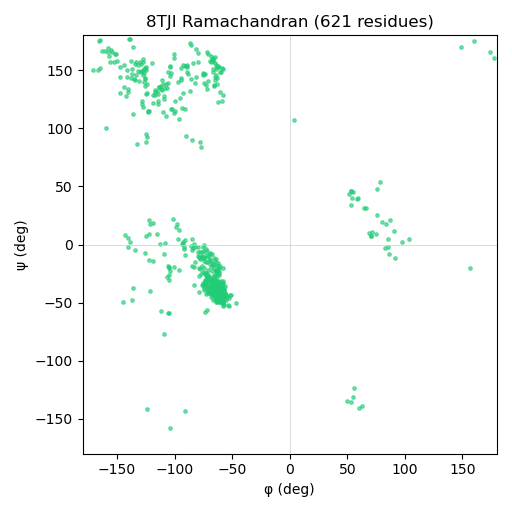 120 ? -5.43200 46.50600 -14.62200 1.000 17.52092 120 ASP B C 1
ATOM 3197 O O . ASP B 1 120 ? -5.96100 47.47000 -15.18900 1.000 16.64300 120 ASP B O 1
ATOM 3202 N N . GLU B 1 121 ? -5.06100 46.55000 -13.33800 1.000 15.62147 121 GLU B N 1
ATOM 3203 C CA A GLU B 1 121 ? -5.27400 47.75900 -12.55000 0.477 17.50593 121 GLU B CA 1
ATOM 3204 C CA B GLU B 1 121 ? -5.29000 47.76800 -12.56600 0.523 17.48364 121 GLU B CA 1
ATOM 3205 C C . GLU B 1 121 ? -4.37500 48.89300 -13.02900 1.000 14.10233 121 GLU B C 1
ATOM 3206 O O . GLU B 1 121 ? -4.78600 50.05800 -13.05000 1.000 17.93436 121 GLU B O 1
ATOM 3217 N N . GLY B 1 122 ? -3.14200 48.57000 -13.41500 1.000 13.43920 122 GLY B N 1
ATOM 3218 C CA . GLY B 1 122 ? -2.28100 49.58800 -13.99200 1.000 12.51428 122 GLY B CA 1
ATOM 3219 C C . GLY B 1 122 ? -2.85400 50.16500 -15.27400 1.000 13.88712 122 GLY B C 1
ATOM 3220 O O . GLY B 1 122 ? -2.84300 51.38200 -15.48100 1.000 15.26690 122 GLY B O 1
ATOM 3221 N N . LEU B 1 123 ? -3.38200 49.30100 -16.14600 1.000 13.82655 123 LEU B N 1
ATOM 3222 C CA . LEU B 1 123 ? -3.95000 49.78300 -17.40400 1.000 13.14184 123 LEU B CA 1
ATOM 3223 C C . LEU B 1 123 ? -5.20500 50.61500 -17.17900 1.000 15.18479 123 LEU B C 1
ATOM 3224 O O . LEU B 1 123 ? -5.44900 51.57700 -17.91600 1.000 16.78892 123 LEU B O 1
ATOM 3229 N N . ARG B 1 124 ? -6.01100 50.26300 -16.17600 1.000 15.21261 124 ARG B N 1
ATOM 3230 C CA . ARG B 1 124 ? -7.25800 50.98600 -15.94200 1.000 18.27314 124 ARG B CA 1
ATOM 3231 C C . ARG B 1 124 ? -7.02700 52.34200 -15.28900 1.000 18.74261 124 ARG B C 1
ATOM 3232 O O . ARG B 1 124 ? -7.78300 53.28400 -15.55400 1.000 19.26119 124 ARG B O 1
ATOM 3240 N N . THR B 1 125 ? -6.00300 52.45800 -14.44100 1.000 17.25903 125 THR B N 1
ATOM 3241 C CA . THR B 1 125 ? -5.79100 53.65000 -13.62900 1.000 19.33419 125 THR B CA 1
ATOM 3242 C C . THR B 1 125 ? -4.66100 54.53600 -14.12800 1.000 19.39650 125 THR B C 1
ATOM 3243 O O . THR B 1 125 ? -4.61800 55.72000 -13.76600 1.000 17.77665 125 THR B O 1
ATOM 3247 N N . GLY B 1 126 ? -3.74200 53.99300 -14.92500 1.000 19.16252 126 GLY B N 1
ATOM 3248 C CA . GLY B 1 126 ? -2.54600 54.72000 -15.29300 1.000 15.95625 126 GLY B CA 1
ATOM 3249 C C . GLY B 1 126 ? -1.55100 54.90200 -14.17100 1.000 18.21750 126 GLY B C 1
ATOM 3250 O O . GLY B 1 126 ? -0.56400 55.62200 -14.34800 1.000 17.22740 126 GLY B O 1
ATOM 3251 N N . ASN B 1 127 ? -1.77700 54.26700 -13.01800 1.000 14.11171 127 ASN B N 1
ATOM 3252 C CA . ASN B 1 127 ? -0.95500 54.46600 -11.83700 1.000 16.23359 127 ASN B CA 1
ATOM 3253 C C . ASN B 1 127 ? -0.04800 53.26800 -11.59000 1.000 15.46315 127 ASN B C 1
ATOM 3254 O O . ASN B 1 127 ? -0.41400 52.13000 -11.89900 1.000 15.40061 127 ASN B O 1
ATOM 3259 N N . PRO B 1 128 ? 1.14200 53.49300 -11.03200 1.000 17.17707 128 PRO B N 1
ATOM 3260 C CA . PRO B 1 128 ? 2.02900 52.36900 -10.72400 1.000 16.05489 128 PRO B CA 1
ATOM 3261 C C . PRO B 1 128 ? 1.41100 51.45500 -9.67700 1.000 12.77022 128 PRO B C 1
ATOM 3262 O O . PRO B 1 128 ? 0.60900 51.87500 -8.83600 1.000 15.27495 128 PRO B O 1
ATOM 3266 N N . GLN B 1 129 ? 1.78700 50.18100 -9.75600 1.000 12.83370 129 GLN B N 1
ATOM 3267 C CA . GLN B 1 129 ? 1.17100 49.12900 -8.96200 1.000 13.20594 129 GLN B CA 1
ATOM 3268 C C . GLN B 1 129 ? 2.15400 48.50600 -7.98600 1.000 12.96677 129 GLN B C 1
ATOM 3269 O O . GLN B 1 129 ? 1.83100 47.49000 -7.36200 1.000 16.98206 129 GLN B O 1
ATOM 3275 N N . ASN B 1 130 ? 3.34500 49.09000 -7.84400 1.000 15.21508 130 ASN B N 1
ATOM 3276 C CA . ASN B 1 130 ? 4.38400 48.54200 -6.98100 1.000 13.20278 130 ASN B CA 1
ATOM 3277 C C . ASN B 1 130 ? 4.28100 49.12400 -5.57800 1.000 17.02787 130 ASN B C 1
ATOM 3278 O O . ASN B 1 130 ? 3.17700 49.36600 -5.08000 1.000 18.13444 130 ASN B O 1
ATOM 3283 N N . GLU B 1 131 ? 5.43200 49.35900 -4.94000 1.000 16.45639 131 GLU B N 1
ATOM 3284 C CA . GLU B 1 131 ? 5.45100 49.89500 -3.58600 1.000 23.08030 131 GLU B CA 1
ATOM 3285 C C . GLU B 1 131 ? 4.84000 51.28700 -3.50400 1.000 22.58024 131 GLU B C 1
ATOM 3286 O O . GLU B 1 131 ? 4.40200 51.69700 -2.42500 1.000 23.31620 131 GLU B O 1
ATOM 3292 N N . ILE B 1 132 ? 4.79300 52.02600 -4.61400 1.000 18.89082 132 ILE B N 1
ATOM 3293 C CA . ILE B 1 132 ? 4.13100 53.32800 -4.59100 1.000 19.35215 132 ILE B CA 1
ATOM 3294 C C . ILE B 1 132 ? 2.65300 53.16200 -4.27100 1.000 20.13465 132 ILE B C 1
ATOM 3295 O O . ILE B 1 132 ? 2.06800 53.95600 -3.52200 1.000 22.18806 132 ILE B O 1
ATOM 3300 N N . ARG B 1 133 ? 2.02800 52.12400 -4.83300 1.000 21.28548 133 ARG B N 1
ATOM 3301 C CA . ARG B 1 133 ? 0.63200 51.83300 -4.52900 1.000 22.01872 133 ARG B CA 1
ATOM 3302 C C . ARG B 1 133 ? 0.44900 51.42500 -3.07500 1.000 26.35926 133 ARG B C 1
ATOM 3303 O O . ARG B 1 133 ? -0.57900 51.74900 -2.46600 1.000 25.10904 133 ARG B O 1
ATOM 3311 N N . THR B 1 134 ? 1.42600 50.72700 -2.50100 1.000 27.98461 134 THR B N 1
ATOM 3312 C CA . THR B 1 134 ? 1.37300 50.30300 -1.10600 1.000 31.69063 134 THR B CA 1
ATOM 3313 C C . THR B 1 134 ? 2.03700 51.29400 -0.15300 1.000 39.14288 134 THR B C 1
ATOM 3314 O O . THR B 1 134 ? 2.07100 51.04000 1.05700 1.000 37.83184 134 THR B O 1
ATOM 3318 N N . GLY B 1 135 ? 2.55700 52.41000 -0.66400 1.000 42.74049 135 GLY B N 1
ATOM 3319 C CA . GLY B 1 135 ? 3.09500 53.45800 0.18500 1.000 43.61358 135 GLY B CA 1
ATOM 3320 C C . GLY B 1 135 ? 4.45000 53.17300 0.79000 1.000 44.86080 135 GLY B C 1
ATOM 3321 O O . GLY B 1 135 ? 4.79000 53.75200 1.82800 1.000 41.15662 135 GLY B O 1
ATOM 3322 N N . GLU B 1 136 ? 5.25000 52.32000 0.15700 1.000 45.37953 136 GLU B N 1
ATOM 3323 C CA . GLU B 1 136 ? 6.48400 51.82800 0.76000 1.000 43.96489 136 GLU B CA 1
ATOM 3324 C C . GLU B 1 136 ? 7.71500 52.10200 -0.10000 1.000 36.87251 136 GLU B C 1
ATOM 3325 O O . GLU B 1 136 ? 7.78400 53.11100 -0.80500 1.000 48.81982 136 GLU B O 1
ATOM 3331 N N . ASP B 1 146 ? 14.97200 40.58800 1.63700 1.000 60.41839 146 ASP B N 1
ATOM 3332 C CA . ASP B 1 146 ? 16.15600 39.74500 1.53300 1.000 54.98373 146 ASP B CA 1
ATOM 3333 C C . ASP B 1 146 ? 17.31900 40.52600 0.93000 1.000 53.75019 146 ASP B C 1
ATOM 3334 O O . ASP B 1 146 ? 17.32500 40.80800 -0.26900 1.000 44.79372 146 ASP B O 1
ATOM 3339 N N . PRO B 1 147 ? 18.30300 40.87300 1.76600 1.000 52.21469 147 PRO B N 1
ATOM 3340 C CA . PRO B 1 147 ? 19.46600 41.61100 1.25100 1.000 49.88673 147 PRO B CA 1
ATOM 3341 C C . PRO B 1 147 ? 20.31600 40.79900 0.29000 1.000 52.73157 147 PRO B C 1
ATOM 3342 O O . PRO B 1 147 ? 20.89800 41.37300 -0.63900 1.000 48.64902 147 PRO B O 1
ATOM 3346 N N . ASP B 1 148 ? 20.41000 39.48100 0.48700 1.000 46.33906 148 ASP B N 1
ATOM 3347 C CA . ASP B 1 148 ? 21.16800 38.64800 -0.44000 1.000 47.59034 148 ASP B CA 1
ATOM 3348 C C . ASP B 1 148 ? 20.49000 38.57000 -1.80100 1.000 46.46086 148 ASP B C 1
ATOM 3349 O O . ASP B 1 148 ? 21.16900 38.42300 -2.82300 1.000 40.48051 148 ASP B O 1
ATOM 3351 N N . ARG B 1 149 ? 19.15900 38.66700 -1.83200 1.000 42.58275 149 ARG B N 1
ATOM 3352 C CA . ARG B 1 149 ? 18.44300 38.67000 -3.10400 1.000 45.52636 149 ARG B CA 1
ATOM 3353 C C . ARG B 1 149 ? 18.62200 39.99500 -3.83300 1.000 40.81957 149 ARG B C 1
ATOM 3354 O O . ARG B 1 149 ? 18.72500 40.02500 -5.06600 1.000 33.49535 149 ARG B O 1
ATOM 3359 N N . LEU B 1 150 ? 18.65800 41.10400 -3.09000 1.000 39.39441 150 LEU B N 1
ATOM 3360 C CA . LEU B 1 150 ? 18.97800 42.38500 -3.70900 1.000 37.21951 150 LEU B CA 1
ATOM 3361 C C . LEU B 1 150 ? 20.37800 42.35800 -4.30600 1.000 40.59283 150 LEU B C 1
ATOM 3362 O O . LEU B 1 150 ? 20.59100 42.79900 -5.44100 1.000 33.11564 150 LEU B O 1
ATOM 3367 N N . ASP B 1 151 ? 21.34700 41.82500 -3.55500 1.000 36.01247 151 ASP B N 1
ATOM 3368 C CA . ASP B 1 151 ? 22.71800 41.75800 -4.05200 1.000 35.61281 151 ASP B CA 1
ATOM 3369 C C . ASP B 1 151 ? 22.81000 40.91000 -5.31400 1.000 33.39287 151 ASP B C 1
ATOM 3370 O O . ASP B 1 151 ? 23.48300 41.29200 -6.27800 1.000 32.21676 151 ASP B O 1
ATOM 3375 N N . ALA B 1 152 ? 22.13200 39.75900 -5.33100 1.000 33.24215 152 ALA B N 1
ATOM 3376 C CA . ALA B 1 152 ? 22.12800 38.92300 -6.52800 1.000 31.99498 152 ALA B CA 1
ATOM 3377 C C . ALA B 1 152 ? 21.48500 39.64600 -7.70800 1.000 30.08985 152 ALA B C 1
ATOM 3378 O O . ALA B 1 152 ? 21.96500 39.54600 -8.84400 1.000 29.08051 152 ALA B O 1
ATOM 3380 N N . PHE B 1 153 ? 20.39400 40.37400 -7.45900 1.000 30.10902 153 PHE B N 1
ATOM 3381 C CA . PHE B 1 153 ? 19.75500 41.13700 -8.52800 1.000 29.04802 153 PHE B CA 1
ATOM 3382 C C . PHE B 1 153 ? 20.69500 42.20500 -9.07300 1.000 28.40762 153 PHE B C 1
ATOM 3383 O O . PHE B 1 153 ? 20.80100 42.38600 -10.29300 1.000 26.90681 153 PHE B O 1
ATOM 3391 N N . GLN B 1 154 ? 21.40000 42.91000 -8.18300 1.000 29.10906 154 GLN B N 1
ATOM 3392 C CA . GLN B 1 154 ? 22.34800 43.92700 -8.62900 1.000 28.78387 154 GLN B CA 1
ATOM 3393 C C . GLN B 1 154 ? 23.47200 43.31400 -9.45300 1.000 32.61353 154 GLN B C 1
ATOM 3394 O O . GLN B 1 154 ? 23.93200 43.91800 -10.43000 1.000 26.70916 154 GLN B O 1
ATOM 3400 N N . GLN B 1 155 ? 23.92500 42.11200 -9.07900 1.000 28.42112 155 GLN B N 1
ATOM 3401 C CA . GLN B 1 155 ? 24.96500 41.44600 -9.85800 1.000 28.30327 155 GLN B CA 1
ATOM 3402 C C . GLN B 1 155 ? 24.48700 41.15500 -11.27400 1.000 26.72883 155 GLN B C 1
ATOM 3403 O O . GLN B 1 155 ? 25.24700 41.31600 -12.23700 1.000 26.22959 155 GLN B O 1
ATOM 3409 N N . ALA B 1 156 ? 23.23100 40.72500 -11.42200 1.000 26.41615 156 ALA B N 1
ATOM 3410 C CA . ALA B 1 156 ? 22.69500 40.46300 -12.75600 1.000 25.70626 156 ALA B CA 1
ATOM 3411 C C . ALA B 1 156 ? 22.58400 41.74700 -13.56700 1.000 27.60732 156 ALA B C 1
ATOM 3412 O O . ALA B 1 156 ? 22.89700 41.76000 -14.76300 1.000 26.71948 156 ALA B O 1
ATOM 3414 N N . MET B 1 157 ? 22.13800 42.83400 -12.93500 1.000 24.42244 157 MET B N 1
ATOM 3415 C CA . MET B 1 157 ? 22.05100 44.10800 -13.64400 1.000 26.58758 157 MET B CA 1
ATOM 3416 C C . MET B 1 157 ? 23.43200 44.60100 -14.05300 1.000 23.20736 157 MET B C 1
ATOM 3417 O O . MET B 1 157 ? 23.60100 45.16600 -15.14000 1.000 28.70613 157 MET B O 1
ATOM 3422 N N . THR B 1 158 ? 24.43500 44.38900 -13.19900 1.000 23.93854 158 THR B N 1
ATOM 3423 C CA . THR B 1 158 ? 25.80600 44.70800 -13.58200 1.000 24.01617 158 THR B CA 1
ATOM 3424 C C . THR B 1 158 ? 26.24800 43.86800 -14.77500 1.000 29.35946 158 THR B C 1
ATOM 3425 O O . THR B 1 158 ? 26.98100 44.34800 -15.64900 1.000 30.78713 158 THR B O 1
ATOM 3429 N N . GLY B 1 159 ? 25.79700 42.61500 -14.83800 1.000 23.82282 159 GLY B N 1
ATOM 3430 C CA . GLY B 1 159 ? 26.13000 41.77900 -15.98000 1.000 24.12897 159 GLY B CA 1
ATOM 3431 C C . GLY B 1 159 ? 25.47300 42.25100 -17.26500 1.000 28.29365 159 GLY B C 1
ATOM 3432 O O . GLY B 1 159 ? 26.10200 42.25700 -18.32700 1.000 31.15057 159 GLY B O 1
ATOM 3433 N N . LEU B 1 160 ? 24.19900 42.64600 -17.19200 1.000 26.69805 160 LEU B N 1
ATOM 3434 C CA . LEU B 1 160 ? 23.53700 43.20000 -18.36900 1.000 24.94393 160 LEU B CA 1
ATOM 3435 C C . LEU B 1 160 ? 24.17000 44.52100 -18.77900 1.000 27.45746 160 LEU B C 1
ATOM 3436 O O . LEU B 1 160 ? 24.37200 44.78000 -19.97200 1.000 26.63699 160 LEU B O 1
ATOM 3441 N N . SER B 1 161 ? 24.47900 45.37300 -17.80300 1.000 26.75120 161 SER B N 1
ATOM 3442 C CA . SER B 1 161 ? 25.18100 46.61300 -18.10000 1.000 29.83238 161 SER B CA 1
ATOM 3443 C C . SER B 1 161 ? 26.50000 46.33200 -18.81100 1.000 26.77042 161 SER B C 1
ATOM 3444 O O . SER B 1 161 ? 26.89300 47.06300 -19.72700 1.000 26.73733 161 SER B O 1
ATOM 3447 N N . MET B 1 162 ? 27.18200 45.25500 -18.41900 1.000 26.45363 162 MET B N 1
ATOM 3448 C CA . MET B 1 162 ? 28.45700 44.91300 -19.04200 1.000 28.44934 162 MET B CA 1
ATOM 3449 C C . MET B 1 162 ? 28.28000 44.57100 -20.51600 1.000 27.48119 162 MET B C 1
ATOM 3450 O O . MET B 1 162 ? 29.14100 44.89600 -21.34400 1.000 28.41508 162 MET B O 1
ATOM 3455 N N . ARG B 1 163 ? 27.17900 43.90100 -20.86200 1.000 26.11232 163 ARG B N 1
ATOM 3456 C CA . ARG B 1 163 ? 26.91700 43.59000 -22.26400 1.000 22.33326 163 ARG B CA 1
ATOM 3457 C C . ARG B 1 163 ? 26.71600 44.86200 -23.07900 1.000 26.04689 163 ARG B C 1
ATOM 3458 O O . ARG B 1 163 ? 27.23900 44.98600 -24.19300 1.000 24.70446 163 ARG B O 1
ATOM 3463 N N . SER B 1 164 ? 25.95900 45.82000 -22.53900 1.000 21.54523 164 SER B N 1
ATOM 3464 C CA . SER B 1 164 ? 25.81500 47.10700 -23.20900 1.000 21.91894 164 SER B CA 1
ATOM 3465 C C . SER B 1 164 ? 27.15000 47.83500 -23.29200 1.000 24.13991 164 SER B C 1
ATOM 3466 O O . SER B 1 164 ? 27.46700 48.45600 -24.31500 1.000 20.35458 164 SER B O 1
ATOM 3469 N N . ALA B 1 165 ? 27.94700 47.76500 -22.22300 1.000 22.49729 165 ALA B N 1
ATOM 3470 C CA . ALA B 1 165 ? 29.23400 48.45300 -22.19800 1.000 19.95130 165 ALA B CA 1
ATOM 3471 C C . ALA B 1 165 ? 30.18900 47.89400 -23.24400 1.000 21.07099 165 ALA B C 1
ATOM 3472 O O . ALA B 1 165 ? 30.90100 48.65500 -23.91300 1.000 20.57597 165 ALA B O 1
ATOM 3474 N N . HIS B 1 166 ? 30.23200 46.56700 -23.39200 1.000 21.49189 166 HIS B N 1
ATOM 3475 C CA . HIS B 1 166 ? 31.08600 45.97100 -24.41300 1.000 22.58661 166 HIS B CA 1
ATOM 3476 C C . HIS B 1 166 ? 30.67400 46.43500 -25.80300 1.000 27.09761 166 HIS B C 1
ATOM 3477 O O . HIS B 1 166 ? 31.52800 46.74800 -26.64200 1.000 22.73221 166 HIS B O 1
ATOM 3479 N N . ALA B 1 167 ? 29.36600 46.49600 -26.06100 1.000 22.25301 167 ALA B N 1
ATOM 3480 C CA . ALA B 1 167 ? 28.88900 46.97300 -27.35400 1.000 21.69354 167 ALA B CA 1
ATOM 3481 C C . ALA B 1 167 ? 29.18700 48.45400 -27.53900 1.000 21.96955 167 ALA B C 1
ATOM 3482 O O . ALA B 1 167 ? 29.62600 48.87700 -28.61500 1.000 20.95761 167 ALA B O 1
ATOM 3484 N N . LEU B 1 168 ? 28.95900 49.25600 -26.49600 1.000 19.74754 168 LEU B N 1
ATOM 3485 C CA . LEU B 1 168 ? 29.17500 50.69200 -26.60300 1.000 19.52064 168 LEU B CA 1
ATOM 3486 C C . LEU B 1 168 ? 30.62800 51.00600 -26.92500 1.000 19.84955 168 LEU B C 1
ATOM 3487 O O . LEU B 1 168 ? 30.91600 51.93700 -27.68500 1.000 20.02097 168 LEU B O 1
ATOM 3492 N N . ALA B 1 169 ? 31.55600 50.23000 -26.36000 1.000 20.40708 169 ALA B N 1
ATOM 3493 C CA . ALA B 1 169 ? 32.97700 50.48800 -26.57000 1.000 21.47554 169 ALA B CA 1
ATOM 3494 C C . ALA B 1 169 ? 33.38500 50.26900 -28.01900 1.000 22.01056 169 ALA B C 1
ATOM 3495 O O . ALA B 1 169 ? 34.35000 50.88400 -28.48500 1.000 22.78767 169 ALA B O 1
ATOM 3497 N N . GLU B 1 170 ? 32.66600 49.41000 -28.74500 1.000 22.07207 170 GLU B N 1
ATOM 3498 C CA . GLU B 1 170 ? 32.97800 49.13300 -30.14000 1.000 23.19645 170 GLU B CA 1
ATOM 3499 C C . GLU B 1 170 ? 32.07900 49.87300 -31.11900 1.000 24.37613 170 GLU B C 1
ATOM 3500 O O . GLU B 1 170 ? 32.45600 50.02400 -32.28600 1.000 27.83051 170 GLU B O 1
ATOM 3506 N N . ALA B 1 171 ? 30.90900 50.33900 -30.67500 1.000 21.60358 171 ALA B N 1
ATOM 3507 C CA . ALA B 1 171 ? 29.92000 50.90500 -31.58500 1.000 23.13818 171 ALA B CA 1
ATOM 3508 C C . ALA B 1 171 ? 30.19000 52.36200 -31.93500 1.000 21.98763 171 ALA B C 1
ATOM 3509 O O . ALA B 1 171 ? 29.60100 52.87200 -32.89500 1.000 22.57596 171 ALA B O 1
ATOM 3511 N N . ILE B 1 172 ? 31.04900 53.03900 -31.18100 1.000 20.73166 172 ILE B N 1
ATOM 3512 C CA . ILE B 1 172 ? 31.35900 54.45000 -31.37600 1.000 24.31234 172 ILE B CA 1
ATOM 3513 C C . ILE B 1 172 ? 32.86900 54.57700 -31.52100 1.000 23.45662 172 ILE B C 1
ATOM 3514 O O . ILE B 1 172 ? 33.62200 53.83800 -30.87700 1.000 24.03489 172 ILE B O 1
ATOM 3519 N N . ASP B 1 173 ? 33.31500 55.48700 -32.38800 1.000 21.95165 173 ASP B N 1
ATOM 3520 C CA . ASP B 1 173 ? 34.74200 55.78600 -32.51800 1.000 23.39665 173 ASP B CA 1
ATOM 3521 C C . ASP B 1 173 ? 35.14800 56.68700 -31.35800 1.000 23.47490 173 ASP B C 1
ATOM 3522 O O . ASP B 1 173 ? 35.14100 57.91500 -31.46000 1.000 22.68471 173 ASP B O 1
ATOM 3527 N N . TRP B 1 174 ? 35.53600 56.06500 -30.24400 1.000 22.37745 174 TRP B N 1
ATOM 3528 C CA . TRP B 1 174 ? 35.88200 56.81500 -29.04400 1.000 17.79844 174 TRP B CA 1
ATOM 3529 C C . TRP B 1 174 ? 37.20900 57.55300 -29.15700 1.000 18.79484 174 TRP B C 1
ATOM 3530 O O . TRP B 1 174 ? 37.50600 58.38600 -28.29200 1.000 20.36195 174 TRP B O 1
ATOM 3541 N N . SER B 1 175 ? 38.00500 57.28500 -30.19400 1.000 21.45670 175 SER B N 1
ATOM 3542 C CA . SER B 1 175 ? 39.26000 58.00700 -30.36300 1.000 21.39523 175 SER B CA 1
ATOM 3543 C C . SER B 1 175 ? 39.04300 59.48600 -30.66300 1.000 19.74618 175 SER B C 1
ATOM 3544 O O . SER B 1 175 ? 39.98200 60.27700 -30.52300 1.000 23.49384 175 SER B O 1
ATOM 3547 N N . ALA B 1 176 ? 37.83600 59.87400 -31.07900 1.000 18.90651 176 ALA B N 1
ATOM 3548 C CA . ALA B 1 176 ? 37.52600 61.27100 -31.35100 1.000 23.92424 176 ALA B CA 1
ATOM 3549 C C . ALA B 1 176 ? 37.32300 62.09000 -30.08500 1.000 18.83442 176 ALA B C 1
ATOM 3550 O O . ALA B 1 176 ? 37.24200 63.32100 -30.17100 1.000 22.19393 176 ALA B O 1
ATOM 3552 N N . TYR B 1 177 ? 37.23800 61.45100 -28.92300 1.000 16.69948 177 TYR B N 1
ATOM 3553 C CA . TYR B 1 177 ? 36.89100 62.13700 -27.69000 1.000 19.68933 177 TYR B CA 1
ATOM 3554 C C . TYR B 1 177 ? 37.94100 61.84600 -26.63200 1.000 21.93099 177 TYR B C 1
ATOM 3555 O O . TYR B 1 177 ? 38.58700 60.79600 -26.64300 1.000 19.26234 177 TYR B O 1
ATOM 3564 N N . ARG B 1 178 ? 38.11800 62.80400 -25.72700 1.000 18.51071 178 ARG B N 1
ATOM 3565 C CA . ARG B 1 178 ? 39.06300 62.65900 -24.63200 1.000 20.43060 178 ARG B CA 1
ATOM 3566 C C . ARG B 1 178 ? 38.39400 62.42800 -23.28700 1.000 15.54505 178 ARG B C 1
ATOM 3567 O O . ARG B 1 178 ? 38.99100 61.79100 -22.41700 1.000 18.94286 178 ARG B O 1
ATOM 3575 N N . THR B 1 179 ? 37.16900 62.91300 -23.10200 1.000 17.57114 179 THR B N 1
ATOM 3576 C CA . THR B 1 179 ? 36.48500 62.83600 -21.82200 1.000 17.27659 179 THR B CA 1
ATOM 3577 C C . THR B 1 179 ? 35.05500 62.35800 -22.02600 1.000 17.17599 179 THR B C 1
ATOM 3578 O O . THR B 1 179 ? 34.40700 62.68800 -23.02300 1.000 16.63357 179 THR B O 1
ATOM 3582 N N . VAL B 1 180 ? 34.55900 61.59200 -21.06100 1.000 14.35857 180 VAL B N 1
ATOM 3583 C CA . VAL B 1 180 ? 33.18600 61.10600 -21.09400 1.000 13.88733 180 VAL B CA 1
ATOM 3584 C C . VAL B 1 180 ? 32.59700 61.22500 -19.69600 1.000 17.21088 180 VAL B C 1
ATOM 3585 O O . VAL B 1 180 ? 33.29900 61.04000 -18.69600 1.000 18.45139 180 VAL B O 1
ATOM 3589 N N . ALA B 1 181 ? 31.31200 61.56600 -19.62600 1.000 12.85613 181 ALA B N 1
ATOM 3590 C CA . ALA B 1 181 ? 30.57800 61.61700 -18.36800 1.000 12.71322 181 ALA B CA 1
ATOM 3591 C C . ALA B 1 181 ? 29.35100 60.72700 -18.48400 1.000 14.70465 181 ALA B C 1
ATOM 3592 O O . ALA B 1 181 ? 28.59800 60.83100 -19.45800 1.000 13.69387 181 ALA B O 1
ATOM 3594 N N . ASP B 1 182 ? 29.16400 59.83600 -17.51000 1.000 13.23578 182 ASP B N 1
ATOM 3595 C CA . ASP B 1 182 ? 28.00100 58.95600 -17.47500 1.000 13.61406 182 ASP B CA 1
ATOM 3596 C C . ASP B 1 182 ? 27.02300 59.51500 -16.45100 1.000 15.29914 182 ASP B C 1
ATOM 3597 O O . ASP B 1 182 ? 27.34500 59.59500 -15.26200 1.000 16.78300 182 ASP B O 1
ATOM 3602 N N . ILE B 1 183 ? 25.84200 59.91300 -16.91600 1.000 12.11410 183 ILE B N 1
ATOM 3603 C CA . ILE B 1 183 ? 24.87900 60.63400 -16.09100 1.000 11.48603 183 ILE B CA 1
ATOM 3604 C C . ILE B 1 183 ? 23.92600 59.61200 -15.48500 1.000 15.96815 183 ILE B C 1
ATOM 3605 O O . ILE B 1 183 ? 23.20800 58.91900 -16.21200 1.000 15.11003 183 ILE B O 1
ATOM 3610 N N . GLY B 1 184 ? 23.92400 59.51200 -14.15500 1.000 18.78436 184 GLY B N 1
ATOM 3611 C CA . GLY B 1 184 ? 23.21300 58.43500 -13.49200 1.000 16.65449 184 GLY B CA 1
ATOM 3612 C C . GLY B 1 184 ? 23.96700 57.12400 -13.60400 1.000 19.68139 184 GLY B C 1
ATOM 3613 O O . GLY B 1 184 ? 23.38600 56.08400 -13.93300 1.000 20.60528 184 GLY B O 1
ATOM 3614 N N . CYS B 1 185 ? 25.26800 57.17100 -13.30700 1.000 17.43185 185 CYS B N 1
ATOM 3615 C CA . CYS B 1 185 ? 26.19700 56.08000 -13.58300 1.000 20.89405 185 CYS B CA 1
ATOM 3616 C C . CYS B 1 185 ? 26.00600 54.86700 -12.68100 1.000 21.95556 185 CYS B C 1
ATOM 3617 O O . CYS B 1 185 ? 26.55000 53.80200 -12.99600 1.000 21.41099 185 CYS B O 1
ATOM 3620 N N . ALA B 1 186 ? 25.27500 54.99600 -11.57600 1.000 20.71621 186 ALA B N 1
ATOM 3621 C CA . ALA B 1 186 ? 25.12600 53.91900 -10.58400 1.000 20.93040 186 ALA B CA 1
ATOM 3622 C C . ALA B 1 186 ? 26.53100 53.46100 -10.18400 1.000 18.76179 186 ALA B C 1
ATOM 3623 O O . ALA B 1 186 ? 27.40600 54.30800 -9.95600 1.000 21.51467 186 ALA B O 1
ATOM 3625 N N . GLU B 1 187 ? 26.79900 52.15900 -10.10200 1.000 19.99718 187 GLU B N 1
ATOM 3626 C CA . GLU B 1 187 ? 28.10600 51.67800 -9.66400 1.000 23.09600 187 GLU B CA 1
ATOM 3627 C C . GLU B 1 187 ? 29.19700 51.87300 -10.71000 1.000 25.46427 187 GLU B C 1
ATOM 3628 O O . GLU B 1 187 ? 30.35700 51.55900 -10.42300 1.000 26.04508 187 GLU B O 1
ATOM 3634 N N . GLY B 1 188 ? 28.86500 52.37200 -11.89900 1.000 25.02107 188 GLY B N 1
ATOM 3635 C CA . GLY B 1 188 ? 29.87100 52.76500 -12.86700 1.000 21.08779 188 GLY B CA 1
ATOM 3636 C C . GLY B 1 188 ? 30.36400 51.67300 -13.78800 1.000 24.70369 188 GLY B C 1
ATOM 3637 O O . GLY B 1 188 ? 31.46000 51.80700 -14.34400 1.000 21.76654 188 GLY B O 1
ATOM 3638 N N . THR B 1 189 ? 29.59200 50.59800 -13.96700 1.000 22.59751 189 THR B N 1
ATOM 3639 C CA . THR B 1 189 ? 30.04300 49.47000 -14.77700 1.000 18.58195 189 THR B CA 1
ATOM 3640 C C . THR B 1 189 ? 30.35900 49.89800 -16.20600 1.000 23.38362 189 THR B C 1
ATOM 3641 O O . THR B 1 189 ? 31.40400 49.53300 -16.75700 1.000 22.44348 189 THR B O 1
ATOM 3645 N N . VAL B 1 190 ? 29.46400 50.67300 -16.82600 1.000 17.10180 190 VAL B N 1
ATOM 3646 C CA . VAL B 1 190 ? 29.64700 51.04200 -18.22800 1.000 20.14528 190 VAL B CA 1
ATOM 3647 C C . VAL B 1 190 ? 30.85800 51.95200 -18.38400 1.000 18.94994 190 VAL B C 1
ATOM 3648 O O . VAL B 1 190 ? 31.70200 51.74800 -19.26500 1.000 18.91120 190 VAL B O 1
ATOM 3652 N N . LEU B 1 191 ? 30.95500 52.97500 -17.53400 1.000 19.02294 191 LEU B N 1
ATOM 3653 C CA . LEU B 1 191 ? 32.07100 53.90900 -17.61200 1.000 20.85414 191 LEU B CA 1
ATOM 3654 C C . LEU B 1 191 ? 33.40100 53.19300 -17.40500 1.000 20.22465 191 LEU B C 1
ATOM 3655 O O . LEU B 1 191 ? 34.36300 53.41200 -18.15100 1.000 18.48438 191 LEU B O 1
ATOM 3660 N N . ILE B 1 192 ? 33.47100 52.32200 -16.39500 1.000 21.46640 192 ILE B N 1
ATOM 3661 C CA . ILE B 1 192 ? 34.70700 51.59400 -16.12700 1.000 18.61289 192 ILE B CA 1
ATOM 3662 C C . ILE B 1 192 ? 35.11200 50.76000 -17.33500 1.000 22.72332 192 ILE B C 1
ATOM 3663 O O . ILE B 1 192 ? 36.28100 50.75800 -17.74100 1.000 22.51620 192 ILE B O 1
ATOM 3668 N N . HIS B 1 193 ? 34.15700 50.05500 -17.94800 1.000 18.99758 193 HIS B N 1
ATOM 3669 C CA . HIS B 1 193 ? 34.52000 49.22200 -19.09000 1.000 18.99441 193 HIS B CA 1
ATOM 3670 C C . HIS B 1 193 ? 34.96900 50.06700 -20.27600 1.000 21.62744 193 HIS B C 1
ATOM 3671 O O . HIS B 1 193 ? 35.93500 49.71200 -20.96200 1.000 20.30881 193 HIS B O 1
ATOM 3678 N N . LEU B 1 194 ? 34.27100 51.17800 -20.54700 1.000 16.89056 194 LEU B N 1
ATOM 3679 C CA . LEU B 1 194 ? 34.70700 52.08700 -21.60400 1.000 17.75989 194 LEU B CA 1
ATOM 3680 C C . LEU B 1 194 ? 36.14600 52.52300 -21.39100 1.000 19.53759 194 LEU B C 1
ATOM 3681 O O . LEU B 1 194 ? 36.95000 52.53200 -22.33100 1.000 20.26485 194 LEU B O 1
ATOM 3686 N N . LEU B 1 195 ? 36.48900 52.88600 -20.15600 1.000 18.34421 195 LEU B N 1
ATOM 3687 C CA . LEU B 1 195 ? 37.83300 53.37600 -19.88100 1.000 17.68228 195 LEU B CA 1
ATOM 3688 C C . LEU B 1 195 ? 38.86300 52.25900 -19.98300 1.000 21.63374 195 LEU B C 1
ATOM 3689 O O . LEU B 1 195 ? 39.98200 52.48300 -20.45900 1.000 21.74660 195 LEU B O 1
ATOM 3694 N N . GLU B 1 196 ? 38.50500 51.04900 -19.54400 1.000 20.46151 196 GLU B N 1
ATOM 3695 C CA . GLU B 1 196 ? 39.42900 49.92900 -19.66500 1.000 23.78926 196 GLU B CA 1
ATOM 3696 C C . GLU B 1 196 ? 39.67300 49.57500 -21.12600 1.000 24.75963 196 GLU B C 1
ATOM 3697 O O . GLU B 1 196 ? 40.79300 49.20800 -21.50000 1.000 27.38685 196 GLU B O 1
ATOM 3703 N N . ARG B 1 197 ? 38.64500 49.69700 -21.97100 1.000 21.66342 197 ARG B N 1
ATOM 3704 C CA . ARG B 1 197 ? 38.79700 49.39400 -23.38900 1.000 23.32347 197 ARG B CA 1
ATOM 3705 C C . ARG B 1 197 ? 39.51000 50.49500 -24.15600 1.000 23.24729 197 ARG B C 1
ATOM 3706 O O . ARG B 1 197 ? 40.11500 50.21700 -25.19600 1.000 24.66461 197 ARG B O 1
ATOM 3714 N N . HIS B 1 198 ? 39.45600 51.73200 -23.67100 1.000 20.58195 198 HIS B N 1
ATOM 3715 C CA . HIS B 1 198 ? 40.02600 52.87700 -24.37400 1.000 20.38240 198 HIS B CA 1
ATOM 3716 C C . HIS B 1 198 ? 40.85000 53.67700 -23.37700 1.000 22.22252 198 HIS B C 1
ATOM 3717 O O . HIS B 1 198 ? 40.35300 54.63100 -22.76500 1.000 21.32293 198 HIS B O 1
ATOM 3724 N N . PRO B 1 199 ? 42.12000 53.30700 -23.18600 1.000 23.28178 199 PRO B N 1
ATOM 3725 C CA . PRO B 1 199 ? 42.92800 53.93500 -22.12600 1.000 23.22506 199 PRO B CA 1
ATOM 3726 C C . PRO B 1 199 ? 43.13600 55.43100 -22.28900 1.000 27.32412 199 PRO B C 1
ATOM 3727 O O . PRO B 1 199 ? 43.54000 56.08600 -21.31900 1.000 24.64937 199 PRO B O 1
ATOM 3731 N N . HIS B 1 200 ? 42.88500 56.00100 -23.46800 1.000 21.83835 200 HIS B N 1
ATOM 3732 C CA . HIS B 1 200 ? 43.04100 57.44400 -23.61200 1.000 30.09157 200 HIS B CA 1
ATOM 3733 C C . HIS B 1 200 ? 41.91000 58.22900 -22.95900 1.000 21.98062 200 HIS B C 1
ATOM 3734 O O . HIS B 1 200 ? 42.05000 59.44400 -22.77300 1.000 24.63114 200 HIS B O 1
ATOM 3741 N N . LEU B 1 201 ? 40.80300 57.57700 -22.60700 1.000 20.95915 201 LEU B N 1
ATOM 3742 C CA . LEU B 1 201 ? 39.64300 58.28000 -22.07600 1.000 16.87405 201 LEU B CA 1
ATOM 3743 C C . LEU B 1 201 ? 39.81100 58.58300 -20.59500 1.000 17.99216 201 LEU B C 1
ATOM 3744 O O . LEU B 1 201 ? 40.39600 57.79700 -19.84400 1.000 20.88479 201 LEU B O 1
ATOM 3749 N N . ARG B 1 202 ? 39.30500 59.74400 -20.18800 1.000 21.12723 202 ARG B N 1
ATOM 3750 C CA . ARG B 1 202 ? 39.07200 60.07500 -18.79000 1.000 17.70921 202 ARG B CA 1
ATOM 3751 C C . ARG B 1 202 ? 37.56600 60.13300 -18.57000 1.000 20.74319 202 ARG B C 1
ATOM 3752 O O . ARG B 1 202 ? 36.82500 60.60100 -19.43900 1.000 17.48666 202 ARG B O 1
ATOM 3754 N N . GLY B 1 203 ? 37.10900 59.64300 -17.42600 1.000 15.91232 203 GLY B N 1
ATOM 3755 C CA . GLY B 1 203 ? 35.68800 59.49900 -17.18400 1.000 16.95625 203 GLY B CA 1
ATOM 3756 C C . GLY B 1 203 ? 35.24200 60.12200 -15.87900 1.000 20.36698 203 GLY B C 1
ATOM 3757 O O . GLY B 1 203 ? 35.98500 60.17400 -14.89900 1.000 22.33128 203 GLY B O 1
ATOM 3758 N N . THR B 1 204 ? 33.99800 60.59900 -15.88500 1.000 15.06120 204 THR B N 1
ATOM 3759 C CA . THR B 1 204 ? 33.34300 61.12400 -14.69500 1.000 17.55767 204 THR B CA 1
ATOM 3760 C C . THR B 1 204 ? 31.99100 60.44600 -14.54500 1.000 16.97995 204 THR B C 1
ATOM 3761 O O . THR B 1 204 ? 31.14800 60.52700 -15.44400 1.000 15.90713 204 THR B O 1
ATOM 3765 N N . GLY B 1 205 ? 31.78500 59.77300 -13.41500 1.000 17.29411 205 GLY B N 1
ATOM 3766 C CA . GLY B 1 205 ? 30.48000 59.23500 -13.08500 1.000 19.85435 205 GLY B CA 1
ATOM 3767 C C . GLY B 1 205 ? 29.71900 60.24200 -12.24700 1.000 17.93703 205 GLY B C 1
ATOM 3768 O O . GLY B 1 205 ? 30.25000 60.77600 -11.27200 1.000 19.81890 205 GLY B O 1
ATOM 3769 N N . PHE B 1 206 ? 28.47800 60.50900 -12.63900 1.000 14.95342 206 PHE B N 1
ATOM 3770 C CA . PHE B 1 206 ? 27.63600 61.50200 -11.97900 1.000 17.24566 206 PHE B CA 1
ATOM 3771 C C . PHE B 1 206 ? 26.40500 60.79600 -11.42700 1.000 19.33813 206 PHE B C 1
ATOM 3772 O O . PHE B 1 206 ? 25.66600 60.16100 -12.18300 1.000 20.58348 206 PHE B O 1
ATOM 3780 N N . ASP B 1 207 ? 26.18700 60.89700 -10.11800 1.000 19.61952 207 ASP B N 1
ATOM 3781 C CA . ASP B 1 207 ? 25.01100 60.28300 -9.50600 1.000 20.53417 207 ASP B CA 1
ATOM 3782 C C . ASP B 1 207 ? 24.84700 60.86600 -8.10700 1.000 20.41963 207 ASP B C 1
ATOM 3783 O O . ASP B 1 207 ? 25.68000 61.64700 -7.63500 1.000 23.66600 207 ASP B O 1
ATOM 3788 N N . LEU B 1 208 ? 23.75300 60.48400 -7.45200 1.000 23.32369 208 LEU B N 1
ATOM 3789 C CA . LEU B 1 208 ? 23.49300 60.93400 -6.09100 1.000 28.22151 208 LEU B CA 1
ATOM 3790 C C . LEU B 1 208 ? 24.59800 60.46500 -5.15300 1.000 32.43561 208 LEU B C 1
ATOM 3791 O O . LEU B 1 208 ? 25.25400 59.44600 -5.38800 1.000 30.73414 208 LEU B O 1
ATOM 3796 N N . ALA B 1 209 ? 24.79700 61.22400 -4.07300 1.000 35.28402 209 ALA B N 1
ATOM 3797 C CA . ALA B 1 209 ? 25.89400 60.93900 -3.15500 1.000 33.06908 209 ALA B CA 1
ATOM 3798 C C . ALA B 1 209 ? 25.81400 59.52800 -2.59000 1.000 28.42253 209 ALA B C 1
ATOM 3799 O O . ALA B 1 209 ? 26.85200 58.90400 -2.34300 1.000 31.15676 209 ALA B O 1
ATOM 3801 N N . ALA B 1 210 ? 24.60200 59.00600 -2.38300 1.000 30.81166 210 ALA B N 1
ATOM 3802 C CA . ALA B 1 210 ? 24.45400 57.67300 -1.80600 1.000 32.98948 210 ALA B CA 1
ATOM 3803 C C . ALA B 1 210 ? 25.07900 56.59300 -2.67900 1.000 38.00291 210 ALA B C 1
ATOM 3804 O O . ALA B 1 210 ? 25.42400 55.51900 -2.17100 1.000 36.92157 210 ALA B O 1
ATOM 3806 N N . VAL B 1 211 ? 25.23300 56.85800 -3.97800 1.000 29.37577 211 VAL B N 1
ATOM 3807 C CA . VAL B 1 211 ? 25.82800 55.89300 -4.89300 1.000 30.95725 211 VAL B CA 1
ATOM 3808 C C . VAL B 1 211 ? 27.34800 55.84700 -4.77100 1.000 28.48777 211 VAL B C 1
ATOM 3809 O O . VAL B 1 211 ? 27.96100 54.83200 -5.12600 1.000 29.46245 211 VAL B O 1
ATOM 3813 N N . ARG B 1 212 ? 27.96200 56.90600 -4.23900 1.000 33.30258 212 ARG B N 1
ATOM 3814 C CA . ARG B 1 212 ? 29.42000 57.02300 -4.17900 1.000 26.17541 212 ARG B CA 1
ATOM 3815 C C . ARG B 1 212 ? 30.13200 55.77000 -3.67700 1.000 34.91312 212 ARG B C 1
ATOM 3816 O O . ARG B 1 212 ? 31.07000 55.31900 -4.35200 1.000 29.27123 212 ARG B O 1
ATOM 3821 N N . PRO B 1 213 ? 29.75700 55.16000 -2.54100 1.000 30.16859 213 PRO B N 1
ATOM 3822 C CA . PRO B 1 213 ? 30.54500 54.01200 -2.05300 1.000 32.10664 213 PRO B CA 1
ATOM 3823 C C . PRO B 1 213 ? 30.57000 52.83300 -3.01100 1.000 34.45256 213 PRO B C 1
ATOM 3824 O O . PRO B 1 213 ? 31.63200 52.22900 -3.20600 1.000 36.17748 213 PRO B O 1
ATOM 3828 N N . SER B 1 214 ? 29.42900 52.48200 -3.61300 1.000 34.40082 214 SER B N 1
ATOM 3829 C CA . SER B 1 214 ? 29.40700 51.36500 -4.55300 1.000 38.53397 214 SER B CA 1
ATOM 3830 C C . SER B 1 214 ? 30.24600 51.67100 -5.78700 1.000 34.74944 214 SER B C 1
ATOM 3831 O O . SER B 1 214 ? 30.98700 50.80900 -6.27600 1.000 30.68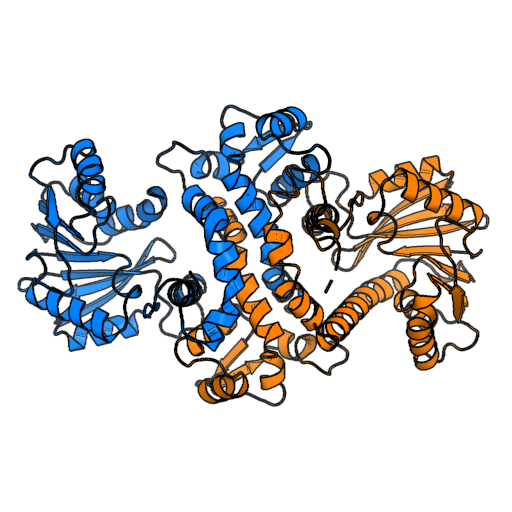246 214 SER B O 1
ATOM 3834 N N . PHE B 1 215 ? 30.13600 52.89500 -6.30600 1.000 28.39917 215 PHE B N 1
ATOM 3835 C CA . PHE B 1 215 ? 30.94900 53.30700 -7.44500 1.000 26.67744 215 PHE B CA 1
ATOM 3836 C C . PHE B 1 215 ? 32.43500 53.24200 -7.10600 1.000 28.64021 215 PHE B C 1
ATOM 3837 O O . PHE B 1 215 ? 33.23900 52.70900 -7.87900 1.000 26.10881 215 PHE B O 1
ATOM 3845 N N . GLN B 1 216 ? 32.82000 53.77200 -5.94400 1.000 28.38565 216 GLN B N 1
ATOM 3846 C CA . GLN B 1 216 ? 34.24000 53.86300 -5.62700 1.000 27.66321 216 GLN B CA 1
ATOM 3847 C C . GLN B 1 216 ? 34.85000 52.49400 -5.34800 1.000 29.63791 216 GLN B C 1
ATOM 3848 O O . GLN B 1 216 ? 36.04900 52.29800 -5.57100 1.000 31.99566 216 GLN B O 1
ATOM 3854 N N . ARG B 1 217 ? 34.05300 51.53500 -4.87100 1.000 34.58985 217 ARG B N 1
ATOM 3855 C CA . ARG B 1 217 ? 34.55900 50.17500 -4.72500 1.000 32.75591 217 ARG B CA 1
ATOM 3856 C C . ARG B 1 217 ? 34.92300 49.58100 -6.08300 1.000 34.74032 217 ARG B C 1
ATOM 3857 O O . ARG B 1 217 ? 35.99800 48.99200 -6.24600 1.000 37.74521 217 ARG B O 1
ATOM 3859 N N . ARG B 1 218 ? 34.03200 49.72500 -7.07200 1.000 33.07369 218 ARG B N 1
ATOM 3860 C CA . ARG B 1 218 ? 34.35200 49.27800 -8.42600 1.000 27.85223 218 ARG B CA 1
ATOM 3861 C C . ARG B 1 218 ? 35.52700 50.06000 -8.99800 1.000 30.33236 218 ARG B C 1
ATOM 3862 O O . ARG B 1 218 ? 36.36700 49.50200 -9.71400 1.000 30.02931 218 ARG B O 1
ATOM 3870 N N . HIS B 1 219 ? 35.58400 51.36400 -8.71600 1.000 26.16485 219 HIS B N 1
ATOM 3871 C CA . HIS B 1 219 ? 36.72200 52.17500 -9.13700 1.000 32.05736 219 HIS B CA 1
ATOM 3872 C C . HIS B 1 219 ? 38.02200 51.61200 -8.57400 1.000 34.30269 219 HIS B C 1
ATOM 3873 O O . HIS B 1 219 ? 39.01400 51.46200 -9.29800 1.000 31.91103 219 HIS B O 1
ATOM 3880 N N . GLU B 1 220 ? 38.03000 51.27700 -7.28300 1.000 31.57509 220 GLU B N 1
ATOM 3881 C CA . GLU B 1 220 ? 39.21800 50.68000 -6.68500 1.000 34.92670 220 GLU B CA 1
ATOM 3882 C C . GLU B 1 220 ? 39.56700 49.36300 -7.36500 1.000 38.85170 220 GLU B C 1
ATOM 3883 O O . GLU B 1 220 ? 40.71600 49.14500 -7.76800 1.000 37.25894 220 GLU B O 1
ATOM 3889 N N . GLU B 1 221 ? 38.57900 48.47400 -7.50900 1.000 35.91255 221 GLU B N 1
ATOM 3890 C CA . GLU B 1 221 ? 38.82500 47.18000 -8.13800 1.000 42.01751 221 GLU B CA 1
ATOM 3891 C C . GLU B 1 221 ? 39.34900 47.33300 -9.55900 1.000 33.79370 221 GLU B C 1
ATOM 3892 O O . GLU B 1 221 ? 40.16700 46.52200 -10.00700 1.000 35.16371 221 GLU B O 1
ATOM 3894 N N . SER B 1 222 ? 38.90600 48.36900 -10.27300 1.000 36.36878 222 SER B N 1
ATOM 3895 C CA . SER B 1 222 ? 39.30200 48.54800 -11.66500 1.000 38.86009 222 SER B CA 1
ATOM 3896 C C . SER B 1 222 ? 40.75600 48.97400 -11.81700 1.000 39.80322 222 SER B C 1
ATOM 3897 O O . SER B 1 222 ? 41.34600 48.74900 -12.87900 1.000 34.60241 222 SER B O 1
ATOM 3900 N N . GLY B 1 223 ? 41.34100 49.59800 -10.79700 1.000 34.31591 223 GLY B N 1
ATOM 3901 C CA . GLY B 1 223 ? 42.68300 50.13200 -10.92400 1.000 39.39026 223 GLY B CA 1
ATOM 3902 C C . GLY B 1 223 ? 42.81700 51.31700 -11.85400 1.000 34.89385 223 GLY B C 1
ATOM 3903 O O . GLY B 1 223 ? 43.94300 51.71600 -12.16700 1.000 39.28273 223 GLY B O 1
ATOM 3904 N N . LEU B 1 224 ? 41.70400 51.89900 -12.30500 1.000 30.41338 224 LEU B N 1
ATOM 3905 C CA . LEU B 1 224 ? 41.76900 53.02600 -13.22800 1.000 31.69086 224 LEU B CA 1
ATOM 3906 C C . LEU B 1 224 ? 42.43000 54.25000 -12.60900 1.000 31.06518 224 LEU B C 1
ATOM 3907 O O . LEU B 1 224 ? 42.93100 55.10600 -13.34800 1.000 30.05840 224 LEU B O 1
ATOM 3912 N N . GLY B 1 225 ? 42.44100 54.35500 -11.28300 1.000 32.40512 225 GLY B N 1
ATOM 3913 C CA . GLY B 1 225 ? 43.10300 55.47300 -10.63500 1.000 31.47250 225 GLY B CA 1
ATOM 3914 C C . GLY B 1 225 ? 42.46600 56.79400 -11.00900 1.000 37.66640 225 GLY B C 1
ATOM 3915 O O . GLY B 1 225 ? 41.24000 56.91800 -11.11700 1.000 31.39331 225 GLY B O 1
ATOM 3916 N N . ASP B 1 226 ? 43.31500 57.79800 -11.23600 1.000 34.16873 226 ASP B N 1
ATOM 3917 C CA . ASP B 1 226 ? 42.85100 59.15300 -11.50500 1.000 27.24985 226 ASP B CA 1
ATOM 3918 C C . ASP B 1 226 ? 42.15700 59.29700 -12.85400 1.000 28.02828 226 ASP B C 1
ATOM 3919 O O . ASP B 1 226 ? 41.59800 60.36500 -13.12400 1.000 30.86389 226 ASP B O 1
ATOM 3921 N N . ARG B 1 227 ? 42.17500 58.26800 -13.70500 1.000 27.63438 227 ARG B N 1
ATOM 3922 C CA . ARG B 1 227 ? 41.45500 58.35600 -14.97300 1.000 25.05921 227 ARG B CA 1
ATOM 3923 C C . ARG B 1 227 ? 39.94600 58.35900 -14.78200 1.000 24.81881 227 ARG B C 1
ATOM 3924 O O . ARG B 1 227 ? 39.21700 58.73300 -15.70700 1.000 23.18959 227 ARG B O 1
ATOM 3932 N N . LEU B 1 228 ? 39.46400 57.95000 -13.61500 1.000 24.41996 228 LEU B N 1
ATOM 3933 C CA . LEU B 1 228 ? 38.04100 57.90000 -13.32300 1.000 24.13959 228 LEU B CA 1
ATOM 3934 C C . LEU B 1 228 ? 37.75300 58.71700 -12.07400 1.000 25.94436 228 LEU B C 1
ATOM 3935 O O . LEU B 1 228 ? 38.50200 58.65700 -11.09400 1.000 28.31054 228 LEU B O 1
ATOM 3940 N N . ALA B 1 229 ? 36.66700 59.48300 -12.11300 1.000 24.92484 229 ALA B N 1
ATOM 3941 C CA . ALA B 1 229 ? 36.25100 60.29100 -10.97900 1.000 26.87223 229 ALA B CA 1
ATOM 3942 C C . ALA B 1 229 ? 34.75500 60.12400 -10.76100 1.000 21.85081 229 ALA B C 1
ATOM 3943 O O . ALA B 1 229 ? 34.00600 59.78500 -11.68000 1.000 20.50197 229 ALA B O 1
ATOM 3945 N N . PHE B 1 230 ? 34.32400 60.35700 -9.52500 1.000 19.66178 230 PHE B N 1
ATOM 3946 C CA . PHE B 1 230 ? 32.91000 60.39400 -9.19100 1.000 23.61657 230 PHE B CA 1
ATOM 3947 C C . PHE B 1 230 ? 32.52600 61.80500 -8.77900 1.000 22.82831 230 PHE B C 1
ATOM 3948 O O . PHE B 1 230 ? 33.23700 62.45600 -8.00600 1.000 22.47042 230 PHE B O 1
ATOM 3956 N N . ARG B 1 231 ? 31.39100 62.26300 -9.29300 1.000 23.67274 231 ARG B N 1
ATOM 3957 C CA . ARG B 1 231 ? 30.83500 63.56400 -8.95800 1.000 26.38479 231 ARG B CA 1
ATOM 3958 C C . ARG B 1 231 ? 29.43200 63.34800 -8.41600 1.000 22.39075 231 ARG B C 1
ATOM 3959 O O . ARG B 1 231 ? 28.55400 62.86300 -9.13600 1.000 21.92316 231 ARG B O 1
ATOM 3967 N N . ALA B 1 232 ? 29.23100 63.67700 -7.14500 1.000 21.61680 232 ALA B N 1
ATOM 3968 C CA . ALA B 1 232 ? 27.90500 63.61100 -6.55900 1.000 23.43691 232 ALA B CA 1
ATOM 3969 C C . ALA B 1 232 ? 27.06300 64.77900 -7.05200 1.000 35.50549 232 ALA B C 1
ATOM 3970 O O . ALA B 1 232 ? 27.54700 65.91000 -7.16300 1.000 32.11819 232 ALA B O 1
ATOM 3972 N N . GLY B 1 233 ? 25.80300 64.50300 -7.35500 1.000 31.18092 233 GLY B N 1
ATOM 3973 C CA . GLY B 1 233 ? 24.92100 65.54900 -7.82700 1.000 35.51019 233 GLY B CA 1
ATOM 3974 C C . GLY B 1 233 ? 23.55400 64.99800 -8.16600 1.000 37.50814 233 GLY B C 1
ATOM 3975 O O . GLY B 1 233 ? 23.37600 63.79400 -8.38000 1.000 32.81758 233 GLY B O 1
ATOM 3976 N N . ASP B 1 234 ? 22.59100 65.91000 -8.20600 1.000 30.80262 234 ASP B N 1
ATOM 3977 C CA . ASP B 1 234 ? 21.21000 65.62900 -8.58100 1.000 32.25400 234 ASP B CA 1
ATOM 3978 C C . ASP B 1 234 ? 20.99900 66.23800 -9.96200 1.000 25.25909 234 ASP B C 1
ATOM 3979 O O . ASP B 1 234 ? 20.99000 67.46500 -10.10200 1.000 26.08789 234 ASP B O 1
ATOM 3984 N N . PHE B 1 235 ? 20.83300 65.39400 -10.98800 1.000 23.86319 235 PHE B N 1
ATOM 3985 C CA . PHE B 1 235 ? 20.78600 65.98300 -12.32200 1.000 21.46854 235 PHE B CA 1
ATOM 3986 C C . PHE B 1 235 ? 19.49700 66.74900 -12.59000 1.000 20.48809 235 PHE B C 1
ATOM 3987 O O . PHE B 1 235 ? 19.39700 67.40100 -13.63400 1.000 25.92386 235 PHE B O 1
ATOM 3995 N N . PHE B 1 236 ? 18.53000 66.72200 -11.67700 1.000 22.10929 236 PHE B N 1
ATOM 3996 C CA . PHE B 1 236 ? 17.35500 67.57300 -11.80700 1.000 30.09448 236 PHE B CA 1
ATOM 3997 C C . PHE B 1 236 ? 17.50400 68.90300 -11.08400 1.000 31.17253 236 PHE B C 1
ATOM 3998 O O . PHE B 1 236 ? 16.56700 69.70700 -11.10300 1.000 38.71850 236 PHE B O 1
ATOM 4006 N N . ALA B 1 237 ? 18.65500 69.16700 -10.46500 1.000 26.10461 237 ALA B N 1
ATOM 4007 C CA . ALA B 1 237 ? 18.83000 70.38600 -9.69400 1.000 25.47026 237 ALA B CA 1
ATOM 4008 C C . ALA B 1 237 ? 20.13700 71.12400 -9.95300 1.000 25.10611 237 ALA B C 1
ATOM 4009 O O . ALA B 1 237 ? 20.32500 72.21000 -9.39500 1.000 30.64440 237 ALA B O 1
ATOM 4011 N N . GLU B 1 238 ? 21.04200 70.58700 -10.76300 1.000 23.10117 238 GLU B N 1
ATOM 4012 C CA . GLU B 1 238 ? 22.33000 71.23400 -10.97100 1.000 25.76886 238 GLU B CA 1
ATOM 4013 C C . GLU B 1 238 ? 22.83200 70.89800 -12.36400 1.000 24.65094 238 GLU B C 1
ATOM 4014 O O . GLU B 1 238 ? 22.32500 69.97500 -13.01400 1.000 19.62555 238 GLU B O 1
ATOM 4020 N N . PRO B 1 239 ? 23.82200 71.63800 -12.86100 1.000 22.30502 239 PRO B N 1
ATOM 4021 C CA . PRO B 1 239 ? 24.33500 71.36400 -14.20500 1.000 19.82119 239 PRO B CA 1
ATOM 4022 C C . PRO B 1 239 ? 25.08200 70.04300 -14.25700 1.000 19.81720 239 PRO B C 1
ATOM 4023 O O . PRO B 1 239 ? 25.56000 69.52100 -13.24800 1.000 23.54368 239 PRO B O 1
ATOM 4027 N N . LEU B 1 240 ? 25.17600 69.50300 -15.46600 1.000 17.18592 240 LEU B N 1
ATOM 4028 C CA . LEU B 1 240 ? 25.90800 68.27000 -15.68800 1.000 18.40297 240 LEU B CA 1
ATOM 4029 C C . LEU B 1 240 ? 27.39300 68.56500 -15.86700 1.000 19.11731 240 LEU B C 1
ATOM 4030 O O . LEU B 1 240 ? 27.78100 69.68600 -16.21200 1.000 19.47714 240 LEU B O 1
ATOM 4035 N N . PRO B 1 241 ? 28.25300 67.58400 -15.60600 1.000 21.80858 241 PRO B N 1
ATOM 4036 C CA . PRO B 1 241 ? 29.68400 67.79600 -15.84200 1.000 19.89038 241 PRO B CA 1
ATOM 4037 C C . PRO B 1 241 ? 29.96600 67.98700 -17.32100 1.000 17.88411 241 PRO B C 1
ATOM 4038 O O . PRO B 1 241 ? 29.35100 67.34900 -18.17900 1.000 16.94321 241 PRO B O 1
ATOM 4042 N N . GLN B 1 242 ? 30.89400 68.88800 -17.61500 1.000 15.94957 242 GLN B N 1
ATOM 4043 C CA . GLN B 1 242 ? 31.35700 69.03200 -18.98600 1.000 16.26795 242 GLN B CA 1
ATOM 4044 C C . GLN B 1 242 ? 32.23300 67.84900 -19.37100 1.000 19.63415 242 GLN B C 1
ATOM 4045 O O . GLN B 1 242 ? 33.07200 67.39200 -18.58900 1.000 19.34215 242 GLN B O 1
ATOM 4051 N N . ALA B 1 243 ? 32.01900 67.34800 -20.58300 1.000 14.76756 243 ALA B N 1
ATOM 4052 C CA . ALA B 1 243 ? 32.83000 66.28700 -21.15900 1.000 14.82872 243 ALA B CA 1
ATOM 4053 C C . ALA B 1 243 ? 32.56000 66.28600 -22.65300 1.000 16.99026 243 ALA B C 1
ATOM 4054 O O . ALA B 1 243 ? 31.61200 66.91900 -23.12700 1.000 14.83771 243 ALA B O 1
ATOM 4056 N N . ASP B 1 244 ? 33.41000 65.56800 -23.39100 1.000 13.05365 244 ASP B N 1
ATOM 4057 C CA . ASP B 1 244 ? 33.21700 65.46800 -24.83500 1.000 13.95245 244 ASP B CA 1
ATOM 4058 C C . ASP B 1 244 ? 32.02700 64.58600 -25.18500 1.000 15.75696 244 ASP B C 1
ATOM 4059 O O . ASP B 1 244 ? 31.44400 64.74000 -26.26100 1.000 12.97848 244 ASP B O 1
ATOM 4064 N N . ALA B 1 245 ? 31.67400 63.65000 -24.31000 1.000 13.89198 245 ALA B N 1
ATOM 4065 C CA . ALA B 1 245 ? 30.57400 62.72600 -24.55300 1.000 12.53508 245 ALA B CA 1
ATOM 4066 C C . ALA B 1 245 ? 29.81200 62.52200 -23.25300 1.000 15.57334 245 ALA B C 1
ATOM 4067 O O . ALA B 1 245 ? 30.42500 62.27900 -22.21100 1.000 11.64942 245 ALA B O 1
ATOM 4069 N N . LEU B 1 246 ? 28.48900 62.64100 -23.31300 1.000 12.19937 246 LEU B N 1
ATOM 4070 C CA . LEU B 1 246 ? 27.61600 62.37900 -22.17700 1.000 10.34571 246 LEU B CA 1
ATOM 4071 C C . LEU B 1 246 ? 26.76700 61.15000 -22.47300 1.000 11.32632 246 LEU B C 1
ATOM 4072 O O . LEU B 1 246 ? 26.23200 61.00700 -23.58000 1.000 14.19215 246 LEU B O 1
ATOM 4077 N N . VAL B 1 247 ? 26.65200 60.26100 -21.48600 1.000 10.11364 247 VAL B N 1
ATOM 4078 C CA . VAL B 1 247 ? 25.94500 58.99300 -21.64300 1.000 10.77803 247 VAL B CA 1
ATOM 4079 C C . VAL B 1 247 ? 24.74500 58.96900 -20.70500 1.000 11.97226 247 VAL B C 1
ATOM 4080 O O . VAL B 1 247 ? 24.86800 59.30100 -19.51900 1.000 12.68218 247 VAL B O 1
ATOM 4084 N N . PHE B 1 248 ? 23.58900 58.57400 -21.24200 1.000 10.96688 248 PHE B N 1
ATOM 4085 C CA . PHE B 1 248 ? 22.33200 58.42800 -20.50600 1.000 11.71630 248 PHE B CA 1
ATOM 4086 C C . PHE B 1 248 ? 21.82400 57.01000 -20.72600 1.000 12.08355 248 PHE B C 1
ATOM 4087 O O . PHE B 1 248 ? 21.13500 56.74500 -21.71400 1.000 11.47269 248 PHE B O 1
ATOM 4095 N N . GLY B 1 249 ? 22.14600 56.10600 -19.80300 1.000 14.04504 249 GLY B N 1
ATOM 4096 C CA . GLY B 1 249 ? 21.67500 54.74100 -19.92800 1.000 11.30798 249 GLY B CA 1
ATOM 4097 C C . GLY B 1 249 ? 20.48400 54.46400 -19.04000 1.000 14.59738 249 GLY B C 1
ATOM 4098 O O . GLY B 1 249 ? 20.61600 54.47200 -17.81300 1.000 15.44432 249 GLY B O 1
ATOM 4099 N N . HIS B 1 250 ? 19.32300 54.22400 -19.65200 1.000 14.57368 250 HIS B N 1
ATOM 4100 C CA . HIS B 1 250 ? 18.08500 53.95400 -18.92400 1.000 12.97671 250 HIS B CA 1
ATOM 4101 C C . HIS B 1 250 ? 17.80500 55.05700 -17.90600 1.000 14.41959 250 HIS B C 1
ATOM 4102 O O . HIS B 1 250 ? 17.49200 54.80300 -16.73800 1.000 18.18687 250 HIS B O 1
ATOM 4109 N N . ILE B 1 251 ? 17.95100 56.30200 -18.36000 1.000 14.61477 251 ILE B N 1
ATOM 4110 C CA . ILE B 1 251 ? 17.68500 57.47200 -17.53300 1.000 14.10050 251 ILE B CA 1
ATOM 4111 C C . ILE B 1 251 ? 16.37300 58.12300 -17.95500 1.000 15.70895 251 ILE B C 1
ATOM 4112 O O . ILE B 1 251 ? 15.44700 58.26200 -17.14800 1.000 15.85490 251 ILE B O 1
ATOM 4117 N N . LEU B 1 252 ? 16.28300 58.53100 -19.22500 1.000 12.92983 252 LEU B N 1
ATOM 4118 C CA . LEU B 1 252 ? 15.15100 59.35200 -19.65200 1.000 14.88417 252 LEU B CA 1
ATOM 4119 C C . LEU B 1 252 ? 13.82300 58.61600 -19.50400 1.000 14.53676 252 LEU B C 1
ATOM 4120 O O . LEU B 1 252 ? 12.80000 59.24200 -19.21500 1.000 15.81010 252 LEU B O 1
ATOM 4125 N N . SER B 1 253 ? 13.82800 57.29500 -19.67500 1.000 14.13209 253 SER B N 1
ATOM 4126 C CA . SER B 1 253 ? 12.60000 56.50700 -19.63500 1.000 16.02012 253 SER B CA 1
ATOM 4127 C C . SER B 1 253 ? 11.94300 56.49400 -18.25800 1.000 18.31665 253 SER B C 1
ATOM 4128 O O . SER B 1 253 ? 10.76500 56.13800 -18.15600 1.000 19.12677 253 SER B O 1
ATOM 4131 N N . ASN B 1 254 ? 12.66500 56.86200 -17.19900 1.000 16.92061 254 ASN B N 1
ATOM 4132 C CA . ASN B 1 254 ? 12.10000 56.78800 -15.85500 1.000 19.38500 254 ASN B CA 1
ATOM 4133 C C . ASN B 1 254 ? 11.18900 57.95700 -15.52000 1.000 18.43563 254 ASN B C 1
ATOM 4134 O O . ASN B 1 254 ? 10.49300 57.90400 -14.49700 1.000 18.74140 254 ASN B O 1
ATOM 4139 N N . TRP B 1 255 ? 11.16200 58.99000 -16.35500 1.000 19.62112 255 TRP B N 1
ATOM 4140 C CA . TRP B 1 255 ? 10.56400 60.26800 -16.01000 1.000 19.34559 255 TRP B CA 1
ATOM 4141 C C . TRP B 1 255 ? 9.57400 60.67800 -17.08800 1.000 15.38819 255 TRP B C 1
ATOM 4142 O O . TRP B 1 255 ? 9.65600 60.22700 -18.23100 1.000 16.22968 255 TRP B O 1
ATOM 4153 N N . ALA B 1 256 ? 8.63000 61.54000 -16.71500 1.000 19.67022 256 ALA B N 1
ATOM 4154 C CA . ALA B 1 256 ? 7.73100 62.08800 -17.71600 1.000 24.23367 256 ALA B CA 1
ATOM 4155 C C . ALA B 1 256 ? 8.51600 62.95300 -18.69800 1.000 19.67798 256 ALA B C 1
ATOM 4156 O O . ALA B 1 256 ? 9.63400 63.39500 -18.42000 1.000 18.05690 256 ALA B O 1
ATOM 4158 N N . LEU B 1 257 ? 7.91100 63.19000 -19.86100 1.000 17.47922 257 LEU B N 1
ATOM 4159 C CA . LEU B 1 257 ? 8.63600 63.81500 -20.96300 1.000 17.68292 257 LEU B CA 1
ATOM 4160 C C . LEU B 1 257 ? 9.21200 65.19500 -20.65500 1.000 16.32206 257 LEU B C 1
ATOM 4161 O O . LEU B 1 257 ? 10.34900 65.45700 -21.08400 1.000 17.66016 257 LEU B O 1
ATOM 4166 N N . PRO B 1 258 ? 8.52200 66.11600 -19.97100 1.000 20.84530 258 PRO B N 1
ATOM 4167 C CA . PRO B 1 258 ? 9.16200 67.41600 -19.70100 1.000 18.59921 258 PRO B CA 1
ATOM 4168 C C . PRO B 1 258 ? 10.45200 67.29000 -18.91300 1.000 22.05552 258 PRO B C 1
ATOM 4169 O O . PRO B 1 258 ? 11.39300 68.05600 -19.15500 1.000 21.37789 258 PRO B O 1
ATOM 4173 N N . LYS B 1 259 ? 10.53300 66.32700 -17.99100 1.000 21.40525 259 LYS B N 1
ATOM 4174 C CA . LYS B 1 259 ? 11.76200 66.13600 -17.22600 1.000 23.99649 259 LYS B CA 1
ATOM 4175 C C . LYS B 1 259 ? 12.88100 65.58600 -18.10000 1.000 20.11519 259 LYS B C 1
ATOM 4176 O O . LYS B 1 259 ? 14.03900 66.00400 -17.97300 1.000 22.47141 259 LYS B O 1
ATOM 4179 N N . ALA B 1 260 ? 12.56000 64.64200 -18.98900 1.000 20.61288 260 ALA B N 1
ATOM 4180 C CA . ALA B 1 260 ? 13.55700 64.14700 -19.93200 1.000 22.90264 260 ALA B CA 1
ATOM 4181 C C . ALA B 1 260 ? 14.11600 65.27900 -20.78300 1.000 23.01115 260 ALA B C 1
ATOM 4182 O O . ALA B 1 260 ? 15.32400 65.33400 -21.04600 1.000 21.00664 260 ALA B O 1
ATOM 4184 N N . LYS B 1 261 ? 13.25600 66.20400 -21.21300 1.000 20.76743 261 LYS B N 1
ATOM 4185 C CA . LYS B 1 261 ? 13.72600 67.28900 -22.06400 1.000 22.40648 261 LYS B CA 1
ATOM 4186 C C . LYS B 1 261 ? 14.65300 68.24400 -21.31800 1.000 19.53074 261 LYS B C 1
ATOM 4187 O O . LYS B 1 261 ? 15.57500 68.79500 -21.92800 1.000 20.79020 261 LYS B O 1
ATOM 4193 N N . THR B 1 262 ? 14.44800 68.45300 -20.01200 1.000 18.80409 262 THR B N 1
ATOM 4194 C CA . THR B 1 262 ? 15.40000 69.28100 -19.27500 1.000 19.84573 262 THR B CA 1
ATOM 4195 C C . THR B 1 262 ? 16.78000 68.63500 -19.24200 1.000 15.96105 262 THR B C 1
ATOM 4196 O O . THR B 1 262 ? 17.79700 69.33900 -19.24600 1.000 18.94627 262 THR B O 1
ATOM 4200 N N . LEU B 1 263 ? 16.83800 67.30200 -19.24000 1.000 18.46096 263 LEU B N 1
ATOM 4201 C CA . LEU B 1 263 ? 18.13200 66.62900 -19.24300 1.000 12.37750 263 LEU B CA 1
ATOM 4202 C C . LEU B 1 263 ? 18.83500 66.79600 -20.58500 1.000 16.08613 263 LEU B C 1
ATOM 4203 O O . LEU B 1 263 ? 20.05800 66.98300 -20.63300 1.000 15.92574 263 LEU B O 1
ATOM 4208 N N . LEU B 1 264 ? 18.08400 66.73300 -21.68600 1.000 14.68262 264 LEU B N 1
ATOM 4209 C CA . LEU B 1 264 ? 18.69300 66.95500 -22.99100 1.000 16.08612 264 LEU B CA 1
ATOM 4210 C C . LEU B 1 264 ? 19.19000 68.38600 -23.13500 1.000 17.55966 264 LEU B C 1
ATOM 4211 O O . LEU B 1 264 ? 20.22300 68.61700 -23.77500 1.000 15.39298 264 LEU B O 1
ATOM 4216 N N . ARG B 1 265 ? 18.48100 69.35600 -22.54700 1.000 15.92556 265 ARG B N 1
ATOM 4217 C CA . ARG B 1 265 ? 18.97700 70.72900 -22.54600 1.000 13.94791 265 ARG B CA 1
ATOM 4218 C C . ARG B 1 265 ? 20.28000 70.83200 -21.76900 1.000 16.94835 265 ARG B C 1
ATOM 4219 O O . ARG B 1 265 ? 21.24100 71.45700 -22.22700 1.000 16.72835 265 ARG B O 1
ATOM 4223 N N . LYS B 1 266 ? 20.32700 70.21600 -20.58500 1.000 14.55074 266 LYS B N 1
ATOM 4224 C CA . LYS B 1 266 ? 21.55100 70.21900 -19.79300 1.000 16.51155 266 LYS B CA 1
ATOM 4225 C C . LYS B 1 266 ? 22.68500 69.51600 -20.52300 1.000 12.54028 266 LYS B C 1
ATOM 4226 O O . LYS B 1 266 ? 23.84400 69.93700 -20.43300 1.000 16.23732 266 LYS B O 1
ATOM 4232 N N . ALA B 1 267 ? 22.37700 68.43100 -21.24000 1.000 16.07933 267 ALA B N 1
ATOM 4233 C CA . ALA B 1 267 ? 23.42100 67.75100 -21.99800 1.000 14.38332 267 ALA B CA 1
ATOM 4234 C C . ALA B 1 267 ? 23.98300 68.66300 -23.07700 1.000 17.05840 267 ALA B C 1
ATOM 4235 O O . ALA B 1 267 ? 25.20500 68.75300 -23.25200 1.000 16.24292 267 ALA B O 1
ATOM 4237 N N . HIS B 1 268 ? 23.10400 69.36600 -23.79500 1.000 13.39542 268 HIS B N 1
ATOM 4238 C CA . HIS B 1 268 ? 23.56100 70.30300 -24.81100 1.000 16.80193 268 HIS B CA 1
ATOM 4239 C C . HIS B 1 268 ? 24.43900 71.39200 -24.20500 1.000 16.10335 268 HIS B C 1
ATOM 4240 O O . HIS B 1 268 ? 25.44100 71.79600 -24.80500 1.000 15.87431 268 HIS B O 1
ATOM 4247 N N . GLU B 1 269 ? 24.08900 71.86400 -23.00500 1.000 15.25539 269 GLU B N 1
ATOM 4248 C CA . GLU B 1 269 ? 24.86500 72.92200 -22.36400 1.000 16.04470 269 GLU B CA 1
ATOM 4249 C C . GLU B 1 269 ? 26.21600 72.41700 -21.86500 1.000 15.33949 269 GLU B C 1
ATOM 4250 O O . GLU B 1 269 ? 27.17000 73.19700 -21.78600 1.000 18.77403 269 GLU B O 1
ATOM 4256 N N . ALA B 1 270 ? 26.32800 71.12200 -21.55200 1.000 15.45309 270 ALA B N 1
ATOM 4257 C CA . ALA B 1 270 ? 27.56700 70.57700 -21.00700 1.000 16.09068 270 ALA B CA 1
ATOM 4258 C C . ALA B 1 270 ? 28.56800 70.18600 -22.08200 1.000 13.41156 270 ALA B C 1
ATOM 4259 O O . ALA B 1 270 ? 29.76100 70.05800 -21.78200 1.000 15.02371 270 ALA B O 1
ATOM 4261 N N . LEU B 1 271 ? 28.12600 70.01000 -23.30200 1.000 12.09404 271 LEU B N 1
ATOM 4262 C CA . LEU B 1 271 ? 28.97500 69.48700 -24.35900 1.000 11.95145 271 LEU B CA 1
ATOM 4263 C C . LEU B 1 271 ? 29.70000 70.61000 -25.09300 1.000 15.14448 271 LEU B C 1
ATOM 4264 O O . LEU B 1 271 ? 29.22200 71.75000 -25.13000 1.000 17.53793 271 LEU B O 1
ATOM 4269 N N . PRO B 1 272 ? 30.85300 70.30700 -25.67900 1.000 14.02342 272 PRO B N 1
ATOM 4270 C CA . PRO B 1 272 ? 31.50400 71.24300 -26.59500 1.000 13.10124 272 PRO B CA 1
ATOM 4271 C C . PRO B 1 272 ? 30.96500 71.05800 -28.00900 1.000 13.12756 272 PRO B C 1
ATOM 4272 O O . PRO B 1 272 ? 30.21400 70.12700 -28.29800 1.000 17.68534 272 PRO B O 1
ATOM 4276 N N . GLU B 1 273 ? 31.38300 71.95700 -28.90100 1.000 16.61430 273 GLU B N 1
ATOM 4277 C CA . GLU B 1 273 ? 31.08000 71.74800 -30.31100 1.000 17.39153 273 GLU B CA 1
ATOM 4278 C C . GLU B 1 273 ? 31.72200 70.44700 -30.77000 1.000 13.75442 273 GLU B C 1
ATOM 4279 O O . GLU B 1 273 ? 32.90100 70.20000 -30.50800 1.000 16.03771 273 GLU B O 1
ATOM 4285 N N . GLY B 1 274 ? 30.94200 69.60700 -31.44700 1.000 15.07899 274 GLY B N 1
ATOM 4286 C CA . GLY B 1 274 ? 31.41100 68.30800 -31.87300 1.000 16.67964 274 GLY B CA 1
ATOM 4287 C C . GLY B 1 274 ? 31.26800 67.21500 -30.83900 1.000 14.35420 274 GLY B C 1
ATOM 4288 O O . GLY B 1 274 ? 31.50300 66.04300 -31.16600 1.000 18.73021 274 GLY B O 1
ATOM 4289 N N . GLY B 1 275 ? 30.89900 67.55700 -29.60300 1.000 14.79226 275 GLY B N 1
ATOM 4290 C CA . GLY B 1 275 ? 30.64100 66.54500 -28.60100 1.000 14.74122 275 GLY B CA 1
ATOM 4291 C C . GLY B 1 275 ? 29.36400 65.77800 -28.88800 1.000 13.86062 275 GLY B C 1
ATOM 4292 O O . GLY B 1 275 ? 28.52300 66.18800 -29.68300 1.000 14.84270 275 GLY B O 1
ATOM 4293 N N . ILE B 1 276 ? 29.20800 64.63100 -28.23200 1.000 13.15448 276 ILE B N 1
ATOM 4294 C CA . ILE B 1 276 ? 28.06200 63.77500 -28.51000 1.000 11.01665 276 ILE B CA 1
ATOM 4295 C C . ILE B 1 276 ? 27.31100 63.47200 -27.22600 1.000 15.32342 276 ILE B C 1
ATOM 4296 O O . ILE B 1 276 ? 27.88400 63.46200 -26.13200 1.000 12.77845 276 ILE B O 1
ATOM 4301 N N . VAL B 1 277 ? 26.01300 63.22400 -27.37200 1.000 12.57510 277 VAL B N 1
ATOM 4302 C CA . VAL B 1 277 ? 25.19600 62.63300 -26.31900 1.000 12.18135 277 VAL B CA 1
ATOM 4303 C C . VAL B 1 277 ? 24.79200 61.24100 -26.78600 1.000 13.02425 277 VAL B C 1
ATOM 4304 O O . VAL B 1 277 ? 24.46100 61.03900 -27.96000 1.000 13.23197 277 VAL B O 1
ATOM 4308 N N . VAL B 1 278 ? 24.88100 60.27100 -25.88300 1.000 10.97380 278 VAL B N 1
ATOM 4309 C CA . VAL B 1 278 ? 24.56500 58.87800 -26.17900 1.000 11.04936 278 VAL B CA 1
ATOM 4310 C C . VAL B 1 278 ? 23.47100 58.44900 -25.21700 1.000 11.17832 278 VAL B C 1
ATOM 4311 O O . VAL B 1 278 ? 23.69000 58.41200 -24.00100 1.000 13.81451 278 VAL B O 1
ATOM 4315 N N . ILE B 1 279 ? 22.29500 58.14000 -25.75700 1.000 10.48353 279 ILE B N 1
ATOM 4316 C CA . ILE B 1 279 ? 21.12900 57.74900 -24.97300 1.000 11.72094 279 ILE B CA 1
ATOM 4317 C C . ILE B 1 279 ? 20.81800 56.30800 -25.32500 1.000 13.50360 279 ILE B C 1
ATOM 4318 O O . ILE B 1 279 ? 20.57600 56.00400 -26.49500 1.000 15.39939 279 ILE B O 1
ATOM 4323 N N . TYR B 1 280 ? 20.81900 55.40700 -24.34400 1.000 9.58573 280 TYR B N 1
ATOM 4324 C CA . TYR B 1 280 ? 20.45800 54.03700 -24.68600 1.000 9.74783 280 TYR B CA 1
ATOM 4325 C C . TYR B 1 280 ? 19.35600 53.52200 -23.76800 1.000 10.35549 280 TYR B C 1
ATOM 4326 O O . TYR B 1 280 ? 19.25500 53.90200 -22.60000 1.000 11.68038 280 TYR B O 1
ATOM 4335 N N . GLU B 1 281 ? 18.49800 52.68900 -24.35600 1.000 11.16385 281 GLU B N 1
ATOM 4336 C CA . GLU B 1 281 ? 17.24700 52.22000 -23.77300 1.000 9.83534 281 GLU B CA 1
ATOM 4337 C C . GLU B 1 281 ? 16.87200 50.92500 -24.47100 1.000 10.01083 281 GLU B C 1
ATOM 4338 O O . GLU B 1 281 ? 17.43600 50.57100 -25.50600 1.000 10.97072 281 GLU B O 1
ATOM 4344 N N . THR B 1 282 ? 15.87200 50.24000 -23.92000 1.000 12.29955 282 THR B N 1
ATOM 4345 C CA A THR B 1 282 ? 15.17800 49.17000 -24.62600 0.521 12.79724 282 THR B CA 1
ATOM 4346 C CA B THR B 1 282 ? 15.21400 49.16600 -24.66900 0.479 12.78258 282 THR B CA 1
ATOM 4347 C C . THR B 1 282 ? 14.15900 49.81300 -25.56700 1.000 9.38732 282 THR B C 1
ATOM 4348 O O . THR B 1 282 ? 12.94800 49.72900 -25.35900 1.000 10.24066 282 THR B O 1
ATOM 4355 N N . LEU B 1 283 ? 14.66800 50.49400 -26.59400 1.000 10.75736 283 LEU B N 1
ATOM 4356 C CA . LEU B 1 283 ? 13.81000 51.28800 -27.46700 1.000 8.90132 283 LEU B CA 1
ATOM 4357 C C . LEU B 1 283 ? 12.80000 50.42200 -28.20600 1.000 10.92985 283 LEU B C 1
ATOM 4358 O O . LEU B 1 283 ? 13.10300 49.30600 -28.63100 1.000 12.15610 283 LEU B O 1
ATOM 4363 N N . ILE B 1 284 ? 11.59700 50.96600 -28.37100 1.000 11.01906 284 ILE B N 1
ATOM 4364 C CA . ILE B 1 284 ? 10.61100 50.40300 -29.28300 1.000 8.93947 284 ILE B CA 1
ATOM 4365 C C . ILE B 1 284 ? 11.02200 50.75500 -30.70800 1.000 8.21974 284 ILE B C 1
ATOM 4366 O O . ILE B 1 284 ? 11.61000 51.81200 -30.95500 1.000 10.33778 284 ILE B O 1
ATOM 4371 N N . ASP B 1 285 ? 10.75600 49.86100 -31.66000 1.000 10.14546 285 ASP B N 1
ATOM 4372 C CA . ASP B 1 285 ? 11.01800 50.19700 -33.05400 1.000 11.53968 285 ASP B CA 1
ATOM 4373 C C . ASP B 1 285 ? 10.15200 51.38200 -33.46500 1.000 11.52236 285 ASP B C 1
ATOM 4374 O O . ASP B 1 285 ? 9.07600 51.60900 -32.90900 1.000 9.45155 285 ASP B O 1
ATOM 4379 N N . ASP B 1 286 ? 10.63000 52.14400 -34.45500 1.000 9.80918 286 ASP B N 1
ATOM 4380 C CA . ASP B 1 286 ? 9.94400 53.38500 -34.81800 1.000 10.79006 286 ASP B CA 1
ATOM 4381 C C . ASP B 1 286 ? 8.49900 53.15100 -35.25700 1.000 12.26078 286 ASP B C 1
ATOM 4382 O O . ASP B 1 286 ? 7.64300 54.01700 -35.04600 1.000 12.59009 286 ASP B O 1
ATOM 4387 N N . GLU B 1 287 ? 8.19900 52.00500 -35.87500 1.000 10.97871 287 GLU B N 1
ATOM 4388 C CA . GLU B 1 287 ? 6.83000 51.73300 -36.31200 1.000 11.24013 287 GLU B CA 1
ATOM 4389 C C . GLU B 1 287 ? 5.95300 51.15800 -35.20800 1.000 11.76670 287 GLU B C 1
ATOM 4390 O O . GLU B 1 287 ? 4.75800 50.94800 -35.43900 1.000 12.06110 287 GLU B O 1
ATOM 4396 N N . ARG B 1 288 ? 6.51300 50.91600 -34.02300 1.000 11.74103 288 ARG B N 1
ATOM 4397 C CA . ARG B 1 288 ? 5.76100 50.37400 -32.88800 1.000 8.88077 288 ARG B CA 1
ATOM 4398 C C . ARG B 1 288 ? 4.99700 49.10900 -33.27800 1.000 9.06776 288 ARG B C 1
ATOM 4399 O O . ARG B 1 288 ? 3.83500 48.92000 -32.91500 1.000 10.68694 288 ARG B O 1
ATOM 4407 N N . ARG B 1 289 ? 5.65300 48.22300 -34.03100 1.000 10.20693 289 ARG B N 1
ATOM 4408 C CA . ARG B 1 289 ? 4.99700 46.96800 -34.37400 1.000 10.82850 289 ARG B CA 1
ATOM 4409 C C . ARG B 1 289 ? 5.90500 45.75100 -34.30100 1.000 14.49008 289 ARG B C 1
ATOM 4410 O O . ARG B 1 289 ? 5.43000 44.64400 -34.57900 1.000 16.15662 289 ARG B O 1
ATOM 4418 N N . GLU B 1 290 ? 7.16600 45.89900 -33.90200 1.000 12.60976 290 GLU B N 1
ATOM 4419 C CA . GLU B 1 290 ? 8.10200 44.77900 -33.95200 1.000 14.92985 290 GLU B CA 1
ATOM 4420 C C . GLU B 1 290 ? 8.71800 44.41800 -32.61100 1.000 13.77886 290 GLU B C 1
ATOM 4421 O O . GLU B 1 290 ? 8.88000 43.22600 -32.31600 1.000 14.67639 290 GLU B O 1
ATOM 4427 N N . ASN B 1 291 ? 9.08200 45.40700 -31.79300 1.000 11.97246 291 ASN B N 1
ATOM 4428 C CA . ASN B 1 291 ? 10.00800 45.19300 -30.67800 1.000 12.53985 291 ASN B CA 1
ATOM 4429 C C . ASN B 1 291 ? 9.22800 44.81900 -29.42200 1.000 10.80512 291 ASN B C 1
ATOM 4430 O O . ASN B 1 291 ? 8.79200 45.68000 -28.66100 1.000 11.88988 291 ASN B O 1
ATOM 4435 N N . VAL B 1 292 ? 9.06900 43.51000 -29.18900 1.000 10.52680 292 VAL B N 1
ATOM 4436 C CA . VAL B 1 292 ? 8.33300 43.05500 -28.00400 1.000 8.76505 292 VAL B CA 1
ATOM 4437 C C . VAL B 1 292 ? 9.01300 43.47200 -26.70200 1.000 11.00446 292 VAL B C 1
ATOM 4438 O O . VAL B 1 292 ? 8.31400 43.95900 -25.79800 1.000 9.37064 292 VAL B O 1
ATOM 4442 N N . PRO B 1 293 ? 10.33500 43.30800 -26.52400 1.000 10.89027 293 PRO B N 1
ATOM 4443 C CA . PRO B 1 293 ? 10.93300 43.73000 -25.24300 1.000 10.31874 293 PRO B CA 1
ATOM 4444 C C . PRO B 1 293 ? 10.73900 45.20700 -24.95300 1.000 11.92097 293 PRO B C 1
ATOM 4445 O O . PRO B 1 293 ? 10.45900 45.57100 -23.80500 1.000 10.93865 293 PRO B O 1
ATOM 4449 N N . GLY B 1 294 ? 10.87300 46.06900 -25.96400 1.000 9.53314 294 GLY B N 1
ATOM 4450 C CA . GLY B 1 294 ? 10.67700 47.48900 -25.73900 1.000 9.52676 294 GLY B CA 1
ATOM 4451 C C . GLY B 1 294 ? 9.25100 47.83000 -25.35300 1.000 10.26325 294 GLY B C 1
ATOM 4452 O O . GLY B 1 294 ? 9.01400 48.66900 -24.48000 1.000 10.13660 294 GLY B O 1
ATOM 4453 N N . LEU B 1 295 ? 8.28000 47.18100 -25.99100 1.000 8.18919 295 LEU B N 1
ATOM 4454 C CA . LEU B 1 295 ? 6.88900 47.45100 -25.64600 1.000 7.07486 295 LEU B CA 1
ATOM 4455 C C . LEU B 1 295 ? 6.55400 46.89900 -24.27000 1.000 9.01638 295 LEU B C 1
ATOM 4456 O O . LEU B 1 295 ? 5.88400 47.57200 -23.47500 1.000 9.85718 295 LEU B O 1
ATOM 4461 N N . LEU B 1 296 ? 7.04100 45.69400 -23.95400 1.000 9.73714 296 LEU B N 1
ATOM 4462 C CA . LEU B 1 296 ? 6.86500 45.18000 -22.60000 1.000 9.92028 296 LEU B CA 1
ATOM 4463 C C . LEU B 1 296 ? 7.51900 46.10000 -21.58200 1.000 10.22674 296 LEU B C 1
ATOM 4464 O O . LEU B 1 296 ? 6.97900 46.30400 -20.49300 1.000 9.47200 296 LEU B O 1
ATOM 4469 N N . MET B 1 297 ? 8.66900 46.68700 -21.92700 1.000 9.52806 297 MET B N 1
ATOM 4470 C CA . MET B 1 297 ? 9.31600 47.62400 -21.01000 1.000 10.58224 297 MET B CA 1
ATOM 4471 C C . MET B 1 297 ? 8.45800 48.85800 -20.76500 1.000 10.10340 297 MET B C 1
ATOM 4472 O O . MET B 1 297 ? 8.49400 49.42600 -19.67000 1.000 11.60564 297 MET B O 1
ATOM 4477 N N . SER B 1 298 ? 7.69900 49.31000 -21.76800 1.000 8.84730 298 SER B N 1
ATOM 4478 C CA A SER B 1 298 ? 6.81500 50.44400 -21.52600 0.678 10.91845 298 SER B CA 1
ATOM 4479 C CA B SER B 1 298 ? 6.79400 50.43600 -21.55000 0.322 10.85433 298 SER B CA 1
ATOM 4480 C C . SER B 1 298 ? 5.74800 50.09400 -20.49900 1.000 9.64896 298 SER B C 1
ATOM 4481 O O . SER B 1 298 ? 5.34700 50.95100 -19.70300 1.000 12.39485 298 SER B O 1
ATOM 4486 N N . LEU B 1 299 ? 5.29000 48.84200 -20.48900 1.000 8.14409 299 LEU B N 1
ATOM 4487 C CA . LEU B 1 299 ? 4.32700 48.42500 -19.47900 1.000 8.67523 299 LEU B CA 1
ATOM 4488 C C . LEU B 1 299 ? 4.99900 48.25400 -18.12600 1.000 9.07367 299 LEU B C 1
ATOM 4489 O O . LEU B 1 299 ? 4.38800 48.54600 -17.09300 1.000 10.36208 299 LEU B O 1
ATOM 4494 N N . THR B 1 300 ? 6.25800 47.80300 -18.11100 1.000 7.69106 300 THR B N 1
ATOM 4495 C CA . THR B 1 300 ? 7.02000 47.80000 -16.86600 1.000 9.75765 300 THR B CA 1
ATOM 4496 C C . THR B 1 300 ? 7.12000 49.21000 -16.29300 1.000 10.97167 300 THR B C 1
ATOM 4497 O O . THR B 1 300 ? 6.95100 49.41100 -15.08500 1.000 11.13718 300 THR B O 1
ATOM 4501 N N . MET B 1 301 ? 7.35300 50.20600 -17.15400 1.000 13.13965 301 MET B N 1
ATOM 4502 C CA . MET B 1 301 ? 7.43200 51.58400 -16.67500 1.000 11.00646 301 MET B CA 1
ATOM 4503 C C . MET B 1 301 ? 6.09600 52.05600 -16.10900 1.000 11.85711 301 MET B C 1
ATOM 4504 O O . MET B 1 301 ? 6.06700 52.83000 -15.14700 1.000 13.89836 301 MET B O 1
ATOM 4509 N N . LEU B 1 302 ? 4.98200 51.61200 -16.69900 1.000 9.72505 302 LEU B N 1
ATOM 4510 C CA . LEU B 1 302 ? 3.66900 51.89400 -16.12100 1.000 9.39230 302 LEU B CA 1
ATOM 4511 C C . LEU B 1 302 ? 3.56700 51.32900 -14.71200 1.000 9.09508 302 LEU B C 1
ATOM 4512 O O . LEU B 1 302 ? 3.13700 52.01600 -13.77700 1.000 12.59446 302 LEU B O 1
ATOM 4517 N N . LEU B 1 303 ? 3.98500 50.07600 -14.54000 1.000 10.87672 303 LEU B N 1
ATOM 4518 C CA . LEU B 1 303 ? 3.81200 49.40600 -13.25800 1.000 11.98246 303 LEU B CA 1
ATOM 4519 C C . LEU B 1 303 ? 4.77500 49.92700 -12.19800 1.000 12.56268 303 LEU B C 1
ATOM 4520 O O . LEU B 1 303 ? 4.48200 49.83100 -10.99700 1.000 11.65095 303 LEU B O 1
ATOM 4525 N N . GLU B 1 304 ? 5.91900 50.48200 -12.60900 1.000 12.22603 304 GLU B N 1
ATOM 4526 C CA . GLU B 1 304 ? 6.97000 50.84400 -11.66300 1.000 13.98533 304 GLU B CA 1
ATOM 4527 C C . GLU B 1 304 ? 7.07100 52.33200 -11.35900 1.000 14.86643 304 GLU B C 1
ATOM 4528 O O . GLU B 1 304 ? 7.63800 52.68800 -10.32100 1.000 16.86507 304 GLU B O 1
ATOM 4534 N N . THR B 1 305 ? 6.58600 53.20800 -12.22900 1.000 14.72075 305 THR B N 1
ATOM 4535 C CA . THR B 1 305 ? 6.84600 54.63200 -12.08600 1.000 15.50524 305 THR B CA 1
ATOM 4536 C C . THR B 1 305 ? 5.57500 55.44500 -12.25700 1.000 15.59016 305 THR B C 1
ATOM 4537 O O . THR B 1 305 ? 4.61300 54.99600 -12.89000 1.000 14.48197 305 THR B O 1
ATOM 4541 N N . PRO B 1 306 ? 5.54400 56.66200 -11.70500 1.000 20.27917 306 PRO B N 1
ATOM 4542 C CA . PRO B 1 306 ? 4.37300 57.51900 -11.92700 1.000 20.59380 306 PRO B CA 1
ATOM 4543 C C . PRO B 1 306 ? 4.27800 58.07000 -13.34200 1.000 14.47457 306 PRO B C 1
ATOM 4544 O O . PRO B 1 306 ? 3.16000 58.23600 -13.84400 1.000 18.14248 306 PRO B O 1
ATOM 4548 N N . GLY B 1 307 ? 5.39800 58.33500 -14.01100 1.000 18.09716 307 GLY B N 1
ATOM 4549 C CA . GLY B 1 307 ? 5.33600 58.97300 -15.31700 1.000 16.51430 307 GLY B CA 1
ATOM 4550 C C . GLY B 1 307 ? 6.31000 58.45100 -16.35400 1.000 19.83863 307 GLY B C 1
ATOM 4551 O O . GLY B 1 307 ? 6.39700 59.00300 -17.45800 1.000 16.23754 307 GLY B O 1
ATOM 4552 N N . GLY B 1 308 ? 7.04900 57.39400 -16.02000 1.000 16.56511 308 GLY B N 1
ATOM 4553 C CA . GLY B 1 308 ? 7.99900 56.83600 -16.95700 1.000 16.11827 308 GLY B CA 1
ATOM 4554 C C . GLY B 1 308 ? 7.32500 56.17800 -18.14500 1.000 15.27456 308 GLY B C 1
ATOM 4555 O O . GLY B 1 308 ? 6.14100 55.83500 -18.12700 1.000 14.28332 308 GLY B O 1
ATOM 4556 N N . PHE B 1 309 ? 8.11200 55.98200 -19.20100 1.000 14.78218 309 PHE B N 1
ATOM 4557 C CA . PHE B 1 309 ? 7.59200 55.45400 -20.45300 1.000 15.27097 309 PHE B CA 1
ATOM 4558 C C . PHE B 1 309 ? 8.75800 54.98900 -21.31400 1.000 12.16746 309 PHE B C 1
ATOM 4559 O O . PHE B 1 309 ? 9.86800 55.51400 -21.21100 1.000 15.91527 309 PHE B O 1
ATOM 4567 N N . GLU B 1 310 ? 8.50000 54.00600 -22.16600 1.000 11.73900 310 GLU B N 1
ATOM 4568 C CA . GLU B 1 310 ? 9.46800 53.63600 -23.18500 1.000 10.16543 310 GLU B CA 1
ATOM 4569 C C . GLU B 1 310 ? 9.12000 54.37400 -24.46800 1.000 12.48631 310 GLU B C 1
ATOM 4570 O O . GLU B 1 310 ? 7.95800 54.70900 -24.70700 1.000 15.78786 310 GLU B O 1
ATOM 4576 N N . TYR B 1 311 ? 10.13300 54.63000 -25.29500 1.000 10.99569 311 TYR B N 1
ATOM 4577 C CA . TYR B 1 311 ? 9.93300 55.43900 -26.49000 1.000 9.76940 311 TYR B CA 1
ATOM 4578 C C . TYR B 1 311 ? 10.69500 54.83700 -27.66200 1.000 7.11478 311 TYR B C 1
ATOM 4579 O O . TYR B 1 311 ? 11.39800 53.83000 -27.52900 1.000 8.95322 311 TYR B O 1
ATOM 4588 N N . THR B 1 312 ? 10.53800 55.46100 -28.82700 1.000 10.67740 312 THR B N 1
ATOM 4589 C CA . THR B 1 312 ? 11.22800 55.04300 -30.03800 1.000 9.47016 312 THR B CA 1
ATOM 4590 C C . THR B 1 312 ? 12.42600 55.94100 -30.29800 1.000 11.40070 312 THR B C 1
ATOM 4591 O O . THR B 1 312 ? 12.51600 57.06000 -29.78600 1.000 9.23749 312 THR B O 1
ATOM 4595 N N . GLY B 1 313 ? 13.34900 55.43700 -31.12200 1.000 10.20381 313 GLY B N 1
ATOM 4596 C CA . GLY B 1 313 ? 14.43900 56.28000 -31.58800 1.000 14.05207 313 GLY B CA 1
ATOM 4597 C C . GLY B 1 313 ? 13.94100 57.52600 -32.29700 1.000 12.33679 313 GLY B C 1
ATOM 4598 O O . GLY B 1 313 ? 14.48300 58.61700 -32.10700 1.000 14.09481 313 GLY B O 1
ATOM 4599 N N . ALA B 1 314 ? 12.88100 57.38500 -33.10100 1.000 9.70506 314 ALA B N 1
ATOM 4600 C CA . ALA B 1 314 ? 12.32700 58.53300 -33.81500 1.000 11.42246 314 ALA B CA 1
ATOM 4601 C C . ALA B 1 314 ? 11.80000 59.59300 -32.85200 1.000 14.88709 314 ALA B C 1
ATOM 4602 O O . ALA B 1 314 ? 11.99200 60.79500 -33.08500 1.000 13.64314 314 ALA B O 1
ATOM 4604 N N . ASP B 1 315 ? 11.11300 59.16900 -31.78100 1.000 13.42013 315 ASP B N 1
ATOM 4605 C CA . ASP B 1 315 ? 10.69700 60.10100 -30.73100 1.000 14.86240 315 ASP B CA 1
ATOM 4606 C C . ASP B 1 315 ? 11.89100 60.89200 -30.21400 1.000 14.42525 315 ASP B C 1
ATOM 4607 O O . ASP B 1 315 ? 11.87300 62.12700 -30.16300 1.000 14.23358 315 ASP B O 1
ATOM 4612 N N . CYS B 1 316 ? 12.94400 60.17700 -29.82900 1.000 10.43058 316 CYS B N 1
ATOM 4613 C CA . CYS B 1 316 ? 14.09900 60.81000 -29.20600 1.000 12.23154 316 CYS B CA 1
ATOM 4614 C C . CYS B 1 316 ? 14.80500 61.75400 -30.17600 1.000 13.51426 316 CYS B C 1
ATOM 4615 O O . CYS B 1 316 ? 15.29300 62.81500 -29.77100 1.000 14.62135 316 CYS B O 1
ATOM 4618 N N . ARG B 1 317 ? 14.86100 61.39400 -31.46100 1.000 12.31607 317 ARG B N 1
ATOM 4619 C CA . ARG B 1 317 ? 15.45800 62.29900 -32.43800 1.000 12.79782 317 ARG B CA 1
ATOM 4620 C C . ARG B 1 317 ? 14.71300 63.62700 -32.48200 1.000 12.05982 317 ARG B C 1
ATOM 4621 O O . ARG B 1 317 ? 15.33400 64.68700 -32.62800 1.000 16.45259 317 ARG B O 1
ATOM 4629 N N . GLU B 1 318 ? 13.38300 63.59100 -32.34000 1.000 16.33649 318 GLU B N 1
ATOM 4630 C CA . GLU B 1 318 ? 12.60200 64.82700 -32.28400 1.000 17.29799 318 GLU B CA 1
ATOM 4631 C C . GLU B 1 318 ? 12.99000 65.67300 -31.07700 1.000 19.13018 318 GLU B C 1
ATOM 4632 O O . GLU B 1 318 ? 13.21100 66.88300 -31.20100 1.000 19.17039 318 GLU B O 1
ATOM 4638 N N . TRP B 1 319 ? 13.06300 65.05400 -29.89400 1.000 15.15477 319 TRP B N 1
ATOM 4639 C CA . TRP B 1 319 ? 13.45200 65.80100 -28.69700 1.000 13.33306 319 TRP B CA 1
ATOM 4640 C C . TRP B 1 319 ? 14.84400 66.39800 -28.85200 1.000 16.38705 319 TRP B C 1
ATOM 4641 O O . TRP B 1 319 ? 15.08300 67.55200 -28.47600 1.000 17.68191 319 TRP B O 1
ATOM 4652 N N . LEU B 1 320 ? 15.78000 65.61800 -29.39700 1.000 14.35124 320 LEU B N 1
ATOM 4653 C CA . LEU B 1 320 ? 17.14500 66.10200 -29.57100 1.000 14.16335 320 LEU B CA 1
ATOM 4654 C C . LEU B 1 320 ? 17.20200 67.25600 -30.56400 1.000 19.36838 320 LEU B C 1
ATOM 4655 O O . LEU B 1 320 ? 18.00200 68.18400 -30.39800 1.000 17.80859 320 LEU B O 1
ATOM 4660 N N . ALA B 1 321 ? 16.35900 67.21600 -31.59900 1.000 14.46604 321 ALA B N 1
ATOM 4661 C CA . ALA B 1 321 ? 16.26200 68.34500 -32.51700 1.000 20.00895 321 ALA B CA 1
ATOM 4662 C C . ALA B 1 321 ? 15.77300 69.59300 -31.79400 1.000 18.83215 321 ALA B C 1
ATOM 4663 O O . ALA B 1 321 ? 16.35000 70.67800 -31.94300 1.000 22.55419 321 ALA B O 1
ATOM 4665 N N . ASP B 1 322 ? 14.70800 69.45500 -30.99900 1.000 19.65725 322 ASP B N 1
ATOM 4666 C CA . ASP B 1 322 ? 14.20000 70.58500 -30.22700 1.000 19.20376 322 ASP B CA 1
ATOM 4667 C C . ASP B 1 322 ? 15.26100 71.14600 -29.29000 1.000 24.94571 322 ASP B C 1
ATOM 4668 O O . ASP B 1 322 ? 15.28200 72.35600 -29.03400 1.000 26.80573 322 ASP B O 1
ATOM 4673 N N . ALA B 1 323 ? 16.14500 70.29000 -28.77400 1.000 21.38610 323 ALA B N 1
ATOM 4674 C CA . ALA B 1 323 ? 17.19000 70.71700 -27.85400 1.000 19.34143 323 ALA B CA 1
ATOM 4675 C C . ALA B 1 323 ? 18.38100 71.35200 -28.55900 1.000 22.27073 323 ALA B C 1
ATOM 4676 O O . ALA B 1 323 ? 19.32100 71.78100 -27.88100 1.000 24.22670 323 ALA B O 1
ATOM 4678 N N . GLY B 1 324 ? 18.37200 71.41700 -29.88900 1.000 21.86854 324 GLY B N 1
ATOM 4679 C CA . GLY B 1 324 ? 19.39700 72.12000 -30.62900 1.000 25.73618 324 GLY B CA 1
ATOM 4680 C C . GLY B 1 324 ? 20.52000 71.26800 -31.17800 1.000 25.47630 324 GLY B C 1
ATOM 4681 O O . GLY B 1 324 ? 21.44500 71.81900 -31.78700 1.000 28.04631 324 GLY B O 1
ATOM 4682 N N . PHE B 1 325 ? 20.47100 69.95200 -30.99500 1.000 22.66313 325 PHE B N 1
ATOM 4683 C CA . PHE B 1 325 ? 21.53800 69.10200 -31.50300 1.000 17.17018 325 PHE B CA 1
ATOM 4684 C C . PHE B 1 325 ? 21.55600 69.12000 -33.02300 1.000 26.40575 325 PHE B C 1
ATOM 4685 O O . PHE B 1 325 ? 20.51000 69.07100 -33.67600 1.000 23.75812 325 PHE B O 1
ATOM 4693 N N . ARG B 1 326 ? 22.76500 69.21800 -33.58200 1.000 30.76058 326 ARG B N 1
ATOM 4694 C CA . ARG B 1 326 ? 22.90700 69.41400 -35.02200 1.000 27.18220 326 ARG B CA 1
ATOM 4695 C C . ARG B 1 326 ? 22.37800 68.21900 -35.80200 1.000 27.64358 326 ARG B C 1
ATOM 4696 O O . ARG B 1 326 ? 21.72100 68.38800 -36.83600 1.000 31.26035 326 ARG B O 1
ATOM 4698 N N . GLU B 1 327 ? 22.64800 67.00700 -35.32300 1.000 24.07514 327 GLU B N 1
ATOM 4699 C CA . GLU B 1 327 ? 22.25900 65.80300 -36.04400 1.000 24.28202 327 GLU B CA 1
ATOM 4700 C C . GLU B 1 327 ? 22.10000 64.66300 -35.05100 1.000 31.25688 327 GLU B C 1
ATOM 4701 O O . GLU B 1 327 ? 22.55300 64.75200 -33.90900 1.000 26.78999 327 GLU B O 1
ATOM 4707 N N . SER B 1 328 ? 21.45900 63.58100 -35.50200 1.000 22.82846 328 SER B N 1
ATOM 4708 C CA . SER B 1 328 ? 21.25600 62.40800 -34.65800 1.000 17.34222 328 SER B CA 1
ATOM 4709 C C . SER B 1 328 ? 21.03500 61.17400 -35.52200 1.000 18.50652 328 SER B C 1
ATOM 4710 O O . SER B 1 328 ? 20.72400 61.26700 -36.71500 1.000 19.54657 328 SER B O 1
ATOM 4713 N N . ARG B 1 329 ? 21.20500 60.01000 -34.89300 1.000 17.46596 329 ARG B N 1
ATOM 4714 C CA . ARG B 1 329 ? 20.94600 58.73200 -35.53900 1.000 19.22987 329 ARG B CA 1
ATOM 4715 C C . ARG B 1 329 ? 20.56800 57.70400 -34.48100 1.000 16.45862 329 ARG B C 1
ATOM 4716 O O . ARG B 1 329 ? 20.89400 57.84800 -33.30100 1.000 17.34169 329 ARG B O 1
ATOM 4724 N N . VAL B 1 330 ? 19.86100 56.66400 -34.92100 1.000 14.93747 330 VAL B N 1
ATOM 4725 C CA . VAL B 1 330 ? 19.50900 55.52700 -34.08000 1.000 13.24204 330 VAL B CA 1
ATOM 4726 C C . VAL B 1 330 ? 20.38000 54.34900 -34.48700 1.000 18.80934 330 VAL B C 1
ATOM 4727 O O . VAL B 1 330 ? 20.60300 54.10800 -35.68000 1.000 17.74193 330 VAL B O 1
ATOM 4731 N N . GLN B 1 331 ? 20.85600 53.60500 -33.49600 1.000 14.71209 331 GLN B N 1
ATOM 4732 C CA . GLN B 1 331 ? 21.79200 52.52100 -33.74100 1.000 17.25658 331 GLN B CA 1
ATOM 4733 C C . GLN B 1 331 ? 21.51100 51.37800 -32.77900 1.000 15.91558 331 GLN B C 1
ATOM 4734 O O . GLN B 1 331 ? 21.29300 51.60100 -31.58600 1.000 18.02597 331 GLN B O 1
ATOM 4740 N N . TYR B 1 332 ? 21.51100 50.15500 -33.29900 1.000 16.44822 332 TYR B N 1
ATOM 4741 C CA . TYR B 1 332 ? 21.39900 48.99300 -32.43300 1.000 19.11844 332 TYR B CA 1
ATOM 4742 C C . TYR B 1 332 ? 22.62900 48.89900 -31.54300 1.000 18.21007 332 TYR B C 1
ATOM 4743 O O . TYR B 1 332 ? 23.74000 49.25000 -31.95200 1.000 18.39032 332 TYR B O 1
ATOM 4752 N N . LEU B 1 333 ? 22.42400 48.45500 -30.30500 1.000 15.84262 333 LEU B N 1
ATOM 4753 C CA . LEU B 1 333 ? 23.54500 48.29000 -29.39000 1.000 18.84707 333 LEU B CA 1
ATOM 4754 C C . LEU B 1 333 ? 23.82200 46.81100 -29.15700 1.000 17.14004 333 LEU B C 1
ATOM 4755 O O . LEU B 1 333 ? 24.77300 46.26000 -29.72100 1.000 18.86498 333 LEU B O 1
ATOM 4760 N N . ALA B 1 334 ? 23.00300 46.16100 -28.33200 1.000 17.59225 334 ALA B N 1
ATOM 4761 C CA . ALA B 1 334 ? 23.17400 44.74400 -28.02700 1.000 19.60842 334 ALA B CA 1
ATOM 4762 C C . ALA B 1 334 ? 21.96200 44.26100 -27.24800 1.000 20.12930 334 ALA B C 1
ATOM 4763 O O . ALA B 1 334 ? 21.35900 45.02400 -26.49100 1.000 19.28276 334 ALA B O 1
ATOM 4765 N N . GLY B 1 335 ? 21.63400 42.98200 -27.41500 1.000 21.93858 335 GLY B N 1
ATOM 4766 C CA . GLY B 1 335 ? 20.46500 42.42000 -26.78000 1.000 26.78531 335 GLY B CA 1
ATOM 4767 C C . GLY B 1 335 ? 19.22200 43.21400 -27.12200 1.000 23.01270 335 GLY B C 1
ATOM 4768 O O . GLY B 1 335 ? 18.96900 43.53800 -28.28500 1.000 22.25792 335 GLY B O 1
ATOM 4769 N N . PRO B 1 336 ? 18.42600 43.56600 -26.10900 1.000 22.90775 336 PRO B N 1
ATOM 4770 C CA . PRO B 1 336 ? 17.23600 44.38300 -26.35800 1.000 21.33569 336 PRO B CA 1
ATOM 4771 C C . PRO B 1 336 ? 17.52000 45.87400 -26.43600 1.000 19.11871 336 PRO B C 1
ATOM 4772 O O . PRO B 1 336 ? 16.58100 46.65000 -26.64400 1.000 18.84626 336 PRO B O 1
ATOM 4776 N N . GLU B 1 337 ? 18.77900 46.29400 -26.28200 1.000 18.06708 337 GLU B N 1
ATOM 4777 C CA . GLU B 1 337 ? 19.13000 47.70300 -26.14100 1.000 16.36093 337 GLU B CA 1
ATOM 4778 C C . GLU B 1 337 ? 19.50500 48.32600 -27.48100 1.000 15.03234 337 GLU B C 1
ATOM 4779 O O . GLU B 1 337 ? 20.15500 47.69400 -28.31800 1.000 16.74376 337 GLU B O 1
ATOM 4785 N N . SER B 1 338 ? 19.08900 49.57800 -27.66800 1.000 13.89588 338 SER B N 1
ATOM 4786 C CA . SER B 1 338 ? 19.49500 50.40400 -28.79600 1.000 12.94388 338 SER B CA 1
ATOM 4787 C C . SER B 1 338 ? 19.82800 51.78600 -28.26500 1.000 12.78535 338 SER B C 1
ATOM 4788 O O . SER B 1 338 ? 19.54400 52.11300 -27.11100 1.000 13.86188 338 SER B O 1
ATOM 4791 N N . MET B 1 339 ? 20.41700 52.61600 -29.11700 1.000 11.22628 339 MET B N 1
ATOM 4792 C CA . MET B 1 339 ? 20.81800 53.93600 -28.66000 1.000 14.28864 339 MET B CA 1
ATOM 4793 C C . MET B 1 339 ? 20.49600 54.99500 -29.70000 1.000 15.89156 339 MET B C 1
ATOM 4794 O O . MET B 1 339 ? 20.33300 54.71400 -30.89000 1.000 13.85419 339 MET B O 1
ATOM 4799 N N . VAL B 1 340 ? 20.39600 56.22700 -29.21400 1.000 12.75620 340 VAL B N 1
ATOM 4800 C CA . VAL B 1 340 ? 20.30900 57.41500 -30.04900 1.000 11.56042 340 VAL B CA 1
ATOM 4801 C C . VAL B 1 340 ? 21.54500 58.25000 -29.75700 1.000 14.96646 340 VAL B C 1
ATOM 4802 O O . VAL B 1 340 ? 21.86100 58.51300 -28.59200 1.000 12.04969 340 VAL B O 1
ATOM 4806 N N . ILE B 1 341 ? 22.25700 58.63700 -30.80700 1.000 10.00982 341 ILE B N 1
ATOM 4807 C CA . ILE B 1 341 ? 23.48200 59.42100 -30.69400 1.000 13.49801 341 ILE B CA 1
ATOM 4808 C C . ILE B 1 341 ? 23.26300 60.74300 -31.41000 1.000 15.13084 341 ILE B C 1
ATOM 4809 O O . ILE B 1 341 ? 22.85100 60.75600 -32.57400 1.000 14.74046 341 ILE B O 1
ATOM 4814 N N . ALA B 1 342 ? 23.55000 61.84900 -30.72900 1.000 13.98292 342 ALA B N 1
ATOM 4815 C CA . ALA B 1 342 ? 23.39800 63.16400 -31.33200 1.000 16.02282 342 ALA B CA 1
ATOM 4816 C C . ALA B 1 342 ? 24.67100 63.97000 -31.12500 1.000 16.65107 342 ALA B C 1
ATOM 4817 O O . ALA B 1 342 ? 25.37700 63.80000 -30.12700 1.000 16.66294 342 ALA B O 1
ATOM 4819 N N . THR B 1 343 ? 24.95500 64.84600 -32.08400 1.000 17.60010 343 THR B N 1
ATOM 4820 C CA . THR B 1 343 ? 26.14300 65.68900 -32.06300 1.000 15.11960 343 THR B CA 1
ATOM 4821 C C . THR B 1 343 ? 25.74500 67.14400 -31.85000 1.000 16.30681 343 THR B C 1
ATOM 4822 O O . THR B 1 343 ? 24.82800 67.64600 -32.50900 1.000 17.88118 343 THR B O 1
ATOM 4826 N N . LYS B 1 344 ? 26.43300 67.81800 -30.93400 1.000 17.18583 344 LYS B N 1
ATOM 4827 C CA . LYS B 1 344 ? 26.23500 69.25200 -30.75100 1.000 18.32459 344 LYS B CA 1
ATOM 4828 C C . LYS B 1 344 ? 26.94300 70.02000 -31.85500 1.000 20.08113 344 LYS B C 1
ATOM 4829 O O . LYS B 1 344 ? 28.09600 69.73300 -32.17600 1.000 22.57863 344 LYS B O 1
#

Sequence (631 aa):
PAIDRLLQIATGFMASKVLLVAASLGLFTELAAGPLRGEELRARLRLHPRSARDFFDTLVALGVLERTNGAYANTPATAQYLVRGKSAYLGGLLEMSDARMYELWGRLDEGLRTGNPQNMTGLSMRSAHALAEAIDWSAYRTVADIGCAEGTVLIHLLERHPHLRGTGFDLAAVRRPSFQRRHEESGLGDRLAFRAGDFFAEPLPQADALVFGHILSNWALPKAKTLLRKAHEALPEGGIVVIYETTLIDDERRENVPGLLMSLTMLLETPGGFEYTGADCREWLADAGFRESRVQYLAGPESMVIATKPAIDRLLQIATGFMASKVLLVAASLGLFTELAAGPLRGEELRARLRLHPRSARDFFDTLVALGVLERTNGAYANTPATAQYLVRGKSAYLGGLLEMSDARMMYELWGRLDEEGLRTGNPQNEIRTGEDPDRLDAFQQAMTGLSMRSAHALAEAIDWSAYRTVADIGCAEGTVLIHLLERHPHLRGTGFDLAAVRPSFQRRHEESGLGDRLAFRAGDFFAEPLPQADALVFGHILSNWALPKAKTLLRKAHEALPEGGIVVIYETTLIDDERRENVPGLLMSSLTMLLETPGGFEYTGADCREWLADAGFRESRVQYLAGPESMVIATK

Secondary structure (DSSP, 8-state):
-HHHHHHHHHTTHHHHHHHHHHHHHTHHHHTTTS-EEHHHHHHHHT--TTTHHHHHHHHHHTTSEEEETTEEEE-HHHHHHSSTTSTT--THHHHHIIIIIHHHHTTHHHHHHH------GGGGHHHHHHHHHHS-GGG-SEEEEET-TT-HHHHHHHHH-TT-EEEEEE-GGGHHHHHHHHHHHT-GGGEEEEE--TTTSPPPP-SEEEEES-GGGS-HHHHHHHHHHHHHHSPTT-EEEEEE-PBPTTSSS-HHHHHHHHHHHHH-SS----BHHHHHHHHHHTT-SEEEEEEEETTEEEEEEE-/-HHHHHHHHHTTHHHHHHHHHHHHHTHHHHTTTS-EEHHHHHHHHT--TTTHHHHHHHHHHTTSEEEETTEEEE-HHHHHHSSTTSTT--HHHHHHIIIIIHHHHTTHHHHHHH-S--SHHHHT--HHHHHHHHHHHHHHHHHHHHHHHHHS-GGG-SEEEEET-TT-HHHHHHHHH-TT-EEEEEE-GGGHHHHHHHHHHHT-GGGEEEEE--TTTSPPPP-SEEEEES-GGGS-HHHHHHHHHHHHHHSPTT-EEEEEE-PBPTTSSS-HHHHHHHHHHHHH-SS----BHHHHHHHHHHTT-SEEEEEEEETTEEEEEEE-

InterPro domains:
  IPR001077 O-methyltransferase, C-terminal domain [PF00891] (116-326)
  IPR012967 Caffeic acid 3-O-methyltransferase-like, dimerisation domain [PF08100] (19-94)
  IPR016461 O-methyltransferase-like [PIRSF005739] (16-342)
  IPR016461 O-methyltransferase-like [PS51683] (18-344)
  IPR029063 S-adenosyl-L-methionine-dependent methyltransferase superfamily [G3DSA:3.40.50.150] (97-344)
  IPR029063 S-adenosyl-L-methionine-dependent methyltransferase superfamily [SSF53335] (100-341)
  IPR036388 Winged helix-like DNA-binding domain superfamily [G3DSA:1.10.10.10] (9-90)
  IPR036390 Winged helix DNA-binding domain superfamily [SSF46785] (15-91)

Foldseek 3Di:
DVVVVVVCVVPVVVLLLLVLVCLLLLLQQVQLVHWAAQVVSCVVSVHDPPCSVVSQVSCVVVPQWDDDPRIIHGDPCCNQARHPPDLNHPSVVSPCCNVFVVVLVVCLVVLVVPLAAAHHLNVCVQLLVLVLVVDPCVVFQEEEEAQCQLPSSVLSNCVSPVNHAYEYEEAPVSVVSVVVVVVVSPNPRSYYYDHDDVVPDADAATLEYEAEPNLQLAAPVVSLSSLLSVVVRHDAFGKYKYKDLAQEPVNPPRPVQQVVQSVSSNHHSHGGHYHLVVVQVSNVVSPFPGKDKACGGVSMIMIMTGD/DVVVVVVCVVPVVVLLLLLLVCLLLLLQQVQLVHWDAQVVSCVVSVHDPPCSVVSQVSCVVVPQWDADPRTIHGDPVCNQARHPPDLNHQSLCSPCCNVAVVVLVVCLVVLVVPLAAAHVVVVVHPPVSVVSNVSNVLNVLLLLLVLVLVVDPCVVFQEEEEEQCQLPSSVLSNCVSPVSHAYEYEEAPVSVVSNVVVVVVSPNPRSYYYDHDDVQPDADAATLEYEAEPNLQLAANVSSLVSLLSVVVRHDAFGKYKYKDLAQAPVNPPQVVQQVVQSVSSNHHSHGGHYHLVVVQVSNVVSPFPHKDKACGDDSMIIIMTGD

Solvent-accessible surface area: 26381 Å² total; per-residue (Å²): 131,63,13,82,115,3,30,136,32,0,33,17,3,36,14,0,7,0,0,0,0,0,4,47,20,5,0,2,45,62,5,58,112,24,89,25,138,19,113,70,0,48,52,128,11,66,3,68,93,65,3,5,154,16,0,1,1,0,0,13,18,9,43,1,5,86,34,99,134,27,25,8,21,18,19,86,8,0,50,103,73,5,16,94,85,62,116,45,33,48,0,16,72,0,50,84,3,25,88,99,14,2,65,2,0,14,99,0,45,79,0,2,103,43,7,84,44,30,96,117,54,14,73,38,53,134,6,1,80,21,0,1,110,40,14,99,1,84,69,33,189,42,1,0,10,0,18,7,45,49,0,18,16,1,15,38,2,0,89,105,22,96,90,0,150,2,32,0,0,22,100,68,94,33,109,86,36,0,61,137,51,26,120,129,29,66,19,42,138,58,4,49,17,103,48,11,58,24,50,80,62,99,6,3,155,9,36,0,0,2,0,19,61,18,0,5,50,91,39,69,94,84,0,72,36,0,0,116,22,0,41,117,7,7,55,146,40,2,7,0,0,0,14,0,11,10,2,28,85,121,25,96,127,52,34,73,1,0,14,60,2,0,15,20,0,0,41,16,115,22,2,46,5,1,3,2,40,46,0,116,108,17,0,66,112,24,43,13,158,94,25,121,64,52,200,22,11,47,67,28,12,0,0,4,2,20,45,106,68,16,72,121,4,35,88,37,0,25,19,2,36,15,0,6,0,1,0,0,0,4,41,20,4,0,2,43,62,4,55,114,27,86,27,140,19,112,70,0,45,46,125,10,203,4,71,92,65,4,5,148,14,0,1,1,0,0,12,19,12,40,1,5,77,36,94,138,23,22,6,19,18,17,107,7,0,35,91,52,6,8,101,84,92,116,41,8,21,0,0,36,1,14,24,4,21,58,62,38,0,73,13,4,14,70,0,37,50,0,2,110,60,5,86,10,9,19,65,94,117,65,69,160,122,109,68,31,86,88,16,41,88,63,0,85,28,29,67,28,84,89,6,0,45,20,0,2,120,32,14,101,2,87,71,32,188,51,1,0,8,0,18,8,45,32,0,9,7,1,16,30,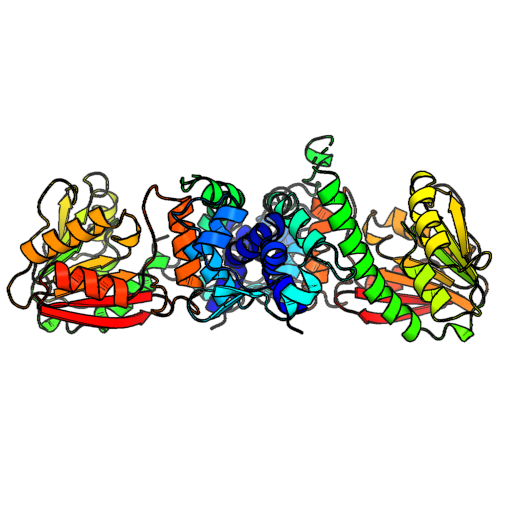0,0,87,110,38,93,90,0,42,5,34,0,0,19,100,65,94,34,70,94,47,0,68,56,91,32,144,92,30,64,19,39,113,70,4,50,27,109,49,10,58,27,74,80,63,101,8,4,155,9,34,0,0,0,0,15,67,15,0,6,54,99,44,59,94,49,0,80,66,0,0,83,38,0,41,121,6,7,58,166,37,2,5,0,0,0,14,0,5,7,2,35,76,114,24,80,120,42,35,67,0,0,16,65,2,0,30,13,0,0,36,18,101,27,2,47,6,1,4,1,40,50,0,100,115,19,1,66,115,26,46,12,76,113,16,115,64,49,140,14,15,36,64,23,19,0,0,5,0,49,69